Protein 3WYD (pdb70)

Sequence (384 aa):
PYRLYVPTTYDGTKAFPLVIALHGMGGDENSYFDSYQRGAFMIEAENRGYIVACPKGYVGPAERDVMDVIAEVRRDYKIDPDRIYMTGHSMGGYGTWSIAMNHPDVFAALAPVAGGGNPLGMANIAHIPQLVVHGDNDKTVPVERSRVMVEAAKKHGTEIKYIEIPGGDHVSVAARTFKDVFDWFDSHKRKRPPYRLYVPTTYDGTKAFPLVIALHGMGGDENSYFDSYQRGAFMIEAENRGYIVACPKGYVGPAERDVMDVIAEVRRDYKIDPDRIYMTGHSMGGYGTWSIAMNHPDVFAALAPVAGGGNPLGMANIAHIPQLVVHGDNDKTVPVERSRVMVEAAKKHGTEIKYIEIPGGDHVSVAARTFKDVFDWFDSHKRK

InterPro domains:
  IPR001375 Peptidase S9, prolyl oligopeptidase, catalytic domain [PF00326] (71-130)
  IPR001375 Peptidase S9, prolyl oligopeptidase, catalytic domain [PF00326] (135-195)
  IPR029058 Alpha/Beta hydrolase fold [G3DSA:3.40.50.1820] (2-208)
  IPR029058 Alpha/Beta hydrolase fold [SSF53474] (1-196)
  IPR050955 Plant Biomass Hydrolyzing Esterase [PTHR43037] (2-162)

Nearest PDB structures (foldseek):
  3wyd-assembly1_B  TM=1.001E+00  e=2.127E-39  uncultured organism
  3doh-assembly1_A  TM=9.027E-01  e=5.800E-18  Thermotoga maritima
  3doh-assembly1_B  TM=8.909E-01  e=6.287E-17  Thermotoga maritima
  2aj8-assembly1_A  TM=8.444E-01  e=3.981E-11  Sus scrofa
  4a5s-assembly1_B  TM=7.887E-01  e=1.459E-11  Homo sapiens

Structure (mmCIF, N/CA/C/O backbone):
data_3WYD
#
_entry.id   3WYD
#
_cell.length_a   45.861
_cell.length_b   55.446
_cell.length_c   156.275
_cell.angle_alpha   90.00
_cell.angle_beta   90.00
_cell.angle_gamma   90.00
#
_symmetry.space_group_name_H-M   'P 21 21 21'
#
loop_
_entity.id
_entity.type
_entity.pdbx_description
1 polymer LC-Est1C
2 water water
#
loop_
_atom_site.group_PDB
_atom_site.id
_atom_site.type_symbol
_atom_site.label_atom_id
_atom_site.label_alt_id
_atom_site.label_comp_id
_atom_site.label_asym_id
_atom_site.label_entity_id
_atom_site.label_seq_id
_atom_site.pdbx_PDB_ins_code
_atom_site.Cartn_x
_atom_site.Cartn_y
_atom_site.Cartn_z
_atom_site.occupancy
_atom_site.B_iso_or_equiv
_atom_site.auth_seq_id
_atom_site.auth_comp_id
_atom_site.auth_asym_id
_atom_site.auth_atom_id
_atom_site.pdbx_PDB_model_num
ATOM 1 N N . PRO A 1 22 ? -23.862 8.241 -33.577 1.00 31.32 304 PRO A N 1
ATOM 2 C CA . PRO A 1 22 ? -22.597 8.118 -34.310 1.00 28.33 304 PRO A CA 1
ATOM 3 C C . PRO A 1 22 ? -21.404 7.952 -33.377 1.00 28.02 304 PRO A C 1
ATOM 4 O O . PRO A 1 22 ? -21.471 8.273 -32.183 1.00 30.38 304 PRO A O 1
ATOM 8 N N . TYR A 1 23 ? -20.425 7.201 -33.835 1.00 22.27 305 TYR A N 1
ATOM 9 C CA . TYR A 1 23 ? -19.225 7.021 -33.054 1.00 18.46 305 TYR A CA 1
ATOM 10 C C . TYR A 1 23 ? -18.046 6.865 -33.978 1.00 15.67 305 TYR A C 1
ATOM 11 O O . TYR A 1 23 ? -18.233 6.672 -35.200 1.00 17.93 305 TYR A O 1
ATOM 20 N N . ARG A 1 24 ? -16.840 7.026 -33.452 1.00 15.87 306 ARG A N 1
ATOM 21 C CA . ARG A 1 24 ? -15.614 6.770 -34.190 1.00 16.87 306 ARG A CA 1
ATOM 22 C C . ARG A 1 24 ? -14.964 5.524 -33.646 1.00 18.62 306 ARG A C 1
ATOM 23 O O . ARG A 1 24 ? -15.082 5.212 -32.457 1.00 19.24 306 ARG A O 1
ATOM 31 N N . LEU A 1 25 ? -14.275 4.808 -34.506 1.00 16.04 307 LEU A N 1
ATOM 32 C CA . LEU A 1 25 ? -13.642 3.572 -34.147 1.00 17.05 307 LEU A CA 1
ATOM 33 C C . LEU A 1 25 ? -12.163 3.599 -34.538 1.00 18.10 307 LEU A C 1
ATOM 34 O O . LEU A 1 25 ? -11.806 4.073 -35.634 1.00 20.22 307 LEU A O 1
ATOM 39 N N . TYR A 1 26 ? -11.279 3.199 -33.628 1.00 15.96 308 TYR A N 1
ATOM 40 C CA . TYR A 1 26 ? -9.898 2.872 -33.991 1.00 15.72 308 TYR A CA 1
ATOM 41 C C . TYR A 1 26 ? -9.677 1.384 -33.926 1.00 16.13 308 TYR A C 1
ATOM 42 O O . TYR A 1 26 ? -9.957 0.753 -32.912 1.00 15.46 308 TYR A O 1
ATOM 51 N N . VAL A 1 27 ? -9.106 0.797 -34.999 1.00 18.97 309 VAL A N 1
ATOM 52 C CA . VAL A 1 27 ? -8.833 -0.655 -35.070 1.00 19.32 309 VAL A CA 1
ATOM 53 C C . VAL A 1 27 ? -7.328 -0.870 -35.337 1.00 20.17 309 VAL A C 1
ATOM 54 O O . VAL A 1 27 ? -6.794 -0.354 -36.342 1.00 21.31 309 VAL A O 1
ATOM 58 N N . PRO A 1 28 ? -6.606 -1.511 -34.402 1.00 19.99 310 PRO A N 1
ATOM 59 C CA . PRO A 1 28 ? -5.154 -1.662 -34.584 1.00 20.89 310 PRO A CA 1
ATOM 60 C C . PRO A 1 28 ? -4.793 -2.421 -35.841 1.00 22.65 310 PRO A C 1
ATOM 61 O O . PRO A 1 28 ? -5.579 -3.226 -36.334 1.00 23.19 310 PRO A O 1
ATOM 65 N N . THR A 1 29 ? -3.630 -2.093 -36.382 1.00 24.44 311 THR A N 1
ATOM 66 C CA . THR A 1 29 ? -3.164 -2.766 -37.586 1.00 26.79 311 THR A CA 1
ATOM 67 C C . THR A 1 29 ? -3.045 -4.271 -37.380 1.00 27.56 311 THR A C 1
ATOM 68 O O . THR A 1 29 ? -3.043 -5.019 -38.352 1.00 30.06 311 THR A O 1
ATOM 72 N N . THR A 1 30 ? -2.851 -4.693 -36.134 1.00 27.68 312 THR A N 1
ATOM 73 C CA . THR A 1 30 ? -2.631 -6.099 -35.765 1.00 28.63 312 THR A CA 1
ATOM 74 C C . THR A 1 30 ? -3.923 -6.944 -35.682 1.00 30.00 312 THR A C 1
ATOM 75 O O . THR A 1 30 ? -3.863 -8.184 -35.543 1.00 30.03 312 THR A O 1
ATOM 79 N N . TYR A 1 31 ? -5.081 -6.283 -35.680 1.00 27.56 313 TYR A N 1
ATOM 80 C CA . TYR A 1 31 ? -6.368 -6.981 -35.650 1.00 26.84 313 TYR A CA 1
ATOM 81 C C . TYR A 1 31 ? -6.681 -7.608 -37.010 1.00 28.54 313 TYR A C 1
ATOM 82 O O . TYR A 1 31 ? -6.660 -6.933 -38.037 1.00 27.84 313 TYR A O 1
ATOM 91 N N . ASP A 1 32 ? -6.942 -8.912 -37.030 1.00 28.16 314 ASP A N 1
ATOM 92 C CA . ASP A 1 32 ? -7.333 -9.548 -38.289 1.00 31.33 314 ASP A CA 1
ATOM 93 C C . ASP A 1 32 ? -8.617 -10.358 -38.218 1.00 31.36 314 ASP A C 1
ATOM 94 O O . ASP A 1 32 ? -8.919 -11.131 -39.126 1.00 33.33 314 ASP A O 1
ATOM 99 N N . GLY A 1 33 ? -9.366 -10.207 -37.136 1.00 30.69 315 GLY A N 1
ATOM 100 C CA . GLY A 1 33 ? -10.608 -10.950 -36.972 1.00 31.71 315 GLY A CA 1
ATOM 101 C C . GLY A 1 33 ? -10.447 -12.388 -36.515 1.00 31.02 315 GLY A C 1
ATOM 102 O O . GLY A 1 33 ? -11.452 -13.074 -36.318 1.00 32.97 315 GLY A O 1
ATOM 103 N N . THR A 1 34 ? -9.213 -12.822 -36.258 1.00 29.87 316 THR A N 1
ATOM 104 C CA . THR A 1 34 ? -8.933 -14.206 -35.827 1.00 31.03 316 THR A CA 1
ATOM 105 C C . THR A 1 34 ? -8.844 -14.372 -34.307 1.00 31.18 316 THR A C 1
ATOM 106 O O . THR A 1 34 ? -8.901 -15.500 -33.801 1.00 32.05 316 THR A O 1
ATOM 110 N N . LYS A 1 35 ? -8.628 -13.265 -33.585 1.00 28.30 317 LYS A N 1
ATOM 111 C CA . LYS A 1 35 ? -8.339 -13.308 -32.144 1.00 27.62 317 LYS A CA 1
ATOM 112 C C . LYS A 1 35 ? -9.140 -12.186 -31.482 1.00 24.92 317 LYS A C 1
ATOM 113 O O . LYS A 1 35 ? -9.323 -11.120 -32.071 1.00 25.20 317 LYS A O 1
ATOM 119 N N . ALA A 1 36 ? -9.750 -12.492 -30.341 1.00 20.85 318 ALA A N 1
ATOM 120 C CA . ALA A 1 36 ? -10.426 -11.481 -29.547 1.00 20.30 318 ALA A CA 1
ATOM 121 C C . ALA A 1 36 ? -9.448 -10.399 -29.089 1.00 16.95 318 ALA A C 1
ATOM 122 O O . ALA A 1 36 ? -8.336 -10.671 -28.623 1.00 19.58 318 ALA A O 1
ATOM 124 N N . PHE A 1 37 ? -9.918 -9.148 -29.187 1.00 17.75 319 PHE A N 1
ATOM 125 C CA . PHE A 1 37 ? -9.167 -7.969 -28.788 1.00 18.69 319 PHE A CA 1
ATOM 126 C C . PHE A 1 37 ? -9.862 -7.267 -27.608 1.00 14.59 319 PHE A C 1
ATOM 127 O O . PHE A 1 37 ? -11.111 -7.329 -27.479 1.00 15.95 319 PHE A O 1
ATOM 135 N N . PRO A 1 38 ? -9.066 -6.539 -26.808 1.00 14.64 320 PRO A N 1
ATOM 136 C CA . PRO A 1 38 ? -9.660 -5.647 -25.794 1.00 13.76 320 PRO A CA 1
ATOM 137 C C . PRO A 1 38 ? -10.246 -4.399 -26.436 1.00 15.16 320 PRO A C 1
ATOM 138 O O . PRO A 1 38 ? -9.883 -4.031 -27.551 1.00 14.30 320 PRO A O 1
ATOM 142 N N . LEU A 1 39 ? -11.230 -3.823 -25.759 1.00 13.11 321 LEU A N 1
ATOM 143 C CA . LEU A 1 39 ? -11.957 -2.706 -26.265 1.00 11.72 321 LEU A CA 1
ATOM 144 C C . LEU A 1 39 ? -11.879 -1.605 -25.220 1.00 13.11 321 LEU A C 1
ATOM 145 O O . LEU A 1 39 ? -12.181 -1.846 -24.041 1.00 14.28 321 LEU A O 1
ATOM 150 N N . VAL A 1 40 ? -11.580 -0.383 -25.644 1.00 11.43 322 VAL A N 1
ATOM 151 C CA . VAL A 1 40 ? -11.720 0.794 -24.751 1.00 11.32 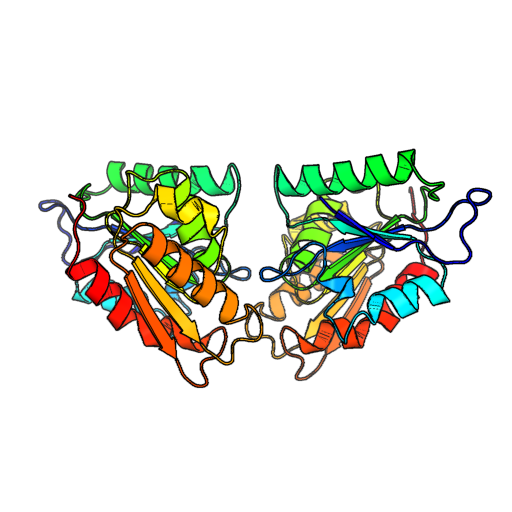322 VAL A CA 1
ATOM 152 C C . VAL A 1 40 ? -12.784 1.722 -25.264 1.00 11.48 322 VAL A C 1
ATOM 153 O O . VAL A 1 40 ? -12.799 2.099 -26.443 1.00 13.24 322 VAL A O 1
ATOM 157 N N . ILE A 1 41 ? -13.706 2.100 -24.395 1.00 10.85 323 ILE A N 1
ATOM 158 C CA . ILE A 1 41 ? -14.679 3.130 -24.703 1.00 10.93 323 ILE A CA 1
ATOM 159 C C . ILE A 1 41 ? -14.105 4.422 -24.102 1.00 11.23 323 ILE A C 1
ATOM 160 O O . ILE A 1 41 ? -13.791 4.441 -22.907 1.00 11.98 323 ILE A O 1
ATOM 165 N N . ALA A 1 42 ? -13.925 5.458 -24.932 1.00 10.92 324 ALA A N 1
ATOM 166 C CA . ALA A 1 42 ? -13.353 6.718 -24.493 1.00 10.27 324 ALA A CA 1
ATOM 167 C C . ALA A 1 42 ? -14.410 7.800 -24.669 1.00 12.08 324 ALA A C 1
ATOM 168 O O . ALA A 1 42 ? -14.934 7.983 -25.777 1.00 13.68 324 ALA A O 1
ATOM 170 N N . LEU A 1 43 ? -14.786 8.475 -23.578 1.00 11.44 325 LEU A N 1
ATOM 171 C CA . LEU A 1 43 ? -15.873 9.469 -23.546 1.00 11.86 325 LEU A CA 1
ATOM 172 C C . LEU A 1 43 ? -15.317 10.877 -23.488 1.00 12.73 325 LEU A C 1
ATOM 173 O O . LEU A 1 43 ? -14.545 11.213 -22.590 1.00 12.96 325 LEU A O 1
ATOM 178 N N . HIS A 1 44 ? -15.644 11.686 -24.505 1.00 13.19 326 HIS A N 1
ATOM 179 C CA . HIS A 1 44 ? -15.231 13.079 -24.600 1.00 14.68 326 HIS A CA 1
ATOM 180 C C . HIS A 1 44 ? -15.812 14.024 -23.566 1.00 14.41 326 HIS A C 1
ATOM 181 O O . HIS A 1 44 ? -16.788 13.716 -22.879 1.00 17.47 326 HIS A O 1
ATOM 188 N N . GLY A 1 45 ? -15.198 15.203 -23.505 1.00 17.41 327 GLY A N 1
ATOM 189 C CA . GLY A 1 45 ? -15.696 16.275 -22.638 1.00 18.81 327 GLY A CA 1
ATOM 190 C C . GLY A 1 45 ? -16.892 17.035 -23.181 1.00 21.83 327 GLY A C 1
ATOM 191 O O . GLY A 1 45 ? -17.492 16.674 -24.200 1.00 21.79 327 GLY A O 1
ATOM 192 N N . MET A 1 46 ? -17.279 18.079 -22.458 1.00 24.01 328 MET A N 1
ATOM 193 C CA . MET A 1 46 ? -18.500 18.793 -22.772 1.00 26.29 328 MET A CA 1
ATOM 194 C C . MET A 1 46 ? -18.390 19.521 -24.117 1.00 26.81 328 MET A C 1
ATOM 195 O O . MET A 1 46 ? -19.387 19.630 -24.857 1.00 28.66 328 MET A O 1
ATOM 200 N N . GLY A 1 47 ? -17.212 20.069 -24.423 1.00 22.88 329 GLY A N 1
ATOM 201 C CA . GLY A 1 47 ? -17.021 20.759 -25.728 1.00 26.78 329 GLY A CA 1
ATOM 202 C C . GLY A 1 47 ? -16.822 19.847 -26.946 1.00 29.30 329 GLY A C 1
ATOM 203 O O . GLY A 1 47 ? -16.793 20.296 -28.095 1.00 30.02 329 GLY A O 1
ATOM 204 N N . GLY A 1 48 ? -16.669 18.551 -26.700 1.00 26.52 330 GLY A N 1
ATOM 205 C CA . GLY A 1 48 ? -16.084 17.681 -27.711 1.00 21.46 330 GLY A CA 1
ATOM 206 C C . GLY A 1 48 ? -17.112 16.883 -28.478 1.00 23.19 330 GLY A C 1
ATOM 207 O O . GLY A 1 48 ? -18.312 17.149 -28.411 1.00 24.53 330 GLY A O 1
ATOM 208 N N . ASP A 1 49 ? -16.638 15.879 -29.211 1.00 20.00 331 ASP A N 1
ATOM 209 C CA . ASP A 1 49 ? -17.501 14.995 -29.973 1.00 22.31 331 ASP A CA 1
ATOM 210 C C . ASP A 1 49 ? -16.744 13.692 -30.227 1.00 20.70 331 ASP A C 1
ATOM 211 O O . ASP A 1 49 ? -15.710 13.436 -29.601 1.00 18.88 331 ASP A O 1
ATOM 216 N N . GLU A 1 50 ? -17.312 12.858 -31.094 1.00 19.78 332 GLU A N 1
ATOM 217 C CA . GLU A 1 50 ? -16.764 11.544 -31.390 1.00 18.89 332 GLU A CA 1
ATOM 218 C C . GLU A 1 50 ? -15.365 11.622 -32.024 1.00 19.03 332 GLU A C 1
ATOM 219 O O . GLU A 1 50 ? -14.637 10.643 -31.988 1.00 18.40 332 GLU A O 1
ATOM 225 N N . ASN A 1 51 ? -14.944 12.798 -32.518 1.00 17.48 333 ASN A N 1
ATOM 226 C CA . ASN A 1 51 ? -13.576 12.970 -33.008 1.00 14.31 333 ASN A CA 1
ATOM 227 C C . ASN A 1 51 ? -12.519 13.448 -32.013 1.00 14.57 333 ASN A C 1
ATOM 228 O O . ASN A 1 51 ? -11.344 13.451 -32.341 1.00 17.21 333 ASN A O 1
ATOM 233 N N . SER A 1 52 ? -12.958 13.830 -30.816 1.00 15.97 334 SER A N 1
ATOM 234 C CA . SER A 1 52 ? -12.071 14.492 -29.881 1.00 17.67 334 SER A CA 1
ATOM 235 C C . SER A 1 52 ? -10.812 13.694 -29.561 1.00 18.06 334 SER A C 1
ATOM 236 O O . SER A 1 52 ? -9.744 14.276 -29.470 1.00 19.63 334 SER A O 1
ATOM 239 N N . TYR A 1 53 ? -10.941 12.383 -29.296 1.00 16.38 335 TYR A N 1
ATOM 240 C CA . TYR A 1 53 ? -9.734 11.599 -28.948 1.00 16.33 335 TYR A CA 1
ATOM 241 C C . TYR A 1 53 ? -8.838 11.322 -30.163 1.00 18.03 335 TYR A C 1
ATOM 242 O O . TYR A 1 53 ? -7.669 11.003 -30.018 1.00 19.94 335 TYR A O 1
ATOM 251 N N . PHE A 1 54 ? -9.373 11.481 -31.376 1.00 20.26 336 PHE A N 1
ATOM 252 C CA . PHE A 1 54 ? -8.541 11.388 -32.571 1.00 22.41 336 PHE A CA 1
ATOM 253 C C . PHE A 1 54 ? -7.787 12.661 -32.887 1.00 24.62 336 PHE A C 1
ATOM 254 O O . PHE A 1 54 ? -6.664 12.601 -33.368 1.00 28.42 336 PHE A O 1
ATOM 262 N N . ASP A 1 55 ? -8.454 13.796 -32.717 1.00 26.20 337 ASP A N 1
ATOM 263 C CA . ASP A 1 55 ? -8.039 15.061 -33.355 1.00 28.90 337 ASP A CA 1
ATOM 264 C C . ASP A 1 55 ? -7.411 15.973 -32.309 1.00 28.71 337 ASP A C 1
ATOM 265 O O . ASP A 1 55 ? -6.490 16.740 -32.601 1.00 33.25 337 ASP A O 1
ATOM 270 N N . SER A 1 56 ? -7.884 15.852 -31.076 1.00 27.72 338 SER A N 1
ATOM 271 C CA . SER A 1 56 ? -7.316 16.595 -29.961 1.00 27.09 338 SER A CA 1
ATOM 272 C C . SER A 1 56 ? -6.628 15.665 -28.956 1.00 25.31 338 SER A C 1
ATOM 273 O O . SER A 1 56 ? -6.215 14.551 -29.281 1.00 24.88 338 SER A O 1
ATOM 276 N N . TYR A 1 57 ? -6.488 16.143 -27.732 1.00 26.05 339 TYR A N 1
ATOM 277 C CA . TYR A 1 57 ? -5.706 15.463 -26.718 1.00 26.59 339 TYR A CA 1
ATOM 278 C C . TYR A 1 57 ? -4.301 15.112 -27.205 1.00 27.63 339 TYR A C 1
ATOM 279 O O . TYR A 1 57 ? -3.944 13.942 -27.394 1.00 27.52 339 TYR A O 1
ATOM 288 N N . GLN A 1 58 ? -3.467 16.140 -27.352 1.00 28.43 340 GLN A N 1
ATOM 289 C CA . GLN A 1 58 ? -2.166 15.972 -27.983 1.00 27.08 340 GLN A CA 1
ATOM 290 C C . GLN A 1 58 ? -2.244 15.254 -29.327 1.00 26.77 340 GLN A C 1
ATOM 291 O O . GLN A 1 58 ? -1.567 14.249 -29.544 1.00 26.83 340 GLN A O 1
ATOM 297 N N . ARG A 1 59 ? -3.136 15.748 -30.189 1.00 26.55 341 ARG A N 1
ATOM 298 C CA . ARG A 1 59 ? -3.213 15.358 -31.599 1.00 29.50 341 ARG A CA 1
ATOM 299 C C . ARG A 1 59 ? -3.301 13.853 -31.764 1.00 29.24 341 ARG A C 1
ATOM 300 O O . ARG A 1 59 ? -2.585 13.256 -32.565 1.00 28.87 341 ARG A O 1
ATOM 308 N N . GLY A 1 60 ? -4.228 13.242 -31.040 1.00 25.67 342 GLY A N 1
ATOM 309 C CA . GLY A 1 60 ? -4.492 11.820 -31.257 1.00 24.45 342 GLY A CA 1
ATOM 310 C C . GLY A 1 60 ? -3.541 10.865 -30.548 1.00 20.90 342 GLY A C 1
ATOM 311 O O . GLY A 1 60 ? -3.477 9.692 -30.902 1.00 21.55 342 GLY A O 1
ATOM 312 N N . ALA A 1 61 ? -2.844 11.339 -29.513 1.00 20.82 343 ALA A N 1
ATOM 313 C CA . ALA A 1 61 ? -1.945 10.519 -28.708 1.00 18.84 343 ALA A CA 1
ATOM 314 C C . ALA A 1 61 ? -2.625 9.234 -28.211 1.00 16.19 343 ALA A C 1
ATOM 315 O O . ALA A 1 61 ? -1.972 8.229 -27.953 1.00 18.64 343 ALA A O 1
ATOM 317 N N . PHE A 1 62 ? -3.896 9.351 -27.902 1.00 17.14 344 PHE A N 1
ATOM 318 C CA . PHE A 1 62 ? -4.606 8.184 -27.381 1.00 15.80 344 PHE A CA 1
ATOM 319 C C . PHE A 1 62 ? -4.508 6.982 -28.323 1.00 17.32 344 PHE A C 1
ATOM 320 O O . PHE A 1 62 ? -4.373 5.836 -27.879 1.00 16.65 344 PHE 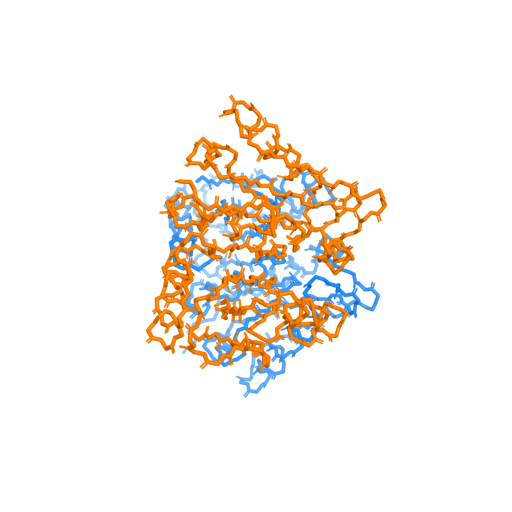A O 1
ATOM 328 N N . MET A 1 63 ? -4.570 7.242 -29.618 1.00 17.19 345 MET A N 1
ATOM 329 C CA . MET A 1 63 ? -4.607 6.156 -30.583 1.00 17.21 345 MET A CA 1
ATOM 330 C C . MET A 1 63 ? -3.244 5.547 -30.863 1.00 19.92 345 MET A C 1
ATOM 331 O O . MET A 1 63 ? -3.180 4.407 -31.261 1.00 19.59 345 MET A O 1
ATOM 336 N N . ILE A 1 64 ? -2.166 6.296 -30.608 1.00 19.63 346 ILE A N 1
ATOM 337 C CA . ILE A 1 64 ? -0.807 5.730 -30.551 1.00 20.89 346 ILE A CA 1
ATOM 338 C C . ILE A 1 64 ? -0.718 4.638 -29.489 1.00 20.45 346 ILE A C 1
ATOM 339 O O . ILE A 1 64 ? -0.231 3.535 -29.768 1.00 20.74 346 ILE A O 1
ATOM 344 N N . GLU A 1 65 ? -1.251 4.900 -28.290 1.00 17.74 347 GLU A N 1
ATOM 345 C CA . GLU A 1 65 ? -1.239 3.854 -27.280 1.00 19.12 347 GLU A CA 1
ATOM 346 C C . GLU A 1 65 ? -2.070 2.642 -27.777 1.00 18.24 347 GLU A C 1
ATOM 347 O O . GLU A 1 65 ? -1.670 1.499 -27.568 1.00 17.00 347 GLU A O 1
ATOM 353 N N . ALA A 1 66 ? -3.281 2.879 -28.284 1.00 16.23 348 ALA A N 1
ATOM 354 C CA . ALA A 1 66 ? -4.157 1.773 -28.734 1.00 16.48 348 ALA A CA 1
ATOM 355 C C . ALA A 1 66 ? -3.473 0.909 -29.794 1.00 15.68 348 ALA A C 1
ATOM 356 O O . ALA A 1 66 ? -3.599 -0.294 -29.774 1.00 17.89 348 ALA A O 1
ATOM 358 N N . GLU A 1 67 ? -2.796 1.547 -30.746 1.00 17.09 349 GLU A N 1
ATOM 359 C CA . GLU A 1 67 ? -2.078 0.828 -31.787 1.00 19.01 349 GLU A CA 1
ATOM 360 C C . GLU A 1 67 ? -0.910 0.064 -31.190 1.00 18.78 349 GLU A C 1
ATOM 361 O O . GLU A 1 67 ? -0.739 -1.139 -31.480 1.00 21.06 349 GLU A O 1
ATOM 367 N N . ASN A 1 68 ? -0.149 0.715 -30.316 1.00 20.92 350 ASN A N 1
ATOM 368 C CA . ASN A 1 68 ? 1.035 0.065 -29.733 1.00 21.30 350 ASN A CA 1
ATOM 369 C C . ASN A 1 68 ? 0.648 -1.161 -28.909 1.00 20.66 350 ASN A C 1
ATOM 370 O O . ASN A 1 68 ? 1.335 -2.186 -28.934 1.00 23.93 350 ASN A O 1
ATOM 375 N N . ARG A 1 69 ? -0.482 -1.084 -28.209 1.00 19.57 351 ARG A N 1
ATOM 376 C CA . ARG A 1 69 ? -0.804 -2.098 -27.216 1.00 18.60 351 ARG A CA 1
ATOM 377 C C . ARG A 1 69 ? -1.942 -3.026 -27.699 1.00 17.89 351 ARG A C 1
ATOM 378 O O . ARG A 1 69 ? -2.212 -4.066 -27.070 1.00 20.37 351 ARG A O 1
ATOM 386 N N . GLY A 1 70 ? -2.555 -2.693 -28.828 1.00 18.31 352 GLY A N 1
ATOM 387 C CA . GLY A 1 70 ? -3.540 -3.565 -29.471 1.00 15.98 352 GLY A CA 1
ATOM 388 C C . GLY A 1 70 ? -4.954 -3.490 -28.920 1.00 16.66 352 GLY A C 1
ATOM 389 O O . GLY A 1 70 ? -5.600 -4.499 -28.742 1.00 18.15 352 GLY A O 1
ATOM 390 N N . TYR A 1 71 ? -5.445 -2.275 -28.737 1.00 16.38 353 TYR A N 1
ATOM 391 C CA . TYR A 1 71 ? -6.835 -2.071 -28.333 1.00 13.97 353 TYR A CA 1
ATOM 392 C C . TYR A 1 71 ? -7.660 -1.547 -29.476 1.00 14.76 353 TYR A C 1
ATOM 393 O O . TYR A 1 71 ? -7.211 -0.604 -30.150 1.00 16.63 353 TYR A O 1
ATOM 402 N N . ILE A 1 72 ? -8.877 -2.059 -29.651 1.00 14.45 354 ILE A N 1
ATOM 403 C CA . ILE A 1 72 ? -9.898 -1.383 -30.437 1.00 13.24 354 ILE A CA 1
ATOM 404 C C . ILE A 1 72 ? -10.457 -0.269 -29.546 1.00 13.38 354 ILE A C 1
ATOM 405 O O . ILE A 1 72 ? -10.555 -0.482 -28.330 1.00 13.19 354 ILE A O 1
ATOM 410 N N . VAL A 1 73 ? -10.611 0.950 -30.083 1.00 15.16 355 VAL A N 1
ATOM 411 C CA . VAL A 1 73 ? -11.173 2.083 -29.300 1.00 13.78 355 VAL A CA 1
ATOM 412 C C . VAL A 1 73 ? -12.469 2.524 -29.958 1.00 15.60 355 VAL A C 1
ATOM 413 O O . VAL A 1 73 ? -12.517 2.718 -31.180 1.00 15.41 355 VAL A O 1
ATOM 417 N N . ALA A 1 74 ? -13.530 2.697 -29.179 1.00 11.89 356 ALA A N 1
ATOM 418 C CA . ALA A 1 74 ? -14.738 3.348 -29.666 1.00 11.71 356 ALA A CA 1
ATOM 419 C C . ALA A 1 74 ? -14.994 4.633 -28.926 1.00 12.62 356 ALA A C 1
ATOM 420 O O . ALA A 1 74 ? -14.948 4.672 -27.681 1.00 11.82 356 ALA A O 1
ATOM 422 N N . CYS A 1 75 ? -15.309 5.673 -29.673 1.00 13.85 357 CYS A N 1
ATOM 423 C CA . CYS A 1 75 ? -15.554 7.012 -29.097 1.00 14.07 357 CYS A CA 1
ATOM 424 C C . CYS A 1 75 ? -16.958 7.450 -29.435 1.00 14.39 357 CYS A C 1
ATOM 425 O O . CYS A 1 75 ? -17.213 7.916 -30.574 1.00 15.09 357 CYS A O 1
ATOM 428 N N . PRO A 1 76 ? -17.932 7.185 -28.549 1.00 14.92 358 PRO A N 1
ATOM 429 C CA . PRO A 1 76 ? -19.312 7.624 -28.801 1.00 15.37 358 PRO A CA 1
ATOM 430 C C . PRO A 1 76 ? -19.469 9.161 -28.839 1.00 18.47 358 PRO A C 1
ATOM 431 O O . PRO A 1 76 ? -18.696 9.920 -28.233 1.00 19.50 358 PRO A O 1
ATOM 435 N N . LYS A 1 77 ? -20.494 9.616 -29.543 1.00 20.95 359 LYS A N 1
ATOM 436 C CA . LYS A 1 77 ? -20.869 11.013 -29.465 1.00 23.17 359 LYS A CA 1
ATOM 437 C C . LYS A 1 77 ? -21.661 11.288 -28.199 1.00 26.86 359 LYS A C 1
ATOM 438 O O . LYS A 1 77 ? -22.588 10.558 -27.874 1.00 30.25 359 LYS A O 1
ATOM 444 N N . GLY A 1 78 ? -21.291 12.349 -27.499 1.00 28.46 360 GLY A N 1
ATOM 445 C CA . GLY A 1 78 ? -21.705 12.541 -26.121 1.00 33.73 360 GLY A CA 1
ATOM 446 C C . GLY A 1 78 ? -22.851 13.520 -25.995 1.00 35.14 360 GLY A C 1
ATOM 447 O O . GLY A 1 78 ? -23.213 13.894 -24.873 1.00 38.55 360 GLY A O 1
ATOM 448 N N . TYR A 1 85 ? -23.975 12.012 -19.815 1.00 30.01 367 TYR A N 1
ATOM 449 C CA . TYR A 1 85 ? -24.064 10.620 -20.280 1.00 29.35 367 TYR A CA 1
ATOM 450 C C . TYR A 1 85 ? -25.095 9.832 -19.495 1.00 30.34 367 TYR A C 1
ATOM 451 O O . TYR A 1 85 ? -24.902 8.645 -19.222 1.00 28.49 367 TYR A O 1
ATOM 460 N N . VAL A 1 86 ? -26.184 10.501 -19.148 1.00 32.20 368 VAL A N 1
ATOM 461 C CA . VAL A 1 86 ? -27.291 9.884 -18.407 1.00 35.37 368 VAL A CA 1
ATOM 462 C C . VAL A 1 86 ? -28.502 9.637 -19.328 1.00 35.39 368 VAL A C 1
ATOM 463 O O . VAL A 1 86 ? -28.670 10.322 -20.345 1.00 35.46 368 VAL A O 1
ATOM 467 N N . GLY A 1 87 ? -29.350 8.678 -18.956 1.00 35.00 369 GLY A N 1
ATOM 468 C CA . GLY A 1 87 ? -30.569 8.384 -19.714 1.00 34.86 369 GLY A CA 1
ATOM 469 C C . GLY A 1 87 ? -30.262 7.965 -21.148 1.00 35.20 369 GLY A C 1
ATOM 470 O O . GLY A 1 87 ? -29.460 7.059 -21.373 1.00 35.33 369 GLY A O 1
ATOM 471 N N . PRO A 1 88 ? -30.899 8.621 -22.135 1.00 35.25 370 PRO A N 1
ATOM 472 C CA . PRO A 1 88 ? -30.686 8.196 -23.522 1.00 33.45 370 PRO A CA 1
ATOM 473 C C . PRO A 1 88 ? -29.209 8.210 -23.965 1.00 32.60 370 PRO A C 1
ATOM 474 O O . PRO A 1 88 ? -28.798 7.337 -24.721 1.00 32.75 370 PRO A O 1
ATOM 478 N N . ALA A 1 89 ? -28.444 9.217 -23.545 1.00 30.51 371 ALA A N 1
ATOM 479 C CA . ALA A 1 89 ? -26.991 9.240 -23.751 1.00 29.41 371 ALA A CA 1
ATOM 480 C C . ALA A 1 89 ? -26.255 7.997 -23.252 1.00 27.67 371 ALA A C 1
ATOM 481 O O . ALA A 1 89 ? -25.286 7.554 -23.892 1.00 25.98 371 ALA A O 1
ATOM 483 N N . GLU A 1 90 ? -26.614 7.524 -22.056 1.00 25.46 372 GLU A N 1
ATOM 484 C CA . GLU A 1 90 ? -26.065 6.263 -21.528 1.00 24.33 372 GLU A CA 1
ATOM 485 C C . GLU A 1 90 ? -26.436 5.092 -22.426 1.00 25.79 372 GLU A C 1
ATOM 486 O O . GLU A 1 90 ? -25.587 4.273 -22.767 1.00 24.12 372 GLU A O 1
ATOM 492 N N . ARG A 1 91 ? -27.713 5.011 -22.807 1.00 26.87 373 ARG A N 1
ATOM 493 C CA . ARG A 1 91 ? -28.150 3.918 -23.656 1.00 27.77 373 ARG A CA 1
ATOM 494 C C . ARG A 1 91 ? -27.435 3.960 -24.994 1.00 27.08 373 ARG A C 1
ATOM 495 O O . ARG A 1 91 ? -27.027 2.907 -25.522 1.00 26.36 373 ARG A O 1
ATOM 503 N N . ASP A 1 92 ? -27.179 5.170 -25.494 1.00 28.30 374 ASP A N 1
ATOM 504 C CA . ASP A 1 92 ? -26.326 5.337 -26.678 1.00 29.64 374 ASP A CA 1
ATOM 505 C C . ASP A 1 92 ? -24.978 4.660 -26.501 1.00 27.60 374 ASP A C 1
ATOM 506 O O . ASP A 1 92 ? -24.555 3.860 -27.340 1.00 26.49 374 ASP A O 1
ATOM 511 N N . VAL A 1 93 ? -24.326 4.912 -25.366 1.00 22.82 375 VAL A N 1
ATOM 512 C CA . VAL A 1 93 ? -23.053 4.275 -25.141 1.00 20.19 375 VAL A CA 1
ATOM 513 C C . VAL A 1 93 ? -23.151 2.772 -25.118 1.00 19.85 375 VAL A C 1
ATOM 514 O O . VAL A 1 93 ? -22.304 2.059 -25.693 1.00 18.36 375 VAL A O 1
ATOM 518 N N . MET A 1 94 ? -24.164 2.239 -24.442 1.00 18.97 376 MET A N 1
ATOM 519 C CA . MET A 1 94 ? -24.247 0.794 -24.367 1.00 18.74 376 MET A CA 1
ATOM 520 C C . MET A 1 94 ? -24.552 0.181 -25.713 1.00 18.04 376 MET A C 1
ATOM 521 O O . MET A 1 94 ? -24.077 -0.900 -26.031 1.00 19.06 376 MET A O 1
ATOM 526 N N . ASP A 1 95 ? -25.295 0.913 -26.520 1.00 19.43 377 ASP A N 1
ATOM 527 C CA . ASP A 1 95 ? -25.621 0.454 -27.863 1.00 20.36 377 ASP A CA 1
ATOM 528 C C . ASP A 1 95 ? -24.393 0.444 -28.771 1.00 19.08 377 ASP A C 1
ATOM 529 O O . ASP A 1 95 ? -24.223 -0.464 -29.596 1.00 20.12 377 ASP A O 1
ATOM 534 N N . VAL A 1 96 ? -23.514 1.440 -28.619 1.00 20.25 378 VAL A N 1
ATOM 535 C CA . VAL A 1 96 ? -22.230 1.423 -29.307 1.00 19.60 378 VAL A CA 1
ATOM 536 C C . VAL A 1 96 ? -21.400 0.211 -28.923 1.00 17.75 378 VAL A C 1
ATOM 537 O O . VAL A 1 96 ? -20.895 -0.516 -29.789 1.00 17.92 378 VAL A O 1
ATOM 541 N N . ILE A 1 97 ? -21.357 -0.111 -27.621 1.00 18.01 379 ILE A N 1
ATOM 542 C CA . ILE A 1 97 ? -20.626 -1.282 -27.180 1.00 17.01 379 ILE A CA 1
ATOM 543 C C . ILE A 1 97 ? -21.191 -2.543 -27.848 1.00 16.01 379 ILE A C 1
ATOM 544 O O . ILE A 1 97 ? -20.424 -3.400 -28.285 1.00 16.84 379 ILE A O 1
ATOM 549 N N . ALA A 1 98 ? -22.524 -2.669 -27.870 1.00 20.34 380 ALA A N 1
ATOM 550 C CA . ALA A 1 98 ? -23.142 -3.891 -28.365 1.00 20.61 380 ALA A CA 1
ATOM 551 C C . ALA A 1 98 ? -22.885 -4.014 -29.859 1.00 20.75 380 ALA A C 1
ATOM 552 O O . ALA A 1 98 ? -22.529 -5.100 -30.326 1.00 23.65 380 ALA A O 1
ATOM 554 N N . GLU A 1 99 ? -22.938 -2.904 -30.577 1.00 20.02 381 GLU A N 1
ATOM 555 C CA . GLU A 1 99 ? -22.649 -2.973 -32.016 1.00 19.43 381 GLU A CA 1
ATOM 556 C C . GLU A 1 99 ? -21.190 -3.376 -32.277 1.00 20.35 381 GLU A C 1
ATOM 557 O O . GLU A 1 99 ? -20.887 -4.195 -33.134 1.00 19.92 381 GLU A O 1
ATOM 563 N N . VAL A 1 100 ? -20.254 -2.786 -31.537 1.00 17.09 382 VAL A N 1
ATOM 564 C CA . VAL A 1 100 ? -18.873 -3.144 -31.729 1.00 17.43 382 VAL A CA 1
ATOM 565 C C . VAL A 1 100 ? -18.653 -4.629 -31.421 1.00 19.70 382 VAL A C 1
ATOM 566 O O . VAL A 1 100 ? -17.881 -5.295 -32.098 1.00 19.58 382 VAL A O 1
ATOM 570 N N . ARG A 1 101 ? -19.312 -5.140 -30.373 1.00 16.44 383 ARG A N 1
ATOM 571 C CA . ARG A 1 101 ? -19.136 -6.539 -29.998 1.00 19.36 383 ARG A CA 1
ATOM 572 C C . ARG A 1 101 ? -19.748 -7.512 -31.017 1.00 19.35 383 ARG A C 1
ATOM 573 O O . ARG A 1 101 ? -19.195 -8.591 -31.211 1.00 20.96 383 ARG A O 1
ATOM 581 N N . ARG A 1 102 ? -20.747 -7.031 -31.758 1.00 21.59 384 ARG A N 1
ATOM 582 C CA . ARG A 1 102 ? -21.295 -7.756 -32.929 1.00 23.08 384 ARG A CA 1
ATOM 583 C C . ARG A 1 102 ? -20.295 -7.791 -34.085 1.00 24.06 384 ARG A C 1
ATOM 584 O O . ARG A 1 102 ? -20.056 -8.847 -34.696 1.00 25.40 384 ARG A O 1
ATOM 592 N N . ASP A 1 103 ? -19.702 -6.636 -34.366 1.00 21.54 385 ASP A N 1
ATOM 593 C CA . ASP A 1 103 ? -18.900 -6.434 -35.576 1.00 20.21 385 ASP A CA 1
ATOM 594 C C . ASP A 1 103 ? -17.470 -6.921 -35.485 1.00 20.25 385 ASP A C 1
ATOM 595 O O . ASP A 1 103 ? -16.852 -7.251 -36.501 1.00 21.88 385 ASP A O 1
ATOM 600 N N . TYR A 1 104 ? -16.916 -6.932 -34.268 1.00 18.63 386 TYR A N 1
ATOM 601 C CA . TYR A 1 104 ? -15.525 -7.267 -34.029 1.00 19.50 386 TYR A CA 1
ATOM 602 C C . TYR A 1 104 ? -15.466 -8.376 -32.995 1.00 19.01 386 TYR A C 1
ATOM 603 O O . TYR A 1 104 ? -16.392 -8.467 -32.175 1.00 19.44 386 TYR A O 1
ATOM 612 N N . LYS A 1 105 ? -14.349 -9.107 -32.960 1.00 17.83 387 LYS A N 1
ATOM 613 C CA . LYS A 1 105 ? -14.115 -10.101 -31.914 1.00 17.88 387 LYS A CA 1
ATOM 614 C C . LYS A 1 105 ? -13.588 -9.418 -30.679 1.00 17.44 387 LYS A C 1
ATOM 615 O O . LYS A 1 105 ? -12.421 -9.062 -30.618 1.00 18.62 387 LYS A O 1
ATOM 621 N N . ILE A 1 106 ? -14.472 -9.220 -29.711 1.00 15.47 388 ILE A N 1
ATOM 622 C CA . ILE A 1 106 ? -14.078 -8.503 -28.498 1.00 15.27 388 ILE A CA 1
ATOM 623 C C . ILE A 1 106 ? -14.023 -9.465 -27.314 1.00 15.26 388 ILE A C 1
ATOM 624 O O . ILE A 1 106 ? -14.953 -10.254 -27.093 1.00 15.73 388 ILE A O 1
ATOM 629 N N . ASP A 1 107 ? -12.937 -9.402 -26.564 1.00 14.44 389 ASP A N 1
ATOM 630 C CA . ASP A 1 107 ? -12.772 -10.212 -25.335 1.00 14.09 389 ASP A CA 1
ATOM 631 C C . ASP A 1 107 ? -13.714 -9.676 -24.248 1.00 16.30 389 ASP A C 1
ATOM 632 O O . ASP A 1 107 ? -13.581 -8.554 -23.811 1.00 13.43 389 ASP A O 1
ATOM 637 N N . PRO A 1 108 ? -14.694 -10.475 -23.822 1.00 14.21 390 PRO A N 1
ATOM 638 C CA . PRO A 1 108 ? -15.711 -9.998 -22.880 1.00 13.05 390 PRO A CA 1
ATOM 639 C C . PRO A 1 108 ? -15.117 -9.616 -21.513 1.00 12.84 390 PRO A C 1
ATOM 640 O O . PRO A 1 108 ? -15.733 -8.844 -20.767 1.00 14.01 390 PRO A O 1
ATOM 644 N N . ASP A 1 109 ? -13.926 -10.124 -21.219 1.00 13.52 391 ASP A N 1
ATOM 645 C CA . ASP A 1 109 ? -13.266 -9.820 -19.962 1.00 14.06 391 ASP A CA 1
ATOM 646 C C . ASP A 1 109 ? -12.324 -8.631 -20.079 1.00 13.14 391 ASP A C 1
ATOM 647 O O . ASP A 1 109 ? -11.614 -8.302 -19.120 1.00 13.86 391 ASP A O 1
ATOM 652 N N . ARG A 1 110 ? -12.308 -8.008 -21.257 1.00 14.04 392 ARG A N 1
ATOM 653 C CA . ARG A 1 110 ? -11.381 -6.871 -21.485 1.00 14.07 392 ARG A CA 1
ATOM 654 C C . ARG A 1 110 ? -12.075 -5.710 -22.174 1.00 13.31 392 ARG A C 1
ATOM 655 O O . ARG A 1 110 ? -11.640 -5.224 -23.232 1.00 14.41 392 ARG A O 1
ATOM 663 N N . ILE A 1 111 ? -13.155 -5.255 -21.578 1.00 12.06 393 ILE A N 1
ATOM 664 C CA . ILE A 1 111 ? -13.858 -4.058 -21.988 1.00 11.42 393 ILE A CA 1
ATOM 665 C C . ILE A 1 111 ? -13.688 -2.990 -20.925 1.00 12.51 393 ILE A C 1
ATOM 666 O O . ILE A 1 111 ? -14.149 -3.124 -19.788 1.00 13.97 393 ILE A O 1
ATOM 671 N N . TYR A 1 112 ? -13.098 -1.875 -21.350 1.00 12.25 394 TYR A N 1
ATOM 672 C CA . TYR A 1 112 ? -12.650 -0.799 -20.447 1.00 9.70 394 TYR A CA 1
ATOM 673 C C . TYR A 1 112 ? -13.358 0.501 -20.785 1.00 10.12 394 TYR A C 1
ATOM 674 O O . TYR A 1 112 ? -13.789 0.712 -21.942 1.00 11.13 394 TYR A O 1
ATOM 683 N N . MET A 1 113 ? -13.360 1.456 -19.848 1.00 9.45 395 MET A N 1
ATOM 684 C CA . MET A 1 113 ? -13.920 2.755 -20.142 1.00 10.73 395 MET A CA 1
ATOM 685 C C . MET A 1 113 ? -13.121 3.838 -19.449 1.00 11.28 395 MET A C 1
ATOM 686 O O . MET A 1 113 ? -12.742 3.673 -18.286 1.00 10.70 395 MET A O 1
ATOM 691 N N . THR A 1 114 ? -12.828 4.909 -20.178 1.00 10.51 396 THR A N 1
ATOM 692 C CA . THR A 1 114 ? -12.172 6.077 -19.655 1.00 10.68 396 THR A CA 1
ATOM 693 C C . THR A 1 114 ? -12.861 7.299 -20.240 1.00 10.52 396 THR A C 1
ATOM 694 O O . THR A 1 114 ? -13.565 7.186 -21.250 1.00 10.42 396 THR A O 1
ATOM 698 N N . GLY A 1 115 ? -12.664 8.454 -19.642 1.00 9.90 397 GLY A N 1
ATOM 699 C CA . GLY A 1 115 ? -13.230 9.673 -20.210 1.00 9.63 397 GLY A CA 1
ATOM 700 C C . GLY A 1 115 ? -12.797 10.860 -19.397 1.00 10.22 397 GLY A C 1
ATOM 701 O O . GLY A 1 115 ? -12.280 10.715 -18.295 1.00 12.11 397 GLY A O 1
ATOM 702 N N . HIS A 1 116 ? -12.875 12.018 -20.012 1.00 11.67 398 HIS A N 1
ATOM 703 C CA . HIS A 1 116 ? -12.364 13.242 -19.428 1.00 12.22 398 HIS A CA 1
ATOM 704 C C . HIS A 1 116 ? -13.507 14.176 -19.195 1.00 12.31 398 HIS A C 1
ATOM 705 O O . HIS A 1 116 ? -14.363 14.348 -20.068 1.00 11.57 398 HIS A O 1
ATOM 712 N N . SER A 1 117 ? -13.532 14.782 -18.008 1.00 11.16 399 SER A N 1
ATOM 713 C CA . SER A 1 117 ? -14.446 15.886 -17.712 1.00 12.71 399 SER A CA 1
ATOM 714 C C . SER A 1 117 ? -15.894 15.336 -17.683 1.00 12.47 399 SER A C 1
ATOM 715 O O . SER A 1 117 ? -16.198 14.427 -16.913 1.00 12.04 399 SER A O 1
ATOM 718 N N . MET A 1 118 ? -16.763 15.812 -18.565 1.00 11.51 400 MET A N 1
ATOM 719 C CA . MET A 1 118 ? -18.072 15.184 -18.683 1.00 13.65 400 MET A CA 1
ATOM 720 C C . MET A 1 118 ? -17.958 13.675 -18.871 1.00 12.87 400 MET A C 1
ATOM 721 O O . MET A 1 118 ? -18.768 12.879 -18.339 1.00 11.50 400 MET A O 1
ATOM 726 N N . GLY A 1 119 ? -16.923 13.284 -19.606 1.00 10.20 401 GLY A N 1
ATOM 727 C CA . GLY A 1 119 ? -16.654 11.839 -19.851 1.00 10.59 401 GLY A CA 1
ATOM 728 C C . GLY A 1 119 ? -16.171 11.110 -18.612 1.00 10.49 401 GLY A C 1
ATOM 729 O O . GLY A 1 119 ? -16.223 9.875 -18.572 1.00 11.86 401 GLY A O 1
ATOM 730 N N . GLY A 1 120 ? -15.591 11.841 -17.651 1.00 10.04 402 GLY A N 1
ATOM 731 C CA . GLY A 1 120 ? -15.172 11.218 -16.395 1.00 11.35 402 GLY A CA 1
ATOM 732 C C . GLY A 1 120 ? -16.407 10.930 -15.555 1.00 10.31 402 GLY A C 1
ATOM 733 O O . GLY A 1 120 ? -16.565 9.841 -15.000 1.00 11.04 402 GLY A O 1
ATOM 734 N N . TYR A 1 121 ? -17.331 11.902 -15.542 1.00 10.76 403 TYR A N 1
ATOM 735 C CA . TYR A 1 121 ? -18.643 11.649 -14.929 1.00 10.50 403 TYR A CA 1
ATOM 736 C C . TYR A 1 121 ? -19.349 10.485 -15.596 1.00 12.21 403 TYR A C 1
ATOM 737 O O . TYR A 1 121 ? -19.853 9.592 -14.909 1.00 12.55 403 TYR A O 1
ATOM 746 N N . GLY A 1 122 ? -19.292 10.442 -16.920 1.00 11.82 404 GLY A N 1
ATOM 747 C CA . GLY A 1 122 ? -19.928 9.359 -17.643 1.00 11.03 404 GLY A CA 1
ATOM 748 C C . GLY A 1 122 ? -19.325 8.008 -17.366 1.00 11.90 404 GLY A C 1
ATOM 749 O O . GLY A 1 122 ? -20.025 7.003 -17.296 1.00 11.56 404 GLY A O 1
ATOM 750 N N . THR A 1 123 ? -17.998 7.962 -17.261 1.00 10.95 405 THR A N 1
ATOM 751 C CA . THR A 1 123 ? -17.337 6.686 -16.944 1.00 10.37 405 THR A CA 1
ATOM 752 C C . THR A 1 123 ? -17.903 6.085 -15.658 1.00 12.02 405 THR A C 1
ATOM 753 O O . THR A 1 123 ? -18.217 4.892 -15.604 1.00 13.98 405 THR A O 1
ATOM 757 N N . TRP A 1 124 ? -17.974 6.892 -14.614 1.00 12.36 406 TRP A N 1
ATOM 758 C CA . TRP A 1 124 ? -18.536 6.366 -13.369 1.00 13.02 406 TRP A CA 1
ATOM 759 C C . TRP A 1 124 ? -20.025 6.073 -13.459 1.00 11.56 406 TRP A C 1
ATOM 760 O O . TRP A 1 124 ? -20.463 5.029 -12.953 1.00 12.24 406 TRP A O 1
ATOM 771 N N . SER A 1 125 ? -20.799 6.998 -14.009 1.00 12.71 407 SER A N 1
ATOM 772 C CA . SER A 1 125 ? -22.263 6.781 -13.959 1.00 12.49 407 SER A CA 1
ATOM 773 C C . SER A 1 125 ? -22.701 5.608 -14.816 1.00 13.29 407 SER A C 1
ATOM 774 O O . SER A 1 125 ? -23.590 4.816 -14.410 1.00 14.09 407 SER A O 1
ATOM 777 N N . ILE A 1 126 ? -22.101 5.448 -15.991 1.00 12.46 408 ILE A N 1
ATOM 778 C CA . ILE A 1 126 ? -22.453 4.310 -16.838 1.00 10.86 408 ILE A CA 1
ATOM 779 C C . ILE A 1 126 ? -22.072 2.993 -16.197 1.00 11.80 408 ILE A C 1
ATOM 780 O O . ILE A 1 126 ? -22.815 2.032 -16.230 1.00 12.15 408 ILE A O 1
ATOM 785 N N . ALA A 1 127 ? -20.870 2.919 -15.631 1.00 11.90 409 ALA A N 1
ATOM 786 C CA . ALA A 1 127 ? -20.438 1.707 -14.979 1.00 11.12 409 ALA A CA 1
ATOM 787 C C . ALA A 1 127 ? -21.352 1.372 -13.787 1.00 12.15 409 ALA A C 1
ATOM 788 O O . ALA A 1 127 ? -21.651 0.212 -13.537 1.00 13.53 409 ALA A O 1
ATOM 790 N N . MET A 1 128 ? -21.774 2.382 -13.032 1.00 13.81 410 MET A N 1
ATOM 791 C CA . MET A 1 128 ? -22.671 2.067 -11.889 1.00 12.37 410 MET A CA 1
ATOM 792 C C . MET A 1 128 ? -23.986 1.467 -12.339 1.00 16.16 410 MET A C 1
ATOM 793 O O . MET A 1 128 ? -24.569 0.631 -11.648 1.00 16.98 410 MET A O 1
ATOM 798 N N . ASN A 1 129 ? -24.452 1.905 -13.489 1.00 14.09 411 ASN A N 1
ATOM 799 C CA . ASN A 1 129 ? -25.681 1.322 -14.051 1.00 15.96 411 ASN A CA 1
ATOM 800 C C . ASN A 1 129 ? -25.544 -0.027 -14.755 1.00 15.34 411 ASN A C 1
ATOM 801 O O . ASN A 1 129 ? -26.528 -0.760 -14.991 1.00 16.93 411 ASN A O 1
ATOM 806 N N . HIS A 1 130 ? -24.305 -0.337 -15.096 1.00 13.75 412 HIS A N 1
ATOM 807 C CA . HIS A 1 130 ? -23.971 -1.555 -15.817 1.00 14.33 412 HIS A CA 1
ATOM 808 C C . HIS A 1 130 ? -22.727 -2.110 -15.203 1.00 12.39 412 HIS A C 1
ATOM 809 O O . HIS A 1 130 ? -21.689 -2.242 -15.864 1.00 12.36 412 HIS A O 1
ATOM 816 N N . PRO A 1 131 ? -22.843 -2.587 -13.961 1.00 13.04 413 PRO A N 1
ATOM 817 C CA . PRO A 1 131 ? -21.691 -2.938 -13.156 1.00 14.31 413 PRO A CA 1
ATOM 818 C C . PRO A 1 131 ? -20.975 -4.204 -13.609 1.00 13.90 413 PRO A C 1
ATOM 819 O O . PRO A 1 131 ? -19.874 -4.507 -13.135 1.00 14.29 413 PRO A O 1
ATOM 823 N N . ASP A 1 132 ? -21.632 -5.006 -14.448 1.00 14.04 414 ASP A N 1
ATOM 824 C CA . ASP A 1 132 ? -21.104 -6.314 -14.794 1.00 15.14 414 ASP A CA 1
ATOM 825 C C . ASP A 1 132 ? -20.353 -6.346 -16.123 1.00 15.70 414 ASP A C 1
ATOM 826 O O . ASP A 1 132 ? -19.852 -7.379 -16.541 1.00 16.21 414 ASP A O 1
ATOM 831 N N . VAL A 1 133 ? -20.236 -5.190 -16.778 1.00 13.23 415 VAL A N 1
ATOM 832 C CA . VAL A 1 133 ? -19.683 -5.145 -18.138 1.00 14.27 415 VAL A CA 1
ATOM 833 C C . VAL A 1 133 ? -18.189 -4.842 -18.170 1.00 14.47 415 VAL A C 1
ATOM 834 O O . VAL A 1 133 ? -17.429 -5.491 -18.897 1.00 14.21 415 VAL A O 1
ATOM 838 N N . PHE A 1 134 ? -17.757 -3.882 -17.355 1.00 13.29 416 PHE A N 1
ATOM 839 C CA . PHE A 1 134 ? -16.439 -3.286 -17.542 1.00 12.63 416 PHE A CA 1
ATOM 840 C C . PHE A 1 134 ? -15.375 -3.919 -16.691 1.00 11.83 416 PHE A C 1
ATOM 841 O O . PHE A 1 134 ? -15.602 -4.258 -15.517 1.00 14.02 416 PHE A O 1
ATOM 849 N N . ALA A 1 135 ? -14.219 -4.134 -17.288 1.00 12.15 417 ALA A N 1
ATOM 850 C CA . ALA A 1 135 ? -13.111 -4.784 -16.580 1.00 11.70 417 ALA A CA 1
ATOM 851 C C . ALA A 1 135 ? -12.395 -3.818 -15.645 1.00 11.79 417 ALA A C 1
ATOM 852 O O . ALA A 1 135 ? -11.957 -4.194 -14.542 1.00 14.98 417 ALA A O 1
ATOM 854 N N . ALA A 1 136 ? -12.256 -2.574 -16.076 1.00 10.98 418 ALA A N 1
ATOM 855 C CA . ALA A 1 136 ? -11.602 -1.546 -15.273 1.00 10.04 418 ALA A CA 1
ATOM 856 C C . ALA A 1 136 ? -12.000 -0.187 -15.843 1.00 9.98 418 ALA A C 1
ATOM 857 O O . ALA A 1 136 ? -12.497 -0.084 -16.994 1.00 11.88 418 ALA A O 1
ATOM 859 N N . LEU A 1 137 ? -11.849 0.848 -15.016 1.00 9.51 419 LEU A N 1
ATOM 860 C CA . LEU A 1 137 ? -12.312 2.192 -15.377 1.00 9.54 419 LEU A CA 1
ATOM 861 C C . LEU A 1 137 ? -11.223 3.214 -15.136 1.00 9.91 419 LEU A C 1
ATOM 862 O O . LEU A 1 137 ? -10.408 3.048 -14.222 1.00 9.62 419 LEU A O 1
ATOM 867 N N . ALA A 1 138 ? -11.231 4.330 -15.876 1.00 10.28 420 ALA A N 1
ATOM 868 C CA . ALA A 1 138 ? -10.289 5.430 -15.609 1.00 9.95 420 ALA A CA 1
ATOM 869 C C . ALA A 1 138 ? -10.979 6.784 -15.842 1.00 10.51 420 ALA A C 1
ATOM 870 O O . ALA A 1 138 ? -10.809 7.424 -16.900 1.00 11.04 420 ALA A O 1
ATOM 872 N N . PRO A 1 139 ? -11.737 7.257 -14.847 1.00 9.17 421 PRO A N 1
ATOM 873 C CA . PRO A 1 139 ? -12.286 8.624 -14.962 1.00 8.36 421 PRO A CA 1
ATOM 874 C C . PRO A 1 139 ? -11.258 9.719 -14.702 1.00 11.05 421 PRO A C 1
ATOM 875 O O . PRO A 1 139 ? -10.503 9.679 -13.685 1.00 11.58 421 PRO A O 1
ATOM 879 N N . VAL A 1 140 ? -11.253 10.713 -15.589 1.00 9.32 422 VAL A N 1
ATOM 880 C CA . VAL A 1 140 ? -10.280 11.812 -15.522 1.00 10.05 422 VAL A CA 1
ATOM 881 C C . VAL A 1 140 ? -11.017 13.152 -15.356 1.00 10.10 422 VAL A C 1
ATOM 882 O O . VAL A 1 140 ? -11.851 13.502 -16.197 1.00 11.06 422 VAL A O 1
ATOM 886 N N . ALA A 1 141 ? -10.720 13.866 -14.267 1.00 10.01 423 ALA A N 1
ATOM 887 C CA . ALA A 1 141 ? -11.306 15.184 -13.977 1.00 11.06 423 ALA A CA 1
ATOM 888 C C . ALA A 1 141 ? -12.828 15.120 -13.979 1.00 10.97 423 ALA A C 1
ATOM 889 O O . ALA A 1 141 ? -13.526 16.020 -14.451 1.00 12.79 423 ALA A O 1
ATOM 891 N N . GLY A 1 142 ? -13.330 14.049 -13.359 1.00 10.15 424 GLY A N 1
ATOM 892 C CA . GLY A 1 142 ? -14.776 13.861 -13.209 1.00 10.25 424 GLY A CA 1
ATOM 893 C C . GLY A 1 142 ? -15.254 13.869 -11.778 1.00 11.03 424 GLY A C 1
ATOM 894 O O . GLY A 1 142 ? -14.691 14.518 -10.898 1.00 12.27 424 GLY A O 1
ATOM 895 N N . GLY A 1 143 ? -16.317 13.132 -11.565 1.00 10.85 425 GLY A N 1
ATOM 896 C CA . GLY A 1 143 ? -16.991 13.121 -10.283 1.00 11.06 425 GLY A CA 1
ATOM 897 C C . GLY A 1 143 ? -18.205 12.235 -10.385 1.00 11.46 425 GLY A C 1
ATOM 898 O O . GLY A 1 143 ? -18.423 11.555 -11.410 1.00 12.28 425 GLY A O 1
ATOM 899 N N . GLY A 1 144 ? -18.987 12.197 -9.306 1.00 12.92 426 GLY A N 1
ATOM 900 C CA . GLY A 1 144 ? -20.217 11.417 -9.367 1.00 13.64 426 GLY A CA 1
ATOM 901 C C . GLY A 1 144 ? -20.872 11.289 -8.009 1.00 12.51 426 GLY A C 1
ATOM 902 O O . GLY A 1 144 ? -20.737 12.194 -7.172 1.00 14.03 426 GLY A O 1
ATOM 903 N N . ASN A 1 145 ? -21.603 10.185 -7.834 1.00 14.16 427 ASN A N 1
ATOM 904 C CA . ASN A 1 145 ? -22.365 9.948 -6.605 1.00 15.30 427 ASN A CA 1
ATOM 905 C C . ASN A 1 145 ? -21.549 8.993 -5.772 1.00 13.88 427 ASN A C 1
ATOM 906 O O . ASN A 1 145 ? -21.437 7.791 -6.099 1.00 15.60 427 ASN A O 1
ATOM 911 N N . PRO A 1 146 ? -20.946 9.505 -4.713 1.00 13.66 428 PRO A N 1
ATOM 912 C CA . PRO A 1 146 ? -20.084 8.585 -3.940 1.00 15.26 428 PRO A CA 1
ATOM 913 C C . PRO A 1 146 ? -20.832 7.371 -3.365 1.00 16.98 428 PRO A C 1
ATOM 914 O O . PRO A 1 146 ? -20.232 6.305 -3.134 1.00 18.58 428 PRO A O 1
ATOM 918 N N . LEU A 1 147 ? -22.130 7.521 -3.125 1.00 18.44 429 LEU A N 1
ATOM 919 C CA . LEU A 1 147 ? -22.931 6.386 -2.639 1.00 20.41 429 LEU A CA 1
ATOM 920 C C . LEU A 1 147 ? -23.089 5.216 -3.602 1.00 22.62 429 LEU A C 1
ATOM 921 O O . LEU A 1 147 ? -23.497 4.126 -3.192 1.00 26.37 429 LEU A O 1
ATOM 926 N N . GLY A 1 148 ? -22.710 5.395 -4.865 1.00 18.48 430 GLY A N 1
ATOM 927 C CA . GLY A 1 148 ? -22.746 4.315 -5.841 1.00 19.38 430 GLY A CA 1
ATOM 928 C C . GLY A 1 148 ? -21.449 3.528 -5.967 1.00 17.23 430 GLY A C 1
ATOM 929 O O . GLY A 1 148 ? -21.346 2.610 -6.770 1.00 16.76 430 GLY A O 1
ATOM 930 N N . MET A 1 149 ? -20.427 3.923 -5.226 1.00 17.35 431 MET A N 1
ATOM 931 C CA . MET A 1 149 ? -19.136 3.257 -5.362 1.00 15.79 431 MET A CA 1
ATOM 932 C C . MET A 1 149 ? -19.191 1.793 -4.876 1.00 15.31 431 MET A C 1
ATOM 933 O O . MET A 1 149 ? -18.449 0.923 -5.383 1.00 13.88 431 MET A O 1
ATOM 938 N N . ALA A 1 150 ? -20.088 1.454 -3.935 1.00 15.62 432 ALA A N 1
ATOM 939 C CA . ALA A 1 150 ? -20.164 0.069 -3.512 1.00 15.16 432 ALA A CA 1
ATOM 940 C C . ALA A 1 150 ? -20.555 -0.914 -4.655 1.00 14.25 432 ALA A C 1
ATOM 941 O O . ALA A 1 150 ? -20.045 -2.044 -4.738 1.00 17.50 432 ALA A O 1
ATOM 943 N N . ASN A 1 151 ? -21.360 -0.371 -5.583 1.00 16.43 433 ASN A N 1
ATOM 944 C CA . ASN A 1 151 ? -21.886 -1.071 -6.768 1.00 17.48 433 ASN A CA 1
ATOM 945 C C . ASN A 1 151 ? -20.770 -1.555 -7.686 1.00 16.92 433 ASN A C 1
ATOM 946 O O . ASN A 1 151 ? -20.944 -2.549 -8.399 1.00 17.15 433 ASN A O 1
ATOM 951 N N . ILE A 1 152 ? -19.652 -0.832 -7.664 1.00 13.03 434 ILE A N 1
ATOM 952 C CA . ILE A 1 152 ? -18.545 -1.054 -8.614 1.00 11.89 434 ILE A CA 1
ATOM 953 C C . ILE A 1 152 ? -17.236 -1.339 -7.869 1.00 11.31 434 ILE A C 1
ATOM 954 O O . ILE A 1 152 ? -16.146 -1.205 -8.427 1.00 13.09 434 ILE A O 1
ATOM 959 N N . ALA A 1 153 ? -17.339 -1.768 -6.610 1.00 11.26 435 ALA A N 1
ATOM 960 C CA . ALA A 1 153 ? -16.135 -2.054 -5.824 1.00 11.70 435 ALA A CA 1
ATOM 961 C C . ALA A 1 153 ? -15.297 -3.201 -6.365 1.00 11.61 435 ALA A C 1
ATOM 962 O O . ALA A 1 153 ? -14.121 -3.299 -6.047 1.00 13.30 435 ALA A O 1
ATOM 964 N N . HIS A 1 154 ? -15.913 -4.084 -7.165 1.00 12.24 436 HIS A N 1
ATOM 965 C CA . HIS A 1 154 ? -15.166 -5.135 -7.816 1.00 13.47 436 HIS A CA 1
ATOM 966 C C . HIS A 1 154 ? -14.450 -4.708 -9.091 1.00 12.97 436 HIS A C 1
ATOM 967 O O . HIS A 1 154 ? -13.768 -5.519 -9.706 1.00 15.83 436 HIS A O 1
ATOM 974 N N . ILE A 1 155 ? -14.626 -3.448 -9.500 1.00 12.00 437 ILE A N 1
ATOM 975 C CA . ILE A 1 155 ? -13.993 -2.948 -10.733 1.00 11.14 437 ILE A CA 1
ATOM 976 C C . ILE A 1 155 ? -12.788 -2.075 -10.380 1.00 12.81 437 ILE A C 1
ATOM 977 O O . ILE A 1 155 ? -12.958 -1.029 -9.751 1.00 15.09 437 ILE A O 1
ATOM 982 N N . PRO A 1 156 ? -11.581 -2.499 -10.770 1.00 12.06 438 PRO A N 1
ATOM 983 C CA . PRO A 1 156 ? -10.392 -1.675 -10.433 1.00 11.08 438 PRO A CA 1
ATOM 984 C C . PRO A 1 156 ? -10.437 -0.337 -11.186 1.00 12.01 438 PRO A C 1
ATOM 985 O O . PRO A 1 156 ? -10.736 -0.300 -12.398 1.00 11.94 438 PRO A O 1
ATOM 989 N N . GLN A 1 157 ? -10.113 0.735 -10.472 1.00 10.71 439 GLN A N 1
ATOM 990 C CA . GLN A 1 157 ? -10.301 2.063 -10.999 1.00 10.28 439 GLN A CA 1
ATOM 991 C C . GLN A 1 157 ? -9.002 2.845 -10.879 1.00 10.53 439 GLN A C 1
ATOM 992 O O . GLN A 1 157 ? -8.357 2.844 -9.818 1.00 12.19 439 GLN A O 1
ATOM 998 N N . LEU A 1 158 ? -8.624 3.540 -11.947 1.00 9.90 440 LEU A N 1
ATOM 999 C CA . LEU A 1 158 ? -7.606 4.567 -11.933 1.00 10.75 440 LEU A CA 1
ATOM 1000 C C . LEU A 1 158 ? -8.265 5.925 -12.052 1.00 10.35 440 LEU A C 1
ATOM 1001 O O . LEU A 1 158 ? -9.008 6.158 -13.014 1.00 12.83 440 LEU A O 1
ATOM 1006 N N . VAL A 1 159 ? -8.076 6.769 -11.051 1.00 10.75 441 VAL A N 1
ATOM 1007 C CA . VAL A 1 159 ? -8.732 8.060 -10.998 1.00 9.75 441 VAL A CA 1
ATOM 1008 C C . VAL A 1 159 ? -7.664 9.135 -11.156 1.00 10.92 441 VAL A C 1
ATOM 1009 O O . VAL A 1 159 ? -6.658 9.070 -10.499 1.00 11.15 441 VAL A O 1
ATOM 1013 N N . VAL A 1 160 ? -7.900 10.106 -12.047 1.00 10.92 442 VAL A N 1
ATOM 1014 C CA . VAL A 1 160 ? -6.928 11.206 -12.282 1.00 10.38 442 VAL A CA 1
ATOM 1015 C C . VAL A 1 160 ? -7.614 12.532 -12.081 1.00 9.58 442 VAL A C 1
ATOM 1016 O O . VAL A 1 160 ? -8.755 12.720 -12.542 1.00 10.65 442 VAL A O 1
ATOM 1020 N N . HIS A 1 161 ? -7.010 13.437 -11.297 1.00 9.17 443 HIS A N 1
ATOM 1021 C CA . HIS A 1 161 ? -7.600 14.773 -11.175 1.00 10.02 443 HIS A CA 1
ATOM 1022 C C . HIS A 1 161 ? -6.505 15.745 -10.852 1.00 13.12 443 HIS A C 1
ATOM 1023 O O . HIS A 1 161 ? -5.595 15.415 -10.090 1.00 11.72 443 HIS A O 1
ATOM 1030 N N . GLY A 1 162 ? -6.645 16.964 -11.354 1.00 12.09 444 GLY A N 1
ATOM 1031 C CA . GLY A 1 162 ? -5.658 18.005 -11.008 1.00 13.04 444 GLY A CA 1
ATOM 1032 C C . GLY A 1 162 ? -6.099 18.792 -9.790 1.00 12.02 444 GLY A C 1
ATOM 1033 O O . GLY A 1 162 ? -7.277 19.104 -9.639 1.00 12.73 444 GLY A O 1
ATOM 1034 N N . ASP A 1 163 ? -5.181 19.137 -8.879 1.00 14.14 445 ASP A N 1
ATOM 1035 C CA . ASP A 1 163 ? -5.600 19.862 -7.662 1.00 12.93 445 ASP A CA 1
ATOM 1036 C C . ASP A 1 163 ? -5.819 21.351 -7.787 1.00 13.98 445 ASP A C 1
ATOM 1037 O O . ASP A 1 163 ? -6.204 22.006 -6.817 1.00 15.33 445 ASP A O 1
ATOM 1042 N N . ASN A 1 164 ? -5.734 21.829 -9.022 1.00 12.13 446 ASN A N 1
ATOM 1043 C CA . ASN A 1 164 ? -6.054 23.227 -9.305 1.00 14.72 446 ASN A CA 1
ATOM 1044 C C . ASN A 1 164 ? -7.045 23.335 -10.450 1.00 15.18 446 ASN A C 1
ATOM 1045 O O . ASN A 1 164 ? -7.029 24.292 -11.217 1.00 15.35 446 ASN A O 1
ATOM 1050 N N . ASP A 1 165 ? -7.953 22.367 -10.504 1.00 12.52 447 ASP A N 1
ATOM 1051 C CA . ASP A 1 165 ? -8.967 22.329 -11.553 1.00 13.18 447 ASP A CA 1
ATOM 1052 C C . ASP A 1 165 ? -10.085 23.293 -11.155 1.00 13.70 447 ASP A C 1
ATOM 1053 O O . ASP A 1 165 ? -10.694 23.145 -10.094 1.00 13.83 447 ASP A O 1
ATOM 1058 N N . LYS A 1 166 ? -10.334 24.296 -12.021 1.00 14.34 448 LYS A N 1
ATOM 1059 C CA . LYS A 1 166 ? -11.332 25.305 -11.727 1.00 15.46 448 LYS A CA 1
ATOM 1060 C C . LYS A 1 166 ? -12.694 24.972 -12.305 1.00 14.65 448 LYS A C 1
ATOM 1061 O O . LYS A 1 166 ? -13.681 25.680 -12.038 1.00 16.22 448 LYS A O 1
ATOM 1067 N N . THR A 1 167 ? -12.740 23.939 -13.143 1.00 14.07 449 THR A N 1
ATOM 1068 C CA . THR A 1 167 ? -14.019 23.561 -13.773 1.00 14.35 449 THR A CA 1
ATOM 1069 C C . THR A 1 167 ? -14.738 22.500 -12.933 1.00 13.81 449 THR A C 1
ATOM 1070 O O . THR A 1 167 ? -15.922 22.660 -12.534 1.00 14.23 449 THR A O 1
ATOM 1074 N N . VAL A 1 168 ? -13.996 21.445 -12.575 1.00 12.57 450 VAL A N 1
ATOM 1075 C CA . VAL A 1 168 ? -14.516 20.403 -11.671 1.00 12.53 450 VAL A CA 1
ATOM 1076 C C . VAL A 1 168 ? -13.574 20.371 -10.445 1.00 11.73 450 VAL A C 1
ATOM 1077 O O . VAL A 1 168 ? -12.419 19.993 -10.581 1.00 12.57 450 VAL A O 1
ATOM 1081 N N . PRO A 1 169 ? -14.046 20.793 -9.272 1.00 13.08 451 PRO A N 1
ATOM 1082 C CA . PRO A 1 169 ? -13.156 20.784 -8.093 1.00 12.98 451 PRO A CA 1
ATOM 1083 C C . PRO A 1 169 ? -12.580 19.404 -7.833 1.00 10.90 451 PRO A C 1
ATOM 1084 O O . PRO A 1 169 ? -13.253 18.376 -8.028 1.00 12.25 451 PRO A O 1
ATOM 1088 N N . VAL A 1 170 ? -11.299 19.405 -7.476 1.00 12.49 452 VAL A N 1
ATOM 1089 C CA . VAL A 1 170 ? -10.599 18.175 -7.152 1.00 11.36 452 VAL A CA 1
ATOM 1090 C C . VAL A 1 170 ? -11.340 17.367 -6.073 1.00 11.71 452 VAL A C 1
ATOM 1091 O O . VAL A 1 170 ? -11.268 16.107 -6.079 1.00 11.34 452 VAL A O 1
ATOM 1095 N N . GLU A 1 171 ? -12.088 18.046 -5.203 1.00 13.10 453 GLU A N 1
ATOM 1096 C CA . GLU A 1 171 ? -12.896 17.355 -4.202 1.00 13.52 453 GLU A CA 1
ATOM 1097 C C . GLU A 1 171 ? -13.920 16.400 -4.814 1.00 14.35 453 GLU A C 1
ATOM 1098 O O . GLU A 1 171 ? -14.265 15.366 -4.193 1.00 12.75 453 GLU A O 1
ATOM 1104 N N . ARG A 1 172 ? -14.274 16.601 -6.086 1.00 12.36 454 ARG A N 1
ATOM 1105 C CA . ARG A 1 172 ? -15.235 15.684 -6.741 1.00 13.98 454 ARG A CA 1
ATOM 1106 C C . ARG A 1 172 ? -14.599 14.317 -6.990 1.00 12.68 454 ARG A C 1
ATOM 1107 O O . ARG A 1 172 ? -15.298 13.297 -6.841 1.00 14.41 454 ARG A O 1
ATOM 1115 N N . SER A 1 173 ? -13.282 14.247 -7.243 1.00 10.58 455 SER A N 1
ATOM 1116 C CA . SER A 1 173 ? -12.648 12.935 -7.335 1.00 11.14 455 SER A CA 1
ATOM 1117 C C . SER A 1 173 ? -12.312 12.442 -5.929 1.00 10.74 455 SER A C 1
ATOM 1118 O O . SER A 1 173 ? -12.374 11.233 -5.657 1.00 11.15 455 SER A O 1
ATOM 1121 N N . ARG A 1 174 ? -11.864 13.340 -5.048 1.00 11.91 456 ARG A N 1
ATOM 1122 C CA . ARG A 1 174 ? -11.419 12.878 -3.725 1.00 10.72 456 ARG A CA 1
ATOM 1123 C C . ARG A 1 174 ? -12.544 12.140 -3.021 1.00 13.09 456 ARG A C 1
ATOM 1124 O O . ARG A 1 174 ? -12.294 11.122 -2.379 1.00 12.60 456 ARG A O 1
ATOM 1132 N N . VAL A 1 175 ? -13.770 12.638 -3.099 1.00 12.48 457 VAL A N 1
ATOM 1133 C CA . VAL A 1 175 ? -14.860 11.994 -2.364 1.00 11.64 457 VAL A CA 1
ATOM 1134 C C . VAL A 1 175 ? -15.183 10.610 -2.930 1.00 12.69 457 VAL A C 1
ATOM 1135 O O . VAL A 1 175 ? -15.605 9.713 -2.196 1.00 14.79 457 VAL A O 1
ATOM 1139 N N . MET A 1 176 ? -14.966 10.423 -4.236 1.00 10.68 458 MET A N 1
ATOM 1140 C CA . MET A 1 176 ? -15.236 9.136 -4.854 1.00 11.59 458 MET A CA 1
ATOM 1141 C C . MET A 1 176 ? -14.176 8.105 -4.475 1.00 11.56 458 MET A C 1
ATOM 1142 O O . MET A 1 176 ? -14.490 6.997 -4.135 1.00 11.53 458 MET A O 1
ATOM 1147 N N . VAL A 1 177 ? -12.919 8.532 -4.464 1.00 10.52 459 VAL A N 1
ATOM 1148 C CA . VAL A 1 177 ? -11.807 7.680 -4.029 1.00 10.70 459 VAL A CA 1
ATOM 1149 C C . VAL A 1 177 ? -12.012 7.290 -2.556 1.00 10.91 459 VAL A C 1
ATOM 1150 O O . VAL A 1 177 ? -11.817 6.122 -2.209 1.00 10.91 459 VAL A O 1
ATOM 1154 N N . GLU A 1 178 ? -12.378 8.250 -1.705 1.00 11.33 460 GLU A N 1
ATOM 1155 C CA . GLU A 1 178 ? -12.621 7.965 -0.271 1.00 11.22 460 GLU A CA 1
ATOM 1156 C C . GLU A 1 178 ? -13.709 6.912 -0.121 1.00 12.69 460 GLU A C 1
ATOM 1157 O O . GLU A 1 178 ? -13.540 5.914 0.630 1.00 12.26 460 GLU A O 1
ATOM 1163 N N . ALA A 1 179 ? -14.816 7.069 -0.868 1.00 11.18 461 ALA A N 1
ATOM 1164 C CA . ALA A 1 179 ? -15.895 6.106 -0.777 1.00 12.32 461 ALA A CA 1
ATOM 1165 C C . ALA A 1 179 ? -15.449 4.740 -1.315 1.00 10.32 461 ALA A C 1
ATOM 1166 O O . ALA A 1 179 ? -15.791 3.683 -0.771 1.00 12.36 461 ALA A O 1
ATOM 1168 N N . ALA A 1 180 ? -14.699 4.729 -2.399 1.00 10.63 462 ALA A N 1
ATOM 1169 C CA . ALA A 1 180 ? -14.235 3.463 -2.971 1.00 10.93 462 ALA A CA 1
ATOM 1170 C C . ALA A 1 180 ? -13.513 2.627 -1.914 1.00 11.54 462 ALA A C 1
ATOM 1171 O O . ALA A 1 180 ? -13.636 1.386 -1.876 1.00 10.56 462 ALA A O 1
ATOM 1173 N N . LYS A 1 181 ? -12.623 3.296 -1.199 1.00 10.40 463 LYS A N 1
ATOM 1174 C CA . LYS A 1 181 ? -11.801 2.612 -0.199 1.00 10.43 463 LYS A CA 1
ATOM 1175 C C . LYS A 1 181 ? -12.623 2.010 0.944 1.00 9.85 463 LYS A C 1
ATOM 1176 O O . LYS A 1 181 ? -12.231 0.975 1.530 1.00 10.44 463 LYS A O 1
ATOM 1182 N N . LYS A 1 182 ? -13.785 2.617 1.226 1.00 10.46 464 LYS A N 1
ATOM 1183 C CA . LYS A 1 182 ? -14.688 2.092 2.250 1.00 9.98 464 LYS A CA 1
ATOM 1184 C C . LYS A 1 182 ? -15.402 0.806 1.835 1.00 9.34 464 LYS A C 1
ATOM 1185 O O . LYS A 1 182 ? -16.061 0.165 2.666 1.00 12.00 464 LYS A O 1
ATOM 1191 N N . HIS A 1 183 ? -15.183 0.364 0.598 1.00 10.30 465 HIS A N 1
ATOM 1192 C CA . HIS A 1 183 ? -15.765 -0.882 0.138 1.00 11.09 465 HIS A CA 1
ATOM 1193 C C . HIS A 1 183 ? -14.717 -1.830 -0.433 1.00 13.12 465 HIS A C 1
ATOM 1194 O O . HIS A 1 183 ? -15.069 -2.817 -1.058 1.00 12.92 465 HIS A O 1
ATOM 1201 N N . GLY A 1 184 ? -13.430 -1.560 -0.181 1.00 12.56 466 GLY A N 1
ATOM 1202 C CA . GLY A 1 184 ? -12.361 -2.484 -0.558 1.00 11.18 466 GLY A CA 1
ATOM 1203 C C . GLY A 1 184 ? -12.066 -2.494 -2.040 1.00 12.28 466 GLY A C 1
ATOM 1204 O O . GLY A 1 184 ? -11.428 -3.433 -2.538 1.00 14.04 466 GLY A O 1
ATOM 1205 N N . THR A 1 185 ? -12.308 -1.355 -2.697 1.00 10.79 467 THR A N 1
ATOM 1206 C CA . THR A 1 185 ? -12.042 -1.279 -4.148 1.00 10.97 467 THR A CA 1
ATOM 1207 C C . THR A 1 185 ? -10.534 -1.300 -4.381 1.00 9.53 467 THR A C 1
ATOM 1208 O O . THR A 1 185 ? -9.785 -0.619 -3.677 1.00 13.49 467 THR A O 1
ATOM 1212 N N . GLU A 1 186 ? -10.113 -1.924 -5.484 1.00 11.96 468 GLU A N 1
ATOM 1213 C CA . GLU A 1 186 ? -8.744 -1.735 -5.945 1.00 11.84 468 GLU A CA 1
ATOM 1214 C C . GLU A 1 186 ? -8.679 -0.424 -6.715 1.00 10.57 468 GLU A C 1
ATOM 1215 O O . GLU A 1 186 ? -9.270 -0.297 -7.782 1.00 11.29 468 GLU A O 1
ATOM 1221 N N . ILE A 1 187 ? -7.993 0.560 -6.168 1.00 11.16 469 ILE A N 1
ATOM 1222 C CA . ILE A 1 187 ? -8.086 1.916 -6.712 1.00 12.01 469 ILE A CA 1
ATOM 1223 C C . ILE A 1 187 ? -6.720 2.565 -6.617 1.00 13.57 469 ILE A C 1
ATOM 1224 O O . ILE A 1 187 ? -5.976 2.396 -5.621 1.00 16.85 469 ILE A O 1
ATOM 1229 N N . LYS A 1 188 ? -6.366 3.273 -7.675 1.00 11.36 470 LYS A N 1
ATOM 1230 C CA . LYS A 1 188 ? -5.175 4.088 -7.695 1.00 12.17 470 LYS A CA 1
ATOM 1231 C C . LYS A 1 188 ? -5.583 5.495 -8.063 1.00 12.56 470 LYS A C 1
ATOM 1232 O O . LYS A 1 188 ? -6.280 5.698 -9.063 1.00 13.07 470 LYS A O 1
ATOM 1238 N N . TYR A 1 189 ? -5.173 6.466 -7.275 1.00 11.73 471 TYR A N 1
ATOM 1239 C CA . TYR A 1 189 ? -5.608 7.829 -7.529 1.00 11.92 471 TYR A CA 1
ATOM 1240 C C . TYR A 1 189 ? -4.358 8.648 -7.794 1.00 13.58 471 TYR A C 1
ATOM 1241 O O . TYR A 1 189 ? -3.464 8.756 -6.929 1.00 14.95 471 TYR A O 1
ATOM 1250 N N . ILE A 1 190 ? -4.339 9.245 -8.981 1.00 11.94 472 ILE A N 1
ATOM 1251 C CA . ILE A 1 190 ? -3.273 10.186 -9.398 1.00 11.52 472 ILE A CA 1
ATOM 1252 C C . ILE A 1 190 ? -3.835 11.574 -9.271 1.00 12.23 472 ILE A C 1
ATOM 1253 O O . ILE A 1 190 ? -4.554 12.071 -10.149 1.00 12.80 472 ILE A O 1
ATOM 1258 N N . GLU A 1 191 ? -3.467 12.253 -8.186 1.00 12.97 473 GLU A N 1
ATOM 1259 C CA . GLU A 1 191 ? -3.832 13.653 -8.029 1.00 12.17 473 GLU A CA 1
ATOM 1260 C C . GLU A 1 191 ? -2.620 14.500 -8.416 1.00 14.56 473 GLU A C 1
ATOM 1261 O O . GLU A 1 191 ? -1.528 14.314 -7.848 1.00 16.61 473 GLU A O 1
ATOM 1267 N N . ILE A 1 192 ? -2.782 15.354 -9.438 1.00 13.22 474 ILE A N 1
ATOM 1268 C CA . ILE A 1 192 ? -1.623 16.051 -10.014 1.00 15.62 474 ILE A CA 1
ATOM 1269 C C . ILE A 1 192 ? -1.477 17.440 -9.435 1.00 14.47 474 ILE A C 1
ATOM 1270 O O . ILE A 1 192 ? -2.379 18.281 -9.563 1.00 13.76 474 ILE A O 1
ATOM 1275 N N . PRO A 1 193 ? -0.427 17.659 -8.641 1.00 14.96 475 PRO A N 1
ATOM 1276 C CA . PRO A 1 193 ? -0.266 18.988 -8.039 1.00 14.17 475 PRO A CA 1
ATOM 1277 C C . PRO A 1 193 ? -0.111 20.088 -9.072 1.00 13.49 475 PRO A C 1
ATOM 1278 O O . PRO A 1 193 ? 0.670 19.935 -10.011 1.00 15.79 475 PRO A O 1
ATOM 1282 N N . GLY A 1 194 ? -0.979 21.094 -8.962 1.00 13.64 476 GLY A N 1
ATOM 1283 C CA . GLY A 1 194 ? -1.071 22.192 -9.939 1.00 15.70 476 GLY A CA 1
ATOM 1284 C C . GLY A 1 194 ? -1.880 21.844 -11.188 1.00 15.16 476 GLY A C 1
ATOM 1285 O O . GLY A 1 194 ? -2.058 22.701 -12.074 1.00 15.04 476 GLY A O 1
ATOM 1286 N N . GLY A 1 195 ? -2.295 20.575 -11.319 1.00 13.40 477 GLY A N 1
ATOM 1287 C CA . GLY A 1 195 ? -3.083 20.168 -12.506 1.00 13.72 477 GLY A CA 1
ATOM 1288 C C . GLY A 1 195 ? -4.382 20.939 -12.689 1.00 12.60 477 GLY A C 1
ATOM 1289 O O . GLY A 1 195 ? -5.069 21.288 -11.736 1.00 14.04 477 GLY A O 1
ATOM 1290 N N . ASP A 1 196 ? -4.644 21.311 -13.944 1.00 14.87 478 ASP A N 1
ATOM 1291 C CA . ASP A 1 196 ? -5.881 21.993 -14.237 1.00 15.48 478 ASP A CA 1
ATOM 1292 C C . ASP A 1 196 ? -6.793 21.054 -14.967 1.00 15.20 478 ASP A C 1
ATOM 1293 O O . ASP A 1 196 ? -6.581 19.825 -14.932 1.00 14.87 478 ASP A O 1
ATOM 1298 N N . HIS A 1 197 ? -7.921 21.576 -15.422 1.00 12.02 479 HIS A N 1
ATOM 1299 C CA . HIS A 1 197 ? -8.982 20.708 -15.934 1.00 14.76 479 HIS A CA 1
ATOM 1300 C C . HIS A 1 197 ? -8.540 19.896 -17.133 1.00 15.43 479 HIS A C 1
ATOM 1301 O O . HIS A 1 197 ? -8.938 18.734 -17.287 1.00 15.82 479 HIS A O 1
ATOM 1308 N N . VAL A 1 198 ? -7.790 20.517 -18.039 1.00 15.30 480 VAL A N 1
ATOM 1309 C CA . VAL A 1 198 ? -7.491 19.879 -19.308 1.00 18.88 480 VAL A CA 1
ATOM 1310 C C . VAL A 1 198 ? -6.113 19.205 -19.355 1.00 19.92 480 VAL A C 1
ATOM 1311 O O . VAL A 1 198 ? -6.030 18.098 -19.880 1.00 25.02 480 VAL A O 1
ATOM 1315 N N . SER A 1 199 ? -5.120 19.772 -18.657 1.00 20.21 481 SER A N 1
ATOM 1316 C CA . SER A 1 199 ? -3.715 19.293 -18.723 1.00 21.53 481 SER A CA 1
ATOM 1317 C C . SER A 1 199 ? -3.564 17.825 -18.328 1.00 22.20 481 SER A C 1
ATOM 1318 O O . SER A 1 199 ? -2.871 17.063 -19.001 1.00 24.32 481 SER A O 1
ATOM 1321 N N . VAL A 1 200 ? -4.436 17.381 -17.432 1.00 16.56 482 VAL A N 1
ATOM 1322 C CA . VAL A 1 200 ? -4.243 16.083 -16.817 1.00 13.84 482 VAL A CA 1
ATOM 1323 C C . VAL A 1 200 ? -4.595 14.926 -17.724 1.00 15.26 482 VAL A C 1
ATOM 1324 O O . VAL A 1 200 ? -4.232 13.793 -17.392 1.00 13.64 482 VAL A O 1
ATOM 1328 N N . ALA A 1 201 ? -5.350 15.174 -18.802 1.00 15.27 483 ALA A N 1
ATOM 1329 C CA . ALA A 1 201 ? -5.891 14.079 -19.614 1.00 15.37 483 ALA A CA 1
ATOM 1330 C C . ALA A 1 201 ? -4.841 13.394 -20.494 1.00 15.59 483 ALA A C 1
ATOM 1331 O O . ALA A 1 201 ? -4.449 12.251 -20.250 1.00 14.39 483 ALA A O 1
ATOM 1333 N N . ALA A 1 202 ? -4.302 14.107 -21.470 1.00 15.87 484 ALA A N 1
ATOM 1334 C CA . ALA A 1 202 ? -3.291 13.459 -22.315 1.00 14.47 484 ALA A CA 1
ATOM 1335 C C . ALA A 1 202 ? -2.039 13.054 -21.520 1.00 14.92 484 ALA A C 1
ATOM 1336 O O . ALA A 1 202 ? -1.468 11.999 -21.804 1.00 17.24 484 ALA A O 1
ATOM 1338 N N . ARG A 1 203 ? -1.700 13.810 -20.466 1.00 16.07 485 ARG A N 1
ATOM 1339 C CA . ARG A 1 203 ? -0.578 13.513 -19.553 1.00 18.35 485 ARG A CA 1
ATOM 1340 C C . ARG A 1 203 ? -0.644 12.068 -19.008 1.00 16.84 485 ARG A C 1
ATOM 1341 O O . ARG A 1 203 ? 0.370 11.407 -18.770 1.00 18.45 485 ARG A O 1
ATOM 1349 N N . THR A 1 204 ? -1.867 11.581 -18.800 1.00 12.79 486 THR A N 1
ATOM 1350 C CA . THR A 1 204 ? -2.038 10.296 -18.116 1.00 13.08 486 THR A CA 1
ATOM 1351 C C . THR A 1 204 ? -2.546 9.171 -19.039 1.00 13.77 486 THR A C 1
ATOM 1352 O O . THR A 1 204 ? -2.935 8.108 -18.539 1.00 12.41 486 THR A O 1
ATOM 1356 N N . PHE A 1 205 ? -2.582 9.390 -20.353 1.00 13.47 487 PHE A N 1
ATOM 1357 C CA . PHE A 1 205 ? -2.950 8.296 -21.246 1.00 13.47 487 PHE A CA 1
ATOM 1358 C C . PHE A 1 205 ? -2.100 7.058 -21.011 1.00 13.60 487 PHE A C 1
ATOM 1359 O O . PHE A 1 205 ? -2.627 5.940 -21.015 1.00 13.96 487 PHE A O 1
ATOM 1367 N N . LYS A 1 206 ? -0.811 7.245 -20.743 1.00 15.42 488 LYS A N 1
ATOM 1368 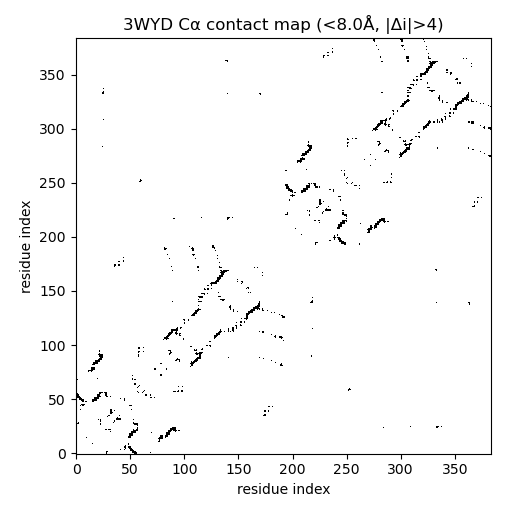C CA . LYS A 1 206 ? 0.043 6.076 -20.481 1.00 15.04 488 LYS A CA 1
ATOM 1369 C C . LYS A 1 206 ? -0.393 5.328 -19.242 1.00 14.27 488 LYS A C 1
ATOM 1370 O O . LYS A 1 206 ? -0.408 4.102 -19.232 1.00 15.48 488 LYS A O 1
ATOM 1376 N N . ASP A 1 207 ? -0.745 6.075 -18.194 1.00 15.00 489 ASP A N 1
ATOM 1377 C CA . ASP A 1 207 ? -1.155 5.462 -16.947 1.00 13.42 489 ASP A CA 1
ATOM 1378 C C . ASP A 1 207 ? -2.488 4.719 -17.153 1.00 13.97 489 ASP A C 1
ATOM 1379 O O . ASP A 1 207 ? -2.713 3.669 -16.567 1.00 13.92 489 ASP A O 1
ATOM 1384 N N . VAL A 1 208 ? -3.384 5.310 -17.922 1.00 12.98 490 VAL A N 1
ATOM 1385 C CA . VAL A 1 208 ? -4.676 4.645 -18.206 1.00 12.53 490 VAL A CA 1
ATOM 1386 C C . VAL A 1 208 ? -4.478 3.304 -18.934 1.00 13.00 490 VAL A C 1
ATOM 1387 O O . VAL A 1 208 ? -5.046 2.278 -18.515 1.00 11.71 490 VAL A O 1
ATOM 1391 N N . PHE A 1 209 ? -3.667 3.294 -19.996 1.00 13.20 491 PHE A N 1
ATOM 1392 C CA . PHE A 1 209 ? -3.432 2.048 -20.720 1.00 12.57 491 PHE A CA 1
ATOM 1393 C C . PHE A 1 209 ? -2.638 1.065 -19.871 1.00 14.07 491 PHE A C 1
ATOM 1394 O O . PHE A 1 209 ? -2.892 -0.143 -19.939 1.00 14.67 491 PHE A O 1
ATOM 1402 N N . ASP A 1 210 ? -1.720 1.551 -19.037 1.00 14.21 492 ASP A N 1
ATOM 1403 C CA . ASP A 1 210 ? -1.014 0.647 -18.115 1.00 16.45 492 ASP A CA 1
ATOM 1404 C C . ASP A 1 210 ? -2.020 -0.048 -17.206 1.00 15.38 492 ASP A C 1
ATOM 1405 O O . ASP A 1 210 ? -1.894 -1.233 -16.930 1.00 16.01 492 ASP A O 1
ATOM 1410 N N . TRP A 1 211 ? -2.997 0.697 -16.711 1.00 13.65 493 TRP A N 1
ATOM 1411 C CA . TRP A 1 211 ? -4.035 0.146 -15.831 1.00 12.30 493 TRP A CA 1
ATOM 1412 C C . TRP A 1 211 ? -4.888 -0.882 -16.555 1.00 13.38 493 TRP A C 1
ATOM 1413 O O . TRP A 1 211 ? -5.180 -1.957 -16.016 1.00 13.40 493 TRP A O 1
ATOM 1424 N N . PHE A 1 212 ? -5.225 -0.629 -17.804 1.00 11.84 494 PHE A N 1
ATOM 1425 C CA . PHE A 1 212 ? -6.068 -1.570 -18.535 1.00 12.25 494 PHE A CA 1
ATOM 1426 C C . PHE A 1 212 ? -5.266 -2.816 -18.944 1.00 13.90 494 PHE A C 1
ATOM 1427 O O . PHE A 1 212 ? -5.791 -3.932 -18.898 1.00 15.87 494 PHE A O 1
ATOM 1435 N N . ASP A 1 213 ? -3.982 -2.624 -19.214 1.00 15.27 495 ASP A N 1
ATOM 1436 C CA . ASP A 1 213 ? -3.095 -3.760 -19.552 1.00 14.42 495 ASP A CA 1
ATOM 1437 C C . ASP A 1 213 ? -2.982 -4.755 -18.393 1.00 15.89 495 ASP A C 1
ATOM 1438 O O . ASP A 1 213 ? -2.748 -5.940 -18.615 1.00 19.58 495 ASP A O 1
ATOM 1443 N N . SER A 1 214 ? -3.120 -4.275 -17.167 1.00 12.79 496 SER A N 1
ATOM 1444 C CA . SER A 1 214 ? -2.853 -5.079 -15.972 1.00 15.42 496 SER A CA 1
ATOM 1445 C C . SER A 1 214 ? -4.090 -5.555 -15.222 1.00 15.19 496 SER A C 1
ATOM 1446 O O . SER A 1 214 ? -3.984 -6.111 -14.127 1.00 17.50 496 SER A O 1
ATOM 1449 N N . HIS A 1 215 ? -5.269 -5.290 -15.789 1.00 15.00 497 HIS A N 1
ATOM 1450 C CA . HIS A 1 215 ? -6.514 -5.709 -15.135 1.00 13.60 497 HIS A CA 1
ATOM 1451 C C . HIS A 1 215 ? -7.459 -6.317 -16.129 1.00 15.00 497 HIS A C 1
ATOM 1452 O O . HIS A 1 215 ? -7.755 -5.741 -17.150 1.00 18.26 497 HIS A O 1
ATOM 1459 N N . LYS A 1 216 ? -8.014 -7.459 -15.782 1.00 17.37 498 LYS A N 1
ATOM 1460 C CA . LYS A 1 216 ? -9.092 -8.065 -16.551 1.00 17.94 498 LYS A CA 1
ATOM 1461 C C . LYS A 1 216 ? -10.304 -8.180 -15.648 1.00 16.13 498 LYS A C 1
ATOM 1462 O O . LYS A 1 216 ? -10.198 -8.052 -14.411 1.00 18.17 498 LYS A O 1
ATOM 1468 N N . ARG A 1 217 ? -11.471 -8.353 -16.258 1.00 14.38 499 ARG A N 1
ATOM 1469 C CA . ARG A 1 217 ? -12.754 -8.329 -15.521 1.00 14.64 499 ARG A CA 1
ATOM 1470 C C . ARG A 1 217 ? -12.830 -9.435 -14.458 1.00 17.54 499 ARG A C 1
ATOM 1471 O O . ARG A 1 217 ? -12.439 -10.558 -14.709 1.00 18.99 499 ARG A O 1
ATOM 1479 N N . LYS A 1 218 ? -13.221 -9.037 -13.252 1.00 20.52 500 LYS A N 1
ATOM 1480 C CA . LYS A 1 218 ? -13.546 -9.938 -12.169 1.00 24.66 500 LYS A CA 1
ATOM 1481 C C . LYS A 1 218 ? -15.037 -10.109 -12.125 1.00 22.53 500 LYS A C 1
ATOM 1482 O O . LYS A 1 218 ? -15.794 -9.129 -12.141 1.00 22.66 500 LYS A O 1
ATOM 1488 N N . ARG A 1 219 ? -15.453 -11.365 -12.031 1.00 24.66 501 ARG A N 1
ATOM 1489 C CA . ARG A 1 219 ? -16.869 -11.691 -11.869 1.00 26.86 501 ARG A CA 1
ATOM 1490 C C . ARG A 1 219 ? -17.052 -12.480 -10.577 1.00 29.66 501 ARG A C 1
ATOM 1491 O O . ARG A 1 219 ? -17.337 -13.690 -10.620 1.00 28.69 501 ARG A O 1
ATOM 1499 N N . PRO A 1 220 ? -16.734 -11.838 -9.422 1.00 31.00 502 PRO A N 1
ATOM 1500 C CA . PRO A 1 220 ? -16.910 -12.545 -8.143 1.00 32.68 502 PRO A CA 1
ATOM 1501 C C . PRO A 1 220 ? -18.385 -12.824 -7.842 1.00 33.70 502 PRO A C 1
ATOM 1502 O O . PRO A 1 220 ? -18.687 -13.738 -7.051 1.00 33.91 502 PRO A O 1
ATOM 1506 N N . PRO B 1 22 ? -35.392 18.624 -7.088 1.00 23.34 304 PRO B N 1
ATOM 1507 C CA . PRO B 1 22 ? -34.942 19.576 -6.071 1.00 20.25 304 PRO B CA 1
ATOM 1508 C C . PRO B 1 22 ? -34.383 20.837 -6.704 1.00 17.10 304 PRO B C 1
ATOM 1509 O O . PRO B 1 22 ? -33.821 20.813 -7.813 1.00 16.55 304 PRO B O 1
ATOM 1513 N N . TYR B 1 23 ? -34.576 21.942 -5.992 1.00 11.94 305 TYR B N 1
ATOM 1514 C CA . TYR B 1 23 ? -34.019 23.234 -6.395 1.00 10.99 305 TYR B CA 1
ATOM 1515 C C . TYR B 1 23 ? -33.941 24.085 -5.163 1.00 11.59 305 TYR B C 1
ATOM 1516 O O . TYR B 1 23 ? -34.563 23.794 -4.140 1.00 12.51 305 TYR B O 1
ATOM 1525 N N . ARG B 1 24 ? -33.241 25.205 -5.282 1.00 10.42 306 ARG B N 1
ATOM 1526 C CA . ARG B 1 24 ? -33.157 26.150 -4.199 1.00 10.81 306 ARG B CA 1
ATOM 1527 C C . ARG B 1 24 ? -33.588 27.519 -4.690 1.00 11.09 306 ARG B C 1
ATOM 1528 O O . ARG B 1 24 ? -33.220 27.939 -5.807 1.00 11.28 306 ARG B O 1
ATOM 1536 N N . LEU B 1 25 ? -34.410 28.202 -3.902 1.00 8.37 307 LEU B N 1
ATOM 1537 C CA . LEU B 1 25 ? -35.070 29.436 -4.334 1.00 10.61 307 LEU B CA 1
ATOM 1538 C C . LEU B 1 25 ? -34.532 30.645 -3.578 1.00 11.93 307 LEU B C 1
ATOM 1539 O O . LEU B 1 25 ? -34.184 30.548 -2.404 1.00 10.85 307 LEU B O 1
ATOM 1544 N N . TYR B 1 26 ? -34.351 31.753 -4.296 1.00 9.71 308 TYR B N 1
ATOM 1545 C CA . TYR B 1 26 ? -34.149 33.049 -3.649 1.00 9.76 308 TYR B CA 1
ATOM 1546 C C . TYR B 1 26 ? -35.372 33.897 -3.876 1.00 10.12 308 TYR B C 1
ATOM 1547 O O . TYR B 1 26 ? -35.820 34.085 -5.021 1.00 10.19 308 TYR B O 1
ATOM 1556 N N . VAL B 1 27 ? -35.894 34.479 -2.805 1.00 11.58 309 VAL B N 1
ATOM 1557 C CA . VAL B 1 27 ? -37.062 35.341 -2.904 1.00 12.33 309 VAL B CA 1
ATOM 1558 C C . VAL B 1 27 ? -36.684 36.716 -2.360 1.00 11.60 309 VAL B C 1
ATOM 1559 O O . VAL B 1 27 ? -36.274 36.832 -1.209 1.00 13.49 309 VAL B O 1
ATOM 1563 N N . PRO B 1 28 ? -36.714 37.768 -3.210 1.00 13.29 310 PRO B N 1
ATOM 1564 C CA . PRO B 1 28 ? -36.367 39.099 -2.710 1.00 12.71 310 PRO B CA 1
ATOM 1565 C C . PRO B 1 28 ? -37.177 39.540 -1.504 1.00 15.72 310 PRO B C 1
ATOM 1566 O O . PRO B 1 28 ? -38.361 39.178 -1.367 1.00 15.26 310 PRO B O 1
ATOM 1570 N N . THR B 1 29 ? -36.559 40.362 -0.650 1.00 15.38 311 THR B N 1
ATOM 1571 C CA . THR B 1 29 ? -37.275 40.834 0.545 1.00 16.56 311 THR B CA 1
ATOM 1572 C C . THR B 1 29 ? -38.405 41.811 0.218 1.00 22.45 311 THR B C 1
ATOM 1573 O O . THR B 1 29 ? -39.316 41.950 1.033 1.00 20.11 311 THR B O 1
ATOM 1577 N N . THR B 1 30 ? -38.475 42.265 -1.032 1.00 16.28 312 THR B N 1
ATOM 1578 C CA . THR B 1 30 ? -39.542 43.146 -1.541 1.00 18.48 312 THR B CA 1
ATOM 1579 C C . THR B 1 30 ? -40.772 42.394 -2.061 1.00 19.06 312 THR B C 1
ATOM 1580 O O . THR B 1 30 ? -41.769 43.014 -2.474 1.00 21.30 312 THR B O 1
ATOM 1584 N N . TYR B 1 31 ? -40.678 41.060 -2.109 1.00 18.30 313 TYR B N 1
ATOM 1585 C CA . TYR B 1 31 ? -41.801 40.263 -2.571 1.00 17.49 313 TYR B CA 1
ATOM 1586 C C . TYR B 1 31 ? -42.787 40.112 -1.411 1.00 16.72 313 TYR B C 1
ATOM 1587 O O . TYR B 1 31 ? -42.400 39.632 -0.329 1.00 18.83 313 TYR B O 1
ATOM 1596 N N . ASP B 1 32 ? -44.027 40.580 -1.629 1.00 18.86 314 ASP B N 1
ATOM 1597 C CA . ASP B 1 32 ? -45.047 40.491 -0.580 1.00 19.53 314 ASP B CA 1
ATOM 1598 C C . ASP B 1 32 ? -46.273 39.748 -1.073 1.00 19.89 314 ASP B C 1
ATOM 1599 O O . ASP B 1 32 ? -47.309 39.720 -0.402 1.00 19.85 314 ASP B O 1
ATOM 1604 N N . GLY B 1 33 ? -46.154 39.106 -2.224 1.00 16.44 315 GLY B N 1
ATOM 1605 C CA . GLY B 1 33 ? -47.246 38.313 -2.754 1.00 20.03 315 GLY B CA 1
ATOM 1606 C C . GLY B 1 33 ? -48.432 39.056 -3.307 1.00 20.17 315 GLY B C 1
ATOM 1607 O O . GLY B 1 33 ? -49.409 38.429 -3.711 1.00 23.23 315 GLY B O 1
ATOM 1608 N N . THR B 1 34 ? -48.334 40.379 -3.392 1.00 20.68 316 THR B N 1
ATOM 1609 C CA . THR B 1 34 ? -49.371 41.185 -4.025 1.0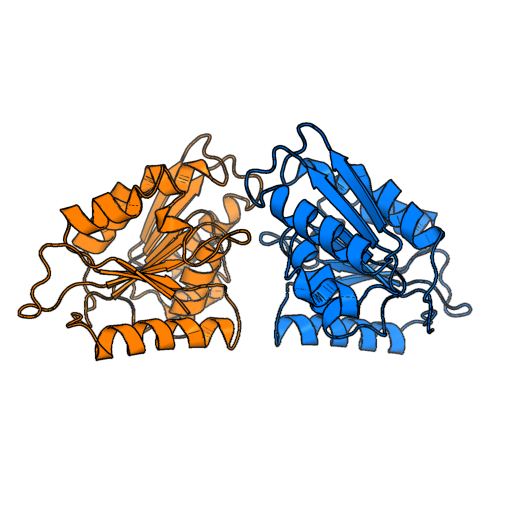0 23.72 316 THR B CA 1
ATOM 1610 C C . THR B 1 34 ? -49.114 41.478 -5.507 1.00 23.36 316 THR B C 1
ATOM 1611 O O . THR B 1 34 ? -50.001 41.948 -6.220 1.00 25.29 316 THR B O 1
ATOM 1615 N N . LYS B 1 35 ? -47.904 41.175 -5.979 1.00 22.54 317 LYS B N 1
ATOM 1616 C CA . LYS B 1 35 ? -47.451 41.693 -7.260 1.00 21.55 317 LYS B CA 1
ATOM 1617 C C . LYS B 1 35 ? -46.669 40.538 -7.879 1.00 20.59 317 LYS B C 1
ATOM 1618 O O . LYS B 1 35 ? -45.851 39.942 -7.190 1.00 19.33 317 LYS B O 1
ATOM 1624 N N . ALA B 1 36 ? -46.946 40.224 -9.150 1.00 18.20 318 ALA B N 1
ATOM 1625 C CA . ALA B 1 36 ? -46.230 39.166 -9.865 1.00 16.42 318 ALA B CA 1
ATOM 1626 C C . ALA B 1 36 ? -44.761 39.604 -10.027 1.00 17.04 318 ALA B C 1
ATOM 1627 O O . ALA B 1 36 ? -44.474 40.756 -10.383 1.00 18.36 318 ALA B O 1
ATOM 1629 N N . PHE B 1 37 ? -43.843 38.653 -9.816 1.00 14.48 319 PHE B N 1
ATOM 1630 C CA . PHE B 1 37 ? -42.418 38.905 -9.974 1.00 13.68 319 PHE B CA 1
ATOM 1631 C C . PHE B 1 37 ? -41.876 38.154 -11.172 1.00 10.74 319 PHE B C 1
ATOM 1632 O O . PHE B 1 37 ? -42.400 37.125 -11.570 1.00 12.42 319 PHE B O 1
ATOM 1640 N N . PRO B 1 38 ? -40.781 38.645 -11.738 1.00 10.93 320 PRO B N 1
ATOM 1641 C CA . PRO B 1 38 ? -40.073 37.874 -12.733 1.00 10.35 320 PRO B CA 1
ATOM 1642 C C . PRO B 1 38 ? -39.296 36.734 -12.060 1.00 1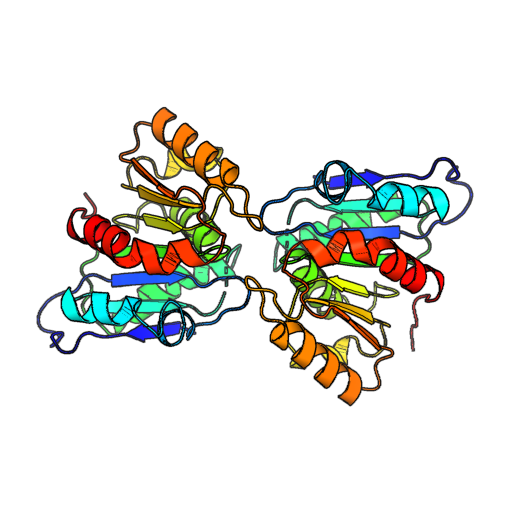1.08 320 PRO B C 1
ATOM 1643 O O . PRO B 1 38 ? -38.979 36.793 -10.848 1.00 12.09 320 PRO B O 1
ATOM 1647 N N . LEU B 1 39 ? -38.994 35.700 -12.842 1.00 10.18 321 LEU B N 1
ATOM 1648 C CA . LEU B 1 39 ? -38.350 34.491 -12.345 1.00 9.97 321 LEU B CA 1
ATOM 1649 C C . LEU B 1 39 ? -37.150 34.215 -13.229 1.00 10.41 321 LEU B C 1
ATOM 1650 O O . LEU B 1 39 ? -37.267 34.214 -14.467 1.00 11.53 321 LEU B O 1
ATOM 1655 N N . VAL B 1 40 ? -36.000 33.966 -12.606 1.00 8.97 322 VAL B N 1
ATOM 1656 C CA . VAL B 1 40 ? -34.834 33.482 -13.346 1.00 10.74 322 VAL B CA 1
ATOM 1657 C C . VAL B 1 40 ? -34.513 32.055 -12.931 1.00 10.88 322 VAL B C 1
ATOM 1658 O O . VAL B 1 40 ? -34.350 31.780 -11.738 1.00 11.56 322 VAL B O 1
ATOM 1662 N N . ILE B 1 41 ? -34.368 31.177 -13.921 1.00 8.85 323 ILE B N 1
ATOM 1663 C CA . ILE B 1 41 ? -33.812 29.864 -13.740 1.00 8.66 323 ILE B CA 1
ATOM 1664 C C . ILE B 1 41 ? -32.321 29.964 -14.005 1.00 8.58 323 ILE B C 1
ATOM 1665 O O . ILE B 1 41 ? -31.915 30.385 -15.088 1.00 8.76 323 ILE B O 1
ATOM 1670 N N . ALA B 1 42 ? -31.487 29.612 -13.014 1.00 10.31 324 ALA B N 1
ATOM 1671 C CA . ALA B 1 42 ? -30.017 29.664 -13.134 1.00 9.20 324 ALA B CA 1
ATOM 1672 C C . ALA B 1 42 ? -29.429 28.280 -12.992 1.00 10.01 324 ALA B C 1
ATOM 1673 O O . ALA B 1 42 ? -29.630 27.599 -11.965 1.00 10.54 324 ALA B O 1
ATOM 1675 N N . LEU B 1 43 ? -28.771 27.818 -14.038 1.00 9.33 325 LEU B N 1
ATOM 1676 C CA . LEU B 1 43 ? -28.294 26.440 -14.143 1.00 10.53 325 LEU B CA 1
ATOM 1677 C C . LEU B 1 43 ? -26.781 26.364 -13.894 1.00 10.23 325 LEU B C 1
ATOM 1678 O O . LEU B 1 43 ? -25.966 26.985 -14.600 1.00 12.89 325 LEU B O 1
ATOM 1683 N N . HIS B 1 44 ? -26.402 25.574 -12.893 1.00 10.18 326 HIS B N 1
ATOM 1684 C CA . HIS B 1 44 ? -24.992 25.354 -12.531 1.00 11.38 326 HIS B CA 1
ATOM 1685 C C . HIS B 1 44 ? -24.167 24.594 -13.541 1.00 15.18 326 HIS B C 1
ATOM 1686 O O . HIS B 1 44 ? -24.687 23.922 -14.408 1.00 14.61 326 HIS B O 1
ATOM 1693 N N . GLY B 1 45 ? -22.880 24.556 -13.263 1.00 16.40 327 GLY B N 1
ATOM 1694 C CA . GLY B 1 45 ? -21.960 23.696 -14.054 1.00 16.49 327 GLY B CA 1
ATOM 1695 C C . GLY B 1 45 ? -21.817 22.255 -13.583 1.00 18.16 327 GLY B C 1
ATOM 1696 O O . GLY B 1 45 ? -22.509 21.799 -12.694 1.00 16.16 327 GLY B O 1
ATOM 1697 N N . MET B 1 46 ? -20.961 21.488 -14.271 1.00 22.30 328 MET B N 1
ATOM 1698 C CA . MET B 1 46 ? -20.849 20.053 -14.026 1.00 24.22 328 MET B CA 1
ATOM 1699 C C . MET B 1 46 ? -20.598 19.701 -12.581 1.00 23.46 328 MET B C 1
ATOM 1700 O O . MET B 1 46 ? -21.139 18.706 -12.072 1.00 25.47 328 MET B O 1
ATOM 1705 N N . GLY B 1 47 ? -19.742 20.471 -11.922 1.00 20.12 329 GLY B N 1
ATOM 1706 C CA . GLY B 1 47 ? -19.404 20.144 -10.527 1.00 22.01 329 GLY B CA 1
ATOM 1707 C C . GLY B 1 47 ? -20.427 20.617 -9.504 1.00 22.95 329 GLY B C 1
ATOM 1708 O O . GLY B 1 47 ? -20.314 20.332 -8.335 1.00 22.39 329 GLY B O 1
ATOM 1709 N N . GLY B 1 48 ? -21.431 21.368 -9.941 1.00 21.69 330 GLY B N 1
ATOM 1710 C CA . GLY B 1 48 ? -22.192 22.143 -8.981 1.00 19.57 330 GLY B CA 1
ATOM 1711 C C . GLY B 1 48 ? -23.486 21.493 -8.556 1.00 20.10 330 GLY B C 1
ATOM 1712 O O . GLY B 1 48 ? -23.816 20.333 -8.919 1.00 21.54 330 GLY B O 1
ATOM 1713 N N . ASP B 1 49 ? -24.277 22.274 -7.821 1.00 18.20 331 ASP B N 1
ATOM 1714 C CA . ASP B 1 49 ? -25.573 21.821 -7.363 1.00 18.39 331 ASP B CA 1
ATOM 1715 C C . ASP B 1 49 ? -26.438 23.034 -7.140 1.00 16.26 331 ASP B C 1
ATOM 1716 O O . ASP B 1 49 ? -26.091 24.134 -7.610 1.00 15.56 331 ASP B O 1
ATOM 1721 N N . GLU B 1 50 ? -27.581 22.816 -6.493 1.00 15.01 332 GLU B N 1
ATOM 1722 C CA . GLU B 1 50 ? -28.578 23.903 -6.307 1.00 14.61 332 GLU B CA 1
ATOM 1723 C C . GLU B 1 50 ? -28.042 25.020 -5.424 1.00 14.09 332 GLU B C 1
ATOM 1724 O O . GLU B 1 50 ? -28.679 26.097 -5.346 1.00 13.88 332 GLU B O 1
ATOM 1730 N N . ASN B 1 51 ? -26.893 24.801 -4.780 1.00 12.92 333 ASN B N 1
ATOM 1731 C CA . ASN B 1 51 ? -26.275 25.846 -3.958 1.00 12.96 333 ASN B CA 1
ATOM 1732 C C . ASN B 1 51 ? -25.256 26.706 -4.692 1.00 10.86 333 ASN B C 1
ATOM 1733 O O . ASN B 1 51 ? -24.818 27.737 -4.164 1.00 14.54 333 ASN B O 1
ATOM 1738 N N . SER B 1 52 ? -24.851 26.283 -5.890 1.00 14.03 334 SER B N 1
ATOM 1739 C CA . SER B 1 52 ? -23.715 26.950 -6.529 1.00 13.36 334 SER B CA 1
ATOM 1740 C C . SER B 1 52 ? -23.861 28.457 -6.720 1.00 14.48 334 SER B C 1
ATOM 1741 O O . SER B 1 52 ? -22.933 29.192 -6.468 1.00 15.76 334 SER B O 1
ATOM 1744 N N . TYR B 1 53 ? -24.983 28.914 -7.272 1.00 12.51 335 TYR B N 1
ATOM 1745 C CA . TYR B 1 53 ? -25.171 30.353 -7.504 1.00 12.54 335 TYR B CA 1
ATOM 1746 C C . TYR B 1 53 ? -25.340 31.130 -6.204 1.00 12.14 335 TYR B C 1
ATOM 1747 O O . TYR B 1 53 ? -25.252 32.349 -6.184 1.00 13.84 335 TYR B O 1
ATOM 1756 N N . PHE B 1 54 ? -25.522 30.417 -5.104 1.00 12.97 336 PHE B N 1
ATOM 1757 C CA . PHE B 1 54 ? -25.722 31.071 -3.825 1.00 13.35 336 PHE B CA 1
ATOM 1758 C C . PHE B 1 54 ? -24.398 31.256 -3.069 1.00 13.96 336 PHE B C 1
ATOM 1759 O O . PHE B 1 54 ? -24.224 32.210 -2.332 1.00 16.58 336 PHE B O 1
ATOM 1767 N N . ASP B 1 55 ? -23.475 30.319 -3.252 1.00 17.36 337 ASP B N 1
ATOM 1768 C CA . ASP B 1 55 ? -22.285 30.235 -2.408 1.00 19.15 337 ASP B CA 1
ATOM 1769 C C . ASP B 1 55 ? -21.048 30.506 -3.217 1.00 20.92 337 ASP B C 1
ATOM 1770 O O . ASP B 1 55 ? -19.991 30.759 -2.645 1.00 24.59 337 ASP B O 1
ATOM 1775 N N . SER B 1 56 ? -21.139 30.292 -4.518 1.00 18.75 338 SER B N 1
ATOM 1776 C CA . SER B 1 56 ? -20.019 30.477 -5.405 1.00 21.08 338 SER B CA 1
ATOM 1777 C C . SER B 1 56 ? -20.364 31.583 -6.378 1.00 19.19 338 SER B C 1
ATOM 1778 O O . SER B 1 56 ? -21.261 32.384 -6.117 1.00 16.00 338 SER B O 1
ATOM 1781 N N . TYR B 1 57 ? -19.578 31.723 -7.428 1.00 18.69 339 TYR B N 1
ATOM 1782 C CA . TYR B 1 57 ? -19.697 32.868 -8.350 1.00 18.33 339 TYR B CA 1
ATOM 1783 C C . TYR B 1 57 ? -19.640 34.214 -7.629 1.00 18.13 339 TYR B C 1
ATOM 1784 O O . TYR B 1 57 ? -20.636 34.955 -7.542 1.00 17.12 339 TYR B O 1
ATOM 1793 N N . GLN B 1 58 ? -18.475 34.507 -7.055 1.00 17.47 340 GLN B N 1
ATOM 1794 C CA . GLN B 1 58 ? -18.277 35.693 -6.223 1.00 18.69 340 GLN B CA 1
ATOM 1795 C C . GLN B 1 58 ? -19.268 35.700 -5.060 1.00 14.88 340 GLN B C 1
ATOM 1796 O O . GLN B 1 58 ? -19.934 36.683 -4.778 1.00 16.80 340 GLN B O 1
ATOM 1802 N N . ARG B 1 59 ? -19.268 34.592 -4.341 1.00 15.05 341 ARG B N 1
ATOM 1803 C CA . ARG B 1 59 ? -19.950 34.447 -3.059 1.00 15.08 341 ARG B CA 1
ATOM 1804 C C . ARG B 1 59 ? -21.408 34.859 -3.154 1.00 12.97 341 ARG B C 1
ATOM 1805 O O . ARG B 1 59 ? -21.932 35.604 -2.332 1.00 16.04 341 ARG B O 1
ATOM 1813 N N . GLY B 1 60 ? -22.091 34.349 -4.160 1.00 14.04 342 GLY B N 1
ATOM 1814 C CA . GLY B 1 60 ? -23.515 34.649 -4.249 1.00 14.53 342 GLY B CA 1
ATOM 1815 C C . GLY B 1 60 ? -23.864 36.007 -4.832 1.00 13.42 342 GLY B C 1
ATOM 1816 O O . GLY B 1 60 ? -24.992 36.504 -4.618 1.00 13.71 342 GLY B O 1
ATOM 1817 N N . ALA B 1 61 ? -22.923 36.606 -5.580 1.00 12.63 343 ALA B N 1
ATOM 1818 C CA . ALA B 1 61 ? -23.201 37.866 -6.265 1.00 13.26 343 ALA B CA 1
ATOM 1819 C C . ALA B 1 61 ? -24.471 37.865 -7.121 1.00 12.54 343 ALA B C 1
ATOM 1820 O O . ALA B 1 61 ? -25.155 38.890 -7.249 1.00 12.91 343 ALA B O 1
ATOM 1822 N N . PHE B 1 62 ? -24.853 36.700 -7.632 1.00 11.35 344 PHE B N 1
ATOM 1823 C CA . PHE B 1 62 ? -26.069 36.637 -8.441 1.00 10.16 344 PHE B CA 1
ATOM 1824 C C . PHE B 1 62 ? -27.256 37.047 -7.603 1.00 9.64 344 PHE B C 1
ATOM 1825 O O . PHE B 1 62 ? -28.210 37.620 -8.131 1.00 11.70 344 PHE B O 1
ATOM 1833 N N . MET B 1 63 ? -27.301 36.604 -6.355 1.00 10.58 345 MET B N 1
ATOM 1834 C CA . MET B 1 63 ? -28.482 36.853 -5.528 1.00 11.70 345 MET B CA 1
ATOM 1835 C C . MET B 1 63 ? -28.569 38.271 -5.009 1.00 11.00 345 MET B C 1
ATOM 1836 O O . MET B 1 63 ? -29.649 38.759 -4.723 1.00 12.17 345 MET B O 1
ATOM 1841 N N . ILE B 1 64 ? -27.423 38.928 -4.890 1.00 13.75 346 ILE B N 1
ATOM 1842 C CA . ILE B 1 64 ? -27.436 40.375 -4.600 1.00 12.36 346 ILE B CA 1
ATOM 1843 C C . ILE B 1 64 ? -28.105 41.122 -5.767 1.00 13.01 346 ILE B C 1
ATOM 1844 O O . ILE B 1 64 ? -28.933 41.997 -5.546 1.00 12.99 346 ILE B O 1
ATOM 1849 N N . GLU B 1 65 ? -27.791 40.741 -7.023 1.00 12.48 347 GLU B N 1
ATOM 1850 C CA . GLU B 1 65 ? -28.461 41.345 -8.176 1.00 12.39 347 GLU B CA 1
ATOM 1851 C C . GLU B 1 65 ? -29.932 41.072 -8.113 1.00 13.10 347 GLU B C 1
ATOM 1852 O O . GLU B 1 65 ? -30.744 41.946 -8.315 1.00 12.74 347 GLU B O 1
ATOM 1858 N N . ALA B 1 66 ? -30.293 39.829 -7.820 1.00 11.54 348 ALA B N 1
ATOM 1859 C CA . ALA B 1 66 ? -31.694 39.482 -7.779 1.00 11.66 348 ALA B CA 1
ATOM 1860 C C . ALA B 1 66 ? -32.442 40.257 -6.701 1.00 12.56 348 ALA B C 1
ATOM 1861 O O . ALA B 1 66 ? -33.564 40.680 -6.935 1.00 11.65 348 ALA B O 1
ATOM 1863 N N . GLU B 1 67 ? -31.826 40.437 -5.535 1.00 11.28 349 GLU B N 1
ATOM 1864 C CA . GLU B 1 67 ? -32.430 41.258 -4.479 1.00 12.32 349 GLU B CA 1
ATOM 1865 C C . GLU B 1 67 ? -32.599 42.717 -4.900 1.00 13.51 349 GLU B C 1
ATOM 1866 O O . GLU B 1 67 ? -33.674 43.305 -4.725 1.00 15.07 349 GLU B O 1
ATOM 1872 N N . ASN B 1 68 ? -31.563 43.270 -5.511 1.00 11.62 350 ASN B N 1
ATOM 1873 C CA . ASN B 1 68 ? -31.621 44.674 -5.894 1.00 13.22 350 ASN B CA 1
ATOM 1874 C C . ASN B 1 68 ? -32.613 44.965 -7.014 1.00 12.97 350 ASN B C 1
ATOM 1875 O O . ASN B 1 68 ? -33.262 46.033 -7.009 1.00 15.68 350 ASN B O 1
ATOM 1880 N N . ARG B 1 69 ? -32.777 44.007 -7.926 1.00 12.74 351 ARG B N 1
ATOM 1881 C CA . ARG B 1 69 ? -33.611 44.211 -9.090 1.00 11.92 351 ARG B CA 1
ATOM 1882 C C . ARG B 1 69 ? -34.987 43.567 -8.994 1.00 13.42 351 ARG B C 1
ATOM 1883 O O . ARG B 1 69 ? -35.814 43.800 -9.864 1.00 15.12 351 ARG B O 1
ATOM 1891 N N . GLY B 1 70 ? -35.226 42.764 -7.953 1.00 11.80 352 GLY B N 1
ATOM 1892 C CA . GLY B 1 70 ? -36.554 42.186 -7.762 1.00 11.88 352 GLY B CA 1
ATOM 1893 C C . GLY B 1 70 ? -36.860 40.908 -8.535 1.00 11.16 352 GLY B C 1
ATOM 1894 O O . GLY B 1 70 ? -37.949 40.747 -9.063 1.00 13.83 352 GLY B O 1
ATOM 1895 N N . TYR B 1 71 ? -35.903 39.989 -8.581 1.00 10.35 353 TYR B N 1
ATOM 1896 C CA . TYR B 1 71 ? -36.140 38.711 -9.265 1.00 12.31 353 TYR B CA 1
ATOM 1897 C C . TYR B 1 71 ? -36.177 37.552 -8.271 1.00 10.61 353 TYR B C 1
ATOM 1898 O O . TYR B 1 71 ? -35.305 37.463 -7.386 1.00 11.98 353 TYR B O 1
ATOM 1907 N N . ILE B 1 72 ? -37.207 36.695 -8.371 1.00 9.70 354 ILE B N 1
ATOM 1908 C CA . ILE B 1 72 ? -37.109 35.366 -7.789 1.00 10.34 354 ILE B CA 1
ATOM 1909 C C . ILE B 1 72 ? -36.166 34.546 -8.623 1.00 10.38 354 ILE B C 1
ATOM 1910 O O . ILE B 1 72 ? -36.183 34.637 -9.860 1.00 10.21 354 ILE B O 1
ATOM 1915 N N . VAL B 1 73 ? -35.310 33.774 -7.963 1.00 9.25 355 VAL B N 1
ATOM 1916 C CA . VAL B 1 73 ? -34.323 32.935 -8.659 1.00 9.08 355 VAL B CA 1
ATOM 1917 C C . VAL B 1 73 ? -34.472 31.500 -8.211 1.00 10.56 355 VAL B C 1
ATOM 1918 O O . VAL B 1 73 ? -34.492 31.208 -7.009 1.00 11.00 355 VAL B O 1
ATOM 1922 N N . ALA B 1 74 ? -34.608 30.590 -9.167 1.00 10.10 356 ALA B N 1
ATOM 1923 C CA . ALA B 1 74 ? -34.576 29.166 -8.815 1.00 9.14 356 ALA B CA 1
ATOM 1924 C C . ALA B 1 74 ? -33.404 28.478 -9.434 1.00 8.79 356 ALA B C 1
ATOM 1925 O O . ALA B 1 74 ? -33.147 28.649 -10.650 1.00 10.82 356 ALA B O 1
ATOM 1927 N N . CYS B 1 75 ? -32.697 27.728 -8.605 1.00 9.21 357 CYS B N 1
ATOM 1928 C CA . CYS B 1 75 ? -31.487 26.998 -9.023 1.00 10.44 357 CYS B CA 1
ATOM 1929 C C . CYS B 1 75 ? -31.739 25.488 -8.940 1.00 11.20 357 CYS B C 1
ATOM 1930 O O . CYS B 1 75 ? -31.737 24.935 -7.843 1.00 11.72 357 CYS B O 1
ATOM 1933 N N . PRO B 1 76 ? -31.985 24.818 -10.088 1.00 12.26 358 PRO B N 1
ATOM 1934 C CA . PRO B 1 76 ? -32.284 23.392 -10.022 1.00 13.21 358 PRO B CA 1
ATOM 1935 C C . PRO B 1 76 ? -31.034 22.643 -9.641 1.00 14.88 358 PRO B C 1
ATOM 1936 O O . PRO B 1 76 ? -29.928 23.052 -10.009 1.00 15.68 358 PRO B O 1
ATOM 1940 N N . LYS B 1 77 ? -31.210 21.490 -9.016 1.00 13.55 359 LYS B N 1
ATOM 1941 C CA . LYS B 1 77 ? -30.121 20.573 -8.900 1.00 17.23 359 LYS B CA 1
ATOM 1942 C C . LYS B 1 77 ? -29.981 19.786 -10.192 1.00 24.45 359 LYS B C 1
ATOM 1943 O O . LYS B 1 77 ? -30.964 19.230 -10.687 1.00 25.48 359 LYS B O 1
ATOM 1949 N N . GLY B 1 78 ? -28.796 19.835 -10.800 1.00 27.68 360 GLY B N 1
ATOM 1950 C CA . GLY B 1 78 ? -28.497 19.025 -11.980 1.00 33.42 360 GLY B CA 1
ATOM 1951 C C . GLY B 1 78 ? -28.577 17.551 -11.651 1.00 37.38 360 GLY B C 1
ATOM 1952 O O . GLY B 1 78 ? -29.673 17.019 -11.409 1.00 40.63 360 GLY B O 1
ATOM 1953 N N . TYR B 1 85 ? -28.018 18.130 -18.991 1.00 53.95 367 TYR B N 1
ATOM 1954 C CA . TYR B 1 85 ? -29.428 18.519 -18.842 1.00 53.99 367 TYR B CA 1
ATOM 1955 C C . TYR B 1 85 ? -30.329 17.897 -19.905 1.00 55.14 367 TYR B C 1
ATOM 1956 O O . TYR B 1 85 ? -31.308 18.520 -20.332 1.00 55.46 367 TYR B O 1
ATOM 1965 N N . VAL B 1 86 ? -29.995 16.684 -20.338 1.00 55.72 368 VAL B N 1
ATOM 1966 C CA . VAL B 1 86 ? -30.772 16.005 -21.379 1.00 56.36 368 VAL B CA 1
ATOM 1967 C C . VAL B 1 86 ? -31.802 15.041 -20.793 1.00 56.96 368 VAL B C 1
ATOM 1968 O O . VAL B 1 86 ? -31.587 14.460 -19.721 1.00 56.50 368 VAL B O 1
ATOM 1972 N N . GLY B 1 87 ? -32.910 14.870 -21.513 1.00 57.83 3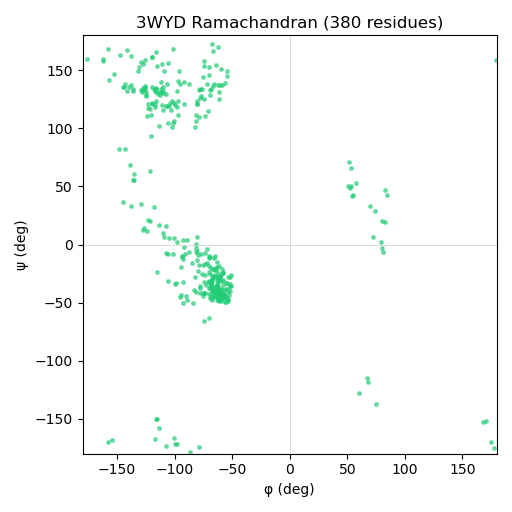69 GLY B N 1
ATOM 1973 C CA . GLY B 1 87 ? -33.933 13.887 -21.151 1.00 58.29 369 GLY B CA 1
ATOM 1974 C C . GLY B 1 87 ? -34.778 14.332 -19.968 1.00 58.18 369 GLY B C 1
ATOM 1975 O O . GLY B 1 87 ? -35.185 15.492 -19.891 1.00 57.83 369 GLY B O 1
ATOM 1976 N N . PRO B 1 88 ? -35.054 13.404 -19.032 1.00 58.76 370 PRO B N 1
ATOM 1977 C CA . PRO B 1 88 ? -35.875 13.770 -17.876 1.00 57.47 370 PRO B CA 1
ATOM 1978 C C . PRO B 1 88 ? -35.110 14.651 -16.881 1.00 56.13 370 PRO B C 1
ATOM 1979 O O . PRO B 1 88 ? -35.718 15.209 -15.973 1.00 55.82 370 PRO B O 1
ATOM 1983 N N . ALA B 1 89 ? -33.807 14.832 -17.098 1.00 53.34 371 ALA B N 1
ATOM 1984 C CA . ALA B 1 89 ? -33.082 15.958 -16.502 1.00 51.24 371 ALA B CA 1
ATOM 1985 C C . ALA B 1 89 ? -33.550 17.300 -17.073 1.00 49.66 371 ALA B C 1
ATOM 1986 O O . ALA B 1 89 ? -33.374 18.348 -16.444 1.00 49.49 371 ALA B O 1
ATOM 1988 N N . GLU B 1 90 ? -34.167 17.265 -18.252 1.00 46.06 372 GLU B N 1
ATOM 1989 C CA . GLU B 1 90 ? -34.742 18.476 -18.828 1.00 44.58 372 GLU B CA 1
ATOM 1990 C C . GLU B 1 90 ? -36.145 18.799 -18.319 1.00 43.15 372 GLU B C 1
ATOM 1991 O O . GLU B 1 90 ? -36.442 19.954 -18.018 1.00 40.89 372 GLU B O 1
ATOM 1997 N N . ARG B 1 91 ? -37.037 17.806 -18.359 1.00 41.37 373 ARG B N 1
ATOM 1998 C CA . ARG B 1 91 ? -38.417 17.982 -17.881 1.00 40.22 373 ARG B CA 1
ATOM 1999 C C . ARG B 1 91 ? -38.404 18.572 -16.470 1.00 35.96 373 ARG B C 1
ATOM 2000 O O . ARG B 1 91 ? -39.344 19.262 -16.038 1.00 33.50 373 ARG B O 1
ATOM 2008 N N . ASP B 1 92 ? -37.307 18.300 -15.778 1.00 35.27 374 ASP B N 1
ATOM 2009 C CA . ASP B 1 92 ? -37.047 18.839 -14.464 1.00 34.41 374 ASP B CA 1
ATOM 2010 C C . ASP B 1 92 ? -37.190 20.355 -14.420 1.00 32.28 374 ASP B C 1
ATOM 2011 O O . ASP B 1 92 ? -37.736 20.873 -13.464 1.00 29.18 374 ASP B O 1
ATOM 2016 N N . VAL B 1 93 ? -36.731 21.085 -15.442 1.00 30.61 375 VAL B N 1
ATOM 2017 C CA . VAL B 1 93 ? -36.863 22.556 -15.387 1.00 25.05 375 VAL B CA 1
ATOM 2018 C C . VAL B 1 93 ? -38.279 23.116 -15.519 1.00 26.43 375 VAL B C 1
ATOM 2019 O O . VAL B 1 93 ? -38.672 24.074 -14.805 1.00 22.12 375 VAL B O 1
ATOM 2023 N N . MET B 1 94 ? -39.073 22.567 -16.430 1.00 18.19 376 MET B N 1
ATOM 2024 C CA . MET B 1 94 ? -40.447 23.003 -16.497 1.00 20.84 376 MET B CA 1
ATOM 2025 C C . MET B 1 94 ? -40.987 22.699 -15.114 1.00 14.75 376 MET B C 1
ATOM 2026 O O . MET B 1 94 ? -41.833 23.421 -14.675 1.00 17.98 376 MET B O 1
ATOM 2031 N N . ASP B 1 95 ? -40.590 21.563 -14.510 1.00 17.83 377 ASP B N 1
ATOM 2032 C CA . ASP B 1 95 ? -41.196 21.172 -13.203 1.00 15.52 377 ASP B CA 1
ATOM 2033 C C . ASP B 1 95 ? -40.776 22.161 -12.115 1.00 14.26 377 ASP B C 1
ATOM 2034 O O . ASP B 1 95 ? -41.589 22.490 -11.245 1.00 15.55 377 ASP B O 1
ATOM 2039 N N . VAL B 1 96 ? -39.527 22.607 -12.133 1.00 14.67 378 VAL B N 1
ATOM 2040 C CA . VAL B 1 96 ? -39.124 23.662 -11.197 1.00 12.64 378 VAL B CA 1
ATOM 2041 C C . VAL B 1 96 ? -39.962 24.913 -11.414 1.00 12.82 378 VAL B C 1
ATOM 2042 O O . VAL B 1 96 ? -40.484 25.492 -10.471 1.00 13.21 378 VAL B O 1
ATOM 2046 N N . ILE B 1 97 ? -40.107 25.370 -12.658 1.00 13.34 379 ILE B N 1
ATOM 2047 C CA . ILE B 1 97 ? -40.925 26.533 -12.939 1.00 13.67 379 ILE B CA 1
ATOM 2048 C C . ILE B 1 97 ? -42.361 26.319 -12.446 1.00 12.77 379 ILE B C 1
ATOM 2049 O O . ILE B 1 97 ? -42.941 27.169 -11.792 1.00 14.16 379 ILE B O 1
ATOM 2054 N N . ALA B 1 98 ? -42.902 25.132 -12.718 1.00 12.33 380 ALA B N 1
ATOM 2055 C CA . ALA B 1 98 ? -44.276 24.868 -12.287 1.00 13.40 380 ALA B CA 1
ATOM 2056 C C . ALA B 1 98 ? -44.472 24.888 -10.780 1.00 10.27 380 ALA B C 1
ATOM 2057 O O . ALA B 1 98 ? -45.472 25.398 -10.283 1.00 12.72 380 ALA B O 1
ATOM 2059 N N . GLU B 1 99 ? -43.520 24.289 -10.057 1.00 11.59 381 GLU B N 1
ATOM 2060 C CA . GLU B 1 99 ? -43.630 24.256 -8.593 1.00 11.29 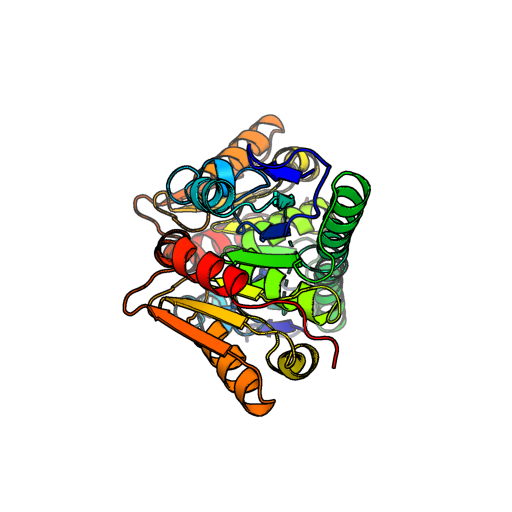381 GLU B CA 1
ATOM 2061 C C . GLU B 1 99 ? -43.516 25.676 -8.028 1.00 11.79 381 GLU B C 1
ATOM 2062 O O . GLU B 1 99 ? -44.182 26.029 -7.078 1.00 12.14 381 GLU B O 1
ATOM 2068 N N . VAL B 1 100 ? -42.583 26.463 -8.561 1.00 11.26 382 VAL B N 1
ATOM 2069 C CA . VAL B 1 100 ? -42.434 27.843 -8.094 1.00 11.90 382 VAL B CA 1
ATOM 2070 C C . VAL B 1 100 ? -43.720 28.648 -8.371 1.00 13.39 382 VAL B C 1
ATOM 2071 O O . VAL B 1 100 ? -44.228 29.301 -7.487 1.00 15.67 382 VAL B O 1
ATOM 2075 N N . ARG B 1 101 ? -44.300 28.477 -9.558 1.00 13.60 383 ARG B N 1
ATOM 2076 C CA . ARG B 1 101 ? -45.556 29.183 -9.893 1.00 13.82 383 ARG B CA 1
ATOM 2077 C C . ARG B 1 101 ? -46.758 28.788 -9.043 1.00 15.65 383 ARG B C 1
ATOM 2078 O O . ARG B 1 101 ? -47.664 29.591 -8.822 1.00 17.49 383 ARG B O 1
ATOM 2086 N N . ARG B 1 102 ? -46.749 27.581 -8.507 1.00 13.99 384 ARG B N 1
ATOM 2087 C CA . ARG B 1 102 ? -47.758 27.167 -7.548 1.00 14.26 384 ARG B CA 1
ATOM 2088 C C . ARG B 1 102 ? -47.756 28.028 -6.288 1.00 14.34 384 ARG B C 1
ATOM 2089 O O . ARG B 1 102 ? -48.819 28.344 -5.770 1.00 18.51 384 ARG B O 1
ATOM 2097 N N . ASP B 1 103 ? -46.541 28.374 -5.852 1.00 19.25 385 ASP B N 1
ATOM 2098 C CA . ASP B 1 103 ? -46.152 28.792 -4.480 1.00 21.98 385 ASP B CA 1
ATOM 2099 C C . ASP B 1 103 ? -46.076 30.384 -4.550 1.00 18.11 385 ASP B C 1
ATOM 2100 O O . ASP B 1 103 ? -46.355 31.116 -3.580 1.00 19.51 385 ASP B O 1
ATOM 2105 N N . TYR B 1 104 ? -45.661 30.915 -5.704 1.00 12.86 386 TYR B N 1
ATOM 2106 C CA . TYR B 1 104 ? -45.274 32.340 -5.834 1.00 11.50 386 TYR B CA 1
ATOM 2107 C C . TYR B 1 104 ? -45.950 32.942 -7.045 1.00 12.99 386 TYR B C 1
ATOM 2108 O O . TYR B 1 104 ? -46.216 32.235 -8.039 1.00 15.18 386 TYR B O 1
ATOM 2117 N N . LYS B 1 105 ? -46.239 34.241 -6.963 1.00 12.76 387 LYS B N 1
ATOM 2118 C CA . LYS B 1 105 ? -46.869 34.952 -8.081 1.00 12.59 387 LYS B CA 1
ATOM 2119 C C . LYS B 1 105 ? -45.782 35.335 -9.089 1.00 13.01 387 LYS B C 1
ATOM 2120 O O . LYS B 1 105 ? -44.952 36.204 -8.805 1.00 15.12 387 LYS B O 1
ATOM 2126 N N . ILE B 1 106 ? -45.761 34.621 -10.213 1.00 12.14 388 ILE B N 1
ATOM 2127 C CA . ILE B 1 106 ? -44.734 34.837 -11.254 1.00 11.97 388 ILE B CA 1
ATOM 2128 C C . ILE B 1 106 ? -45.413 35.427 -12.502 1.00 13.95 388 ILE B C 1
ATOM 2129 O O . ILE B 1 106 ? -46.445 34.923 -12.933 1.00 15.77 388 ILE B O 1
ATOM 2134 N N . ASP B 1 107 ? -44.819 36.475 -13.074 1.00 14.54 389 ASP B N 1
ATOM 2135 C CA . ASP B 1 107 ? -45.273 37.030 -14.353 1.00 15.08 389 ASP B CA 1
ATOM 2136 C C . ASP B 1 107 ? -44.870 36.092 -15.503 1.00 15.04 389 ASP B C 1
ATOM 2137 O O . ASP B 1 107 ? -43.663 35.892 -15.742 1.00 13.95 389 ASP B O 1
ATOM 2142 N N . PRO B 1 108 ? -45.848 35.416 -16.161 1.00 16.39 390 PRO B N 1
ATOM 2143 C CA . PRO B 1 108 ? -45.514 34.398 -17.160 1.00 15.63 390 PRO B CA 1
ATOM 2144 C C . PRO B 1 108 ? -44.729 34.955 -18.349 1.00 16.24 390 PRO B C 1
ATOM 2145 O O . PRO B 1 108 ? -44.131 34.155 -19.103 1.00 16.17 390 PRO B O 1
ATOM 2149 N N . ASP B 1 109 ? -44.783 36.283 -18.530 1.00 15.88 391 ASP B N 1
ATOM 2150 C CA . ASP B 1 109 ? -44.046 36.927 -19.627 1.00 16.46 391 ASP B CA 1
ATOM 2151 C C . ASP B 1 109 ? -42.634 37.325 -19.229 1.00 15.53 391 ASP B C 1
ATOM 2152 O O . ASP B 1 109 ? -41.912 37.942 -20.007 1.00 15.17 391 ASP B O 1
ATOM 2157 N N . ARG B 1 110 ? -42.238 36.976 -18.006 1.00 13.83 392 ARG B N 1
ATOM 2158 C CA . ARG B 1 110 ? -40.903 37.382 -17.506 1.00 12.31 392 ARG B CA 1
ATOM 2159 C C . ARG B 1 110 ? -40.273 36.174 -16.808 1.00 12.50 392 ARG B C 1
ATOM 2160 O O . ARG B 1 110 ? -39.897 36.249 -15.611 1.00 12.80 392 ARG B O 1
ATOM 2168 N N . ILE B 1 111 ? -40.185 35.057 -17.543 1.00 12.22 393 ILE B N 1
ATOM 2169 C CA . ILE B 1 111 ? -39.471 33.873 -17.059 1.00 12.17 393 ILE B CA 1
ATOM 2170 C C . ILE B 1 111 ? -38.200 33.703 -17.882 1.00 11.48 393 ILE B C 1
ATOM 2171 O O . ILE B 1 111 ? -38.264 33.626 -19.113 1.00 12.99 393 ILE B O 1
ATOM 2176 N N . TYR B 1 112 ? -37.038 33.814 -17.235 1.00 11.04 394 TYR B N 1
ATOM 2177 C CA . TYR B 1 112 ? -35.745 33.878 -17.924 1.00 10.99 394 TYR B CA 1
ATOM 2178 C C . TYR B 1 112 ? -34.912 32.676 -17.557 1.00 10.77 394 TYR B C 1
ATOM 2179 O O . TYR B 1 112 ? -35.170 32.018 -16.550 1.00 11.57 394 TYR B O 1
ATOM 2188 N N . MET B 1 113 ? -33.843 32.442 -18.327 1.00 10.83 395 MET B N 1
ATOM 2189 C CA . MET B 1 113 ? -32.913 31.384 -18.011 1.00 10.82 395 MET B CA 1
ATOM 2190 C C . MET B 1 113 ? -31.513 31.745 -18.359 1.00 11.58 395 MET B C 1
ATOM 2191 O O . MET B 1 113 ? -31.247 32.287 -19.456 1.00 11.02 395 MET B O 1
ATOM 2196 N N . THR B 1 114 ? -30.598 31.434 -17.432 1.00 9.33 396 THR B N 1
ATOM 2197 C CA . THR B 1 114 ? -29.169 31.580 -17.654 1.00 9.76 396 THR B CA 1
ATOM 2198 C C . THR B 1 114 ? -28.447 30.418 -17.006 1.00 10.31 396 THR B C 1
ATOM 2199 O O . THR B 1 114 ? -29.024 29.647 -16.237 1.00 10.94 396 THR B O 1
ATOM 2203 N N . GLY B 1 115 ? -27.178 30.275 -17.337 1.00 10.25 397 GLY B N 1
ATOM 2204 C CA . GLY B 1 115 ? -26.420 29.173 -16.807 1.00 11.13 397 GLY B CA 1
ATOM 2205 C C . GLY B 1 115 ? -25.023 29.186 -17.325 1.00 10.01 397 GLY B C 1
ATOM 2206 O O . GLY B 1 115 ? -24.754 29.867 -18.329 1.00 12.51 397 GLY B O 1
ATOM 2207 N N . HIS B 1 116 ? -24.148 28.526 -16.604 1.00 11.61 398 HIS B N 1
ATOM 2208 C CA . HIS B 1 116 ? -22.709 28.548 -16.879 1.00 11.09 398 HIS B CA 1
ATOM 2209 C C . HIS B 1 116 ? -22.247 27.180 -17.212 1.00 12.17 398 HIS B C 1
ATOM 2210 O O . HIS B 1 116 ? -22.588 26.204 -16.533 1.00 13.05 398 HIS B O 1
ATOM 2217 N N . SER B 1 117 ? -21.452 27.096 -18.273 1.00 9.99 399 SER B N 1
ATOM 2218 C CA . SER B 1 117 ? -20.686 25.880 -18.630 1.00 11.32 399 SER B CA 1
ATOM 2219 C C . SER B 1 117 ? -21.704 24.788 -19.040 1.00 10.46 399 SER B C 1
ATOM 2220 O O . SER B 1 117 ? -22.484 24.976 -19.986 1.00 12.03 399 SER B O 1
ATOM 2223 N N . MET B 1 118 ? -21.803 23.690 -18.274 1.00 12.80 400 MET B N 1
ATOM 2224 C CA . MET B 1 118 ? -22.881 22.714 -18.512 1.00 12.94 400 MET B CA 1
ATOM 2225 C C . MET B 1 118 ? -24.274 23.377 -18.485 1.00 11.88 400 MET B C 1
ATOM 2226 O O . MET B 1 118 ? -25.158 23.084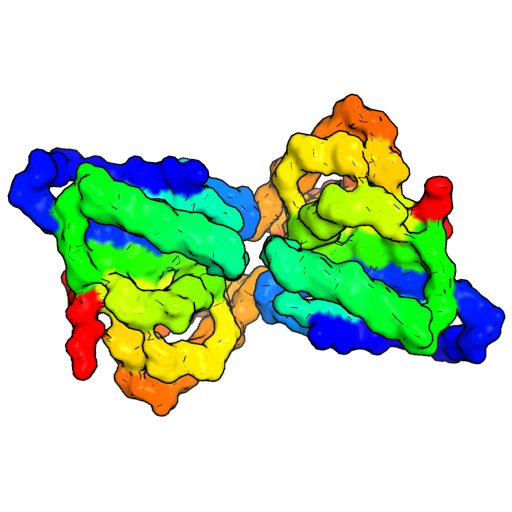 -19.296 1.00 11.72 400 MET B O 1
ATOM 2231 N N . GLY B 1 119 ? -24.396 24.404 -17.641 1.00 10.82 401 GLY B N 1
ATOM 2232 C CA . GLY B 1 119 ? -25.640 25.165 -17.542 1.00 11.27 401 GLY B CA 1
ATOM 2233 C C . GLY B 1 119 ? -25.879 26.075 -18.734 1.00 11.34 401 GLY B C 1
ATOM 2234 O O . GLY B 1 119 ? -27.006 26.534 -18.970 1.00 11.67 401 GLY B O 1
ATOM 2235 N N . GLY B 1 120 ? -24.782 26.479 -19.390 1.00 11.78 402 GLY B N 1
ATOM 2236 C CA . GLY B 1 120 ? -24.887 27.225 -20.657 1.00 12.97 402 GLY B CA 1
ATOM 2237 C C . GLY B 1 120 ? -25.452 26.329 -21.749 1.00 12.44 402 GLY B C 1
ATOM 2238 O O . GLY B 1 120 ? -26.395 26.710 -22.453 1.00 11.89 402 GLY B O 1
ATOM 2239 N N . TYR B 1 121 ? -24.906 25.117 -21.864 1.00 12.95 403 TYR B N 1
ATOM 2240 C CA . TYR B 1 121 ? -25.495 24.110 -22.724 1.00 12.86 403 TYR B CA 1
ATOM 2241 C C . TYR B 1 121 ? -26.956 23.882 -22.392 1.00 13.44 403 TYR B C 1
ATOM 2242 O O . TYR B 1 121 ? -27.793 23.849 -23.295 1.00 15.17 403 TYR B O 1
ATOM 2251 N N . GLY B 1 122 ? -27.270 23.741 -21.096 1.00 13.14 404 GLY B N 1
ATOM 2252 C CA . GLY B 1 122 ? -28.654 23.494 -20.684 1.00 15.10 404 GLY B CA 1
ATOM 2253 C C . GLY B 1 122 ? -29.590 24.644 -21.028 1.00 13.68 404 GLY B C 1
ATOM 2254 O O . GLY B 1 122 ? -30.729 24.431 -21.410 1.00 13.97 404 GLY B O 1
ATOM 2255 N N . THR B 1 123 ? -29.110 25.890 -20.956 1.00 11.49 405 THR B N 1
ATOM 2256 C CA . THR B 1 123 ? -29.957 27.034 -21.240 1.00 10.62 405 THR B CA 1
ATOM 2257 C C . THR B 1 123 ? -30.479 26.958 -22.647 1.00 12.59 405 THR B C 1
ATOM 2258 O O . THR B 1 123 ? -31.662 27.146 -22.886 1.00 15.03 405 THR B O 1
ATOM 2262 N N . TRP B 1 124 ? -29.587 26.581 -23.546 1.00 13.48 406 TRP B N 1
ATOM 2263 C CA . TRP B 1 124 ? -29.978 26.475 -24.948 1.00 14.76 406 TRP B CA 1
ATOM 2264 C C . TRP B 1 124 ? -30.804 25.229 -25.216 1.00 14.06 406 TRP B C 1
ATOM 2265 O O . TRP B 1 124 ? -31.846 25.330 -25.843 1.00 14.03 406 TRP B O 1
ATOM 2276 N N . SER B 1 125 ? -30.404 24.077 -24.670 1.00 14.17 407 SER B N 1
ATOM 2277 C CA . SER B 1 125 ? -31.129 22.831 -25.027 1.00 16.03 407 SER B CA 1
ATOM 2278 C C . SER B 1 125 ? -32.537 22.789 -24.432 1.00 16.98 407 SER B C 1
ATOM 2279 O O . SER B 1 125 ? -33.517 22.384 -25.097 1.00 17.54 407 SER B O 1
ATOM 2282 N N . ILE B 1 126 ? -32.681 23.294 -23.215 1.00 15.94 408 ILE B N 1
ATOM 2283 C CA . ILE B 1 126 ? -33.994 23.362 -22.599 1.00 16.06 408 ILE B CA 1
ATOM 2284 C C . ILE B 1 126 ? -34.930 24.361 -23.277 1.00 16.04 408 ILE B C 1
ATOM 2285 O O . ILE B 1 126 ? -36.085 24.042 -23.557 1.00 17.22 408 ILE B O 1
ATOM 2290 N N . ALA B 1 127 ? -34.442 25.544 -23.641 1.00 13.06 409 ALA B N 1
ATOM 2291 C CA . ALA B 1 127 ? -35.270 26.488 -24.379 1.00 13.03 409 ALA B CA 1
ATOM 2292 C C . ALA B 1 127 ? -35.658 25.920 -25.748 1.00 13.30 409 ALA B C 1
ATOM 2293 O O . ALA B 1 127 ? -36.777 26.132 -26.175 1.00 15.77 409 ALA B O 1
ATOM 2295 N N . MET B 1 128 ? -34.751 25.214 -26.412 1.00 14.00 410 MET B N 1
ATOM 2296 C CA . MET B 1 128 ? -35.109 24.609 -27.716 1.00 16.14 410 MET B CA 1
ATOM 2297 C C . MET B 1 128 ? -36.227 23.601 -27.593 1.00 17.76 410 MET B C 1
ATOM 2298 O O . MET B 1 128 ? -37.095 23.500 -28.475 1.00 19.38 410 MET B O 1
ATOM 2303 N N . ASN B 1 129 ? -36.288 22.938 -26.458 1.00 16.77 411 ASN B N 1
ATOM 2304 C CA . ASN B 1 129 ? -37.368 21.974 -26.259 1.00 19.09 411 ASN B CA 1
ATOM 2305 C C . ASN B 1 129 ? -38.693 22.578 -25.739 1.00 20.24 411 ASN B C 1
ATOM 2306 O O . ASN B 1 129 ? -39.778 21.959 -25.854 1.00 21.49 411 ASN B O 1
ATOM 2311 N N . HIS B 1 130 ? -38.620 23.804 -25.229 1.00 17.08 412 HIS B N 1
ATOM 2312 C CA . HIS B 1 130 ? -39.762 24.524 -24.678 1.00 17.18 412 HIS B CA 1
ATOM 2313 C C . HIS B 1 130 ? -39.795 25.967 -25.166 1.00 17.39 412 HIS B C 1
ATOM 2314 O O . HIS B 1 130 ? -39.595 26.903 -24.384 1.00 16.55 412 HIS B O 1
ATOM 2321 N N . PRO B 1 131 ? -39.898 26.166 -26.484 1.00 15.39 413 PRO B N 1
ATOM 2322 C CA . PRO B 1 131 ? -39.543 27.444 -27.090 1.00 17.84 413 PRO B CA 1
ATOM 2323 C C . PRO B 1 131 ? -40.492 28.570 -26.776 1.00 17.33 413 PRO B C 1
ATOM 2324 O O . PRO B 1 131 ? -40.183 29.726 -27.012 1.00 19.17 413 PRO B O 1
ATOM 2328 N N . ASP B 1 132 ? -41.648 28.249 -26.210 1.00 18.98 414 ASP B N 1
ATOM 2329 C CA . ASP B 1 132 ? -42.601 29.288 -25.936 1.00 21.81 414 ASP B CA 1
ATOM 2330 C C . ASP B 1 132 ? -42.650 29.777 -24.487 1.00 20.12 414 ASP B C 1
ATOM 2331 O O . ASP B 1 132 ? -43.497 30.596 -24.154 1.00 22.19 414 ASP B O 1
ATOM 2336 N N . VAL B 1 133 ? -41.742 29.279 -23.644 1.00 17.59 415 VAL B N 1
ATOM 2337 C CA . VAL B 1 133 ? -41.781 29.554 -22.212 1.00 15.74 415 VAL B CA 1
ATOM 2338 C C . VAL B 1 133 ? -40.980 30.815 -21.842 1.00 15.05 415 VAL B C 1
ATOM 2339 O O . VAL B 1 133 ? -41.440 31.629 -21.042 1.00 15.87 415 VAL B O 1
ATOM 2343 N N . PHE B 1 134 ? -39.785 30.963 -22.410 1.00 13.83 416 PHE B N 1
ATOM 2344 C CA . PHE B 1 134 ? -38.835 31.923 -21.853 1.00 14.52 416 PHE B CA 1
ATOM 2345 C C . PHE B 1 134 ? -38.850 33.270 -22.578 1.00 14.42 416 PHE B C 1
ATOM 2346 O O . PHE B 1 134 ? -38.999 33.360 -23.812 1.00 16.29 416 PHE B O 1
ATOM 2354 N N . ALA B 1 135 ? -38.725 34.322 -21.788 1.00 13.17 417 ALA B N 1
ATOM 2355 C CA . ALA B 1 135 ? -38.713 35.686 -22.287 1.00 13.53 417 ALA B CA 1
ATOM 2356 C C . ALA B 1 135 ? -37.359 36.056 -22.883 1.00 14.10 417 ALA B C 1
ATOM 2357 O O . ALA B 1 135 ? -37.292 36.882 -23.799 1.00 14.85 417 ALA B O 1
ATOM 2359 N N . ALA B 1 136 ? -36.283 35.551 -22.287 1.00 12.66 418 ALA B N 1
ATOM 2360 C CA . ALA B 1 136 ? -34.914 35.798 -22.783 1.00 13.17 418 ALA B CA 1
ATOM 2361 C C . ALA B 1 136 ? -34.000 34.770 -22.184 1.00 12.75 418 ALA B C 1
ATOM 2362 O O . ALA B 1 136 ? -34.356 34.138 -21.152 1.00 13.16 418 ALA B O 1
ATOM 2364 N N . LEU B 1 137 ? -32.856 34.548 -22.836 1.00 11.76 419 LEU B N 1
ATOM 2365 C CA . LEU B 1 137 ? -31.884 33.532 -22.371 1.00 10.99 419 LEU B CA 1
ATOM 2366 C C . LEU B 1 137 ? -30.512 34.173 -22.281 1.00 12.92 419 LEU B C 1
ATOM 2367 O O . LEU B 1 137 ? -30.186 35.067 -23.080 1.00 12.81 419 LEU B O 1
ATOM 2372 N N . ALA B 1 138 ? -29.638 33.590 -21.467 1.00 11.11 420 ALA B N 1
ATOM 2373 C CA . ALA B 1 138 ? -28.254 34.075 -21.352 1.00 10.81 420 ALA B CA 1
ATOM 2374 C C . ALA B 1 138 ? -27.330 32.881 -21.037 1.00 10.21 420 ALA B C 1
ATOM 2375 O O . ALA B 1 138 ? -26.846 32.701 -19.919 1.00 11.44 420 ALA B O 1
ATOM 2377 N N . PRO B 1 139 ? -26.940 32.136 -22.053 1.00 9.54 421 PRO B N 1
ATOM 2378 C CA . PRO B 1 139 ? -25.941 31.096 -21.879 1.00 9.42 421 PRO B CA 1
ATOM 2379 C C . PRO B 1 139 ? -24.495 31.574 -21.784 1.00 12.05 421 PRO B C 1
ATOM 2380 O O . PRO B 1 139 ? -24.073 32.392 -22.622 1.00 11.32 421 PRO B O 1
ATOM 2384 N N . VAL B 1 140 ? -23.786 31.139 -20.742 1.00 12.12 422 VAL B N 1
ATOM 2385 C CA . VAL B 1 140 ? -22.430 31.599 -20.454 1.00 9.94 422 VAL B CA 1
ATOM 2386 C C . VAL B 1 140 ? -21.447 30.437 -20.557 1.00 11.60 422 VAL B C 1
ATOM 2387 O O . VAL B 1 140 ? -21.653 29.402 -19.904 1.00 13.29 422 VAL B O 1
ATOM 2391 N N . ALA B 1 141 ? -20.430 30.595 -21.419 1.00 12.30 423 ALA B N 1
ATOM 2392 C CA . ALA B 1 141 ? -19.401 29.578 -21.629 1.00 11.39 423 ALA B CA 1
ATOM 2393 C C . ALA B 1 141 ? -20.012 28.224 -21.993 1.00 12.28 423 ALA B C 1
ATOM 2394 O O . ALA B 1 141 ? -19.555 27.161 -21.520 1.00 15.47 423 ALA B O 1
ATOM 2396 N N . GLY B 1 142 ? -21.035 28.268 -22.849 1.00 13.18 424 GLY B N 1
ATOM 2397 C CA . GLY B 1 142 ? -21.765 27.087 -23.274 1.00 12.68 424 GLY B CA 1
ATOM 2398 C C . GLY B 1 142 ? -21.615 26.785 -24.743 1.00 14.31 424 GLY B C 1
ATOM 2399 O O . GLY B 1 142 ? -20.605 27.172 -25.360 1.00 17.61 424 GLY B O 1
ATOM 2400 N N . GLY B 1 143 ? -22.666 26.179 -25.284 1.00 15.45 425 GLY B N 1
ATOM 2401 C CA . GLY B 1 143 ? -22.660 25.748 -26.687 1.00 15.37 425 GLY B CA 1
ATOM 2402 C C . GLY B 1 143 ? -23.929 24.992 -26.954 1.00 17.33 425 GLY B C 1
ATOM 2403 O O . GLY B 1 143 ? -24.835 24.957 -26.115 1.00 16.73 425 GLY B O 1
ATOM 2404 N N . GLY B 1 144 ? -24.013 24.349 -28.112 1.00 16.79 426 GLY B N 1
ATOM 2405 C CA . GLY B 1 144 ? -25.146 23.527 -28.379 1.00 19.04 426 GLY B CA 1
ATOM 2406 C C . GLY B 1 144 ? -25.184 23.143 -29.830 1.00 18.79 426 GLY B C 1
ATOM 2407 O O . GLY B 1 144 ? -24.131 23.059 -30.486 1.00 20.98 426 GLY B O 1
ATOM 2408 N N . ASN B 1 145 ? -26.402 22.895 -30.277 1.00 19.19 427 ASN B N 1
ATOM 2409 C CA . ASN B 1 145 ? -26.657 22.429 -31.642 1.00 20.48 427 ASN B CA 1
ATOM 2410 C C . ASN B 1 145 ? -27.121 23.637 -32.438 1.00 17.95 427 ASN B C 1
ATOM 2411 O O . ASN B 1 145 ? -28.209 24.143 -32.222 1.00 17.88 427 ASN B O 1
ATOM 2416 N N . PRO B 1 146 ? -26.229 24.188 -33.290 1.00 18.62 428 PRO B N 1
ATOM 2417 C CA . PRO B 1 146 ? -26.607 25.399 -34.013 1.00 18.23 428 PRO B CA 1
ATOM 2418 C C . PRO B 1 146 ? -27.867 25.269 -34.870 1.00 19.64 428 PRO B C 1
ATOM 2419 O O . PRO B 1 146 ? -28.543 26.260 -35.095 1.00 20.60 428 PRO B O 1
ATOM 2423 N N . LEU B 1 147 ? -28.211 24.047 -35.290 1.00 20.64 429 LEU B N 1
ATOM 2424 C CA . LEU B 1 147 ? -29.433 23.769 -36.040 1.00 23.60 429 LEU B CA 1
ATOM 2425 C C . LEU B 1 147 ? -30.707 24.002 -35.233 1.00 24.55 429 LEU B C 1
ATOM 2426 O O . LEU B 1 147 ? -31.777 24.264 -35.792 1.00 24.84 429 LEU B O 1
ATOM 2431 N N . GLY B 1 148 ? -30.573 23.965 -33.913 1.00 21.73 430 GLY B N 1
ATOM 2432 C CA . GLY B 1 148 ? -31.707 24.225 -33.041 1.00 20.84 430 GLY B CA 1
ATOM 2433 C C . GLY B 1 148 ? -32.001 25.707 -32.880 1.00 18.71 430 GLY B C 1
ATOM 2434 O O . GLY B 1 148 ? -33.054 26.082 -32.338 1.00 19.23 430 GLY B O 1
ATOM 2435 N N . MET B 1 149 ? -31.114 26.572 -33.384 1.00 19.88 431 MET B N 1
ATOM 2436 C CA . MET B 1 149 ? -31.297 27.993 -33.173 1.00 19.93 431 MET B CA 1
ATOM 2437 C C . MET B 1 149 ? -32.527 28.562 -33.877 1.00 19.52 431 MET B C 1
ATOM 2438 O O . MET B 1 149 ? -33.124 29.523 -33.422 1.00 19.90 431 MET B O 1
ATOM 2443 N N . ALA B 1 150 ? -32.935 27.946 -34.982 1.00 21.14 432 ALA B N 1
ATOM 2444 C CA . ALA B 1 150 ? -34.144 28.396 -35.653 1.00 21.34 432 ALA B CA 1
ATOM 2445 C C . ALA B 1 150 ? -35.371 28.351 -34.724 1.00 22.10 432 ALA B C 1
ATOM 2446 O O . ALA B 1 150 ? -36.204 29.244 -34.794 1.00 25.24 432 ALA B O 1
ATOM 2448 N N . ASN B 1 151 ? -35.405 27.352 -33.834 1.00 22.18 433 ASN B N 1
ATOM 2449 C CA . ASN B 1 151 ? -36.547 27.079 -32.922 1.00 24.77 433 ASN B CA 1
ATOM 2450 C C . ASN B 1 151 ? -36.789 28.247 -31.994 1.00 23.28 433 ASN B C 1
ATOM 2451 O O . ASN B 1 151 ? -37.901 28.458 -31.508 1.00 22.42 433 ASN B O 1
ATOM 2456 N N . ILE B 1 152 ? -35.716 28.953 -31.690 1.00 20.61 434 ILE B N 1
ATOM 2457 C CA . ILE B 1 152 ? -35.772 29.953 -30.638 1.00 18.95 434 ILE B CA 1
ATOM 2458 C C . ILE B 1 152 ? -35.402 31.337 -31.147 1.00 16.61 434 ILE B C 1
ATOM 2459 O O . ILE B 1 152 ? -35.003 32.224 -30.396 1.00 16.27 434 ILE B O 1
ATOM 2464 N N . ALA B 1 153 ? -35.498 31.534 -32.460 1.00 18.65 435 ALA B N 1
ATOM 2465 C CA . ALA B 1 153 ? -35.103 32.825 -33.019 1.00 14.90 435 ALA B CA 1
ATOM 2466 C C . ALA B 1 153 ? -35.945 34.010 -32.539 1.00 16.82 435 ALA B C 1
ATOM 2467 O O . ALA B 1 153 ? -35.545 35.174 -32.686 1.00 17.14 435 ALA B O 1
ATOM 2469 N N . HIS B 1 154 ? -37.137 33.720 -32.017 1.00 15.64 436 HIS B N 1
ATOM 2470 C CA . HIS B 1 154 ? -38.011 34.750 -31.471 1.00 15.79 436 HIS B CA 1
ATOM 2471 C C . HIS B 1 154 ? -37.615 35.155 -30.053 1.00 15.15 436 HIS B C 1
ATOM 2472 O O . HIS B 1 154 ? -38.157 36.119 -29.497 1.00 16.23 436 HIS B O 1
ATOM 2479 N N . ILE B 1 155 ? -36.634 34.447 -29.490 1.00 13.40 437 ILE B N 1
ATOM 2480 C CA . ILE B 1 155 ? -36.246 34.714 -28.080 1.00 14.47 437 ILE B CA 1
ATOM 2481 C C . ILE B 1 155 ? -34.963 35.538 -28.072 1.00 14.40 437 ILE B C 1
ATOM 2482 O O . ILE B 1 155 ? -33.952 35.090 -28.603 1.00 15.28 437 ILE B O 1
ATOM 2487 N N . PRO B 1 156 ? -34.979 36.702 -27.420 1.00 13.44 438 PRO B N 1
ATOM 2488 C CA . PRO B 1 156 ? -33.767 37.499 -27.358 1.00 13.97 438 PRO B CA 1
ATOM 2489 C C . PRO B 1 156 ? -32.682 36.838 -26.505 1.00 14.22 438 PRO B C 1
ATOM 2490 O O . PRO B 1 156 ? -32.956 36.375 -25.369 1.00 13.95 438 PRO B O 1
ATOM 2494 N N . GLN B 1 157 ? -31.454 36.798 -27.009 1.00 12.92 439 GLN B N 1
ATOM 2495 C CA . GLN B 1 157 ? -30.418 36.001 -26.355 1.00 12.83 439 GLN B CA 1
ATOM 2496 C C . GLN B 1 157 ? -29.180 36.812 -26.116 1.00 13.29 439 GLN B C 1
ATOM 2497 O O . GLN B 1 157 ? -28.704 37.507 -27.010 1.00 14.21 439 GLN B O 1
ATOM 2503 N N . LEU B 1 158 ? -28.634 36.724 -24.898 1.00 11.77 440 LEU B N 1
ATOM 2504 C CA . LEU B 1 158 ? -27.320 37.269 -24.560 1.00 12.10 440 LEU B CA 1
ATOM 2505 C C . LEU B 1 158 ? -26.346 36.113 -24.391 1.00 12.68 440 LEU B C 1
ATOM 2506 O O . LEU B 1 158 ? -26.556 35.242 -23.568 1.00 14.56 440 LEU B O 1
ATOM 2511 N N . VAL B 1 159 ? -25.301 36.071 -25.195 1.00 12.46 441 VAL B N 1
ATOM 2512 C CA . VAL B 1 159 ? -24.299 35.007 -25.095 1.00 11.10 441 VAL B CA 1
ATOM 2513 C C . VAL B 1 159 ? -23.000 35.595 -24.561 1.00 13.18 441 VAL B C 1
ATOM 2514 O O . VAL B 1 159 ? -22.592 36.672 -24.983 1.00 12.69 441 VAL B O 1
ATOM 2518 N N . VAL B 1 160 ? -22.364 34.909 -23.608 1.00 11.78 442 VAL B N 1
ATOM 2519 C CA . VAL B 1 160 ? -21.086 35.352 -23.037 1.00 10.90 442 VAL B CA 1
ATOM 2520 C C . VAL B 1 160 ? -20.094 34.225 -23.159 1.00 13.01 442 VAL B C 1
ATOM 2521 O O . VAL B 1 160 ? -20.445 33.069 -22.894 1.00 14.41 442 VAL B O 1
ATOM 2525 N N . HIS B 1 161 ? -18.867 34.555 -23.561 1.00 12.02 443 HIS B N 1
ATOM 2526 C CA . HIS B 1 161 ? -17.799 33.523 -23.651 1.00 13.66 443 HIS B CA 1
ATOM 2527 C C . HIS B 1 161 ? -16.434 34.200 -23.570 1.00 15.57 443 HIS B C 1
ATOM 2528 O O . HIS B 1 161 ? -16.244 35.309 -24.094 1.00 16.07 443 HIS B O 1
ATOM 2535 N N . GLY B 1 162 ? -15.484 33.570 -22.883 1.00 14.83 444 GLY B N 1
ATOM 2536 C CA . GLY B 1 162 ? -14.112 34.063 -22.846 1.00 14.91 444 GLY B CA 1
ATOM 2537 C C . GLY B 1 162 ? -13.301 33.508 -24.011 1.00 17.30 444 GLY B C 1
ATOM 2538 O O . GLY B 1 162 ? -13.446 32.344 -24.375 1.00 17.21 444 GLY B O 1
ATOM 2539 N N . ASP B 1 163 ? -12.474 34.347 -24.641 1.00 18.31 445 ASP B N 1
ATOM 2540 C CA . ASP B 1 163 ? -11.752 33.878 -25.807 1.00 19.20 445 ASP B CA 1
ATOM 2541 C C . ASP B 1 163 ? -10.490 33.062 -25.486 1.00 20.97 445 ASP B C 1
ATOM 2542 O O . ASP B 1 163 ? -9.819 32.594 -26.400 1.00 23.19 445 ASP B O 1
ATOM 2547 N N . ASN B 1 164 ? -10.202 32.861 -24.210 1.00 19.92 446 ASN B N 1
ATOM 2548 C CA . ASN B 1 164 ? -9.133 31.939 -23.775 1.00 21.09 446 ASN B CA 1
ATOM 2549 C C . ASN B 1 164 ? -9.693 30.787 -22.926 1.00 19.74 446 ASN B C 1
ATOM 2550 O O . ASN B 1 164 ? -9.021 30.298 -22.031 1.00 22.93 446 ASN B O 1
ATOM 2555 N N . ASP B 1 165 ? -10.918 30.366 -23.217 1.00 18.38 447 ASP B N 1
ATOM 2556 C CA . ASP B 1 165 ? -11.570 29.283 -22.480 1.00 15.80 447 ASP B CA 1
ATOM 2557 C C . ASP B 1 165 ? -11.017 27.936 -22.953 1.00 17.66 447 ASP B C 1
ATOM 2558 O O . ASP B 1 165 ? -11.086 27.593 -24.132 1.00 19.45 447 ASP B O 1
ATOM 2563 N N . LYS B 1 166 ? -10.543 27.132 -22.001 1.00 17.07 448 LYS B N 1
ATOM 2564 C CA . LYS B 1 166 ? -9.882 25.871 -22.353 1.00 17.67 448 LYS B CA 1
ATOM 2565 C C . LYS B 1 166 ? -10.737 24.660 -22.080 1.00 20.67 448 LYS B C 1
ATOM 2566 O O . LYS B 1 166 ? -10.423 23.527 -22.496 1.00 21.39 448 LYS B O 1
ATOM 2572 N N . THR B 1 167 ? -11.867 24.878 -21.419 1.00 17.49 449 THR B N 1
ATOM 2573 C CA . THR B 1 167 ? -12.810 23.786 -21.243 1.00 17.33 449 THR B CA 1
ATOM 2574 C C . THR B 1 167 ? -13.794 23.728 -22.392 1.00 18.62 449 THR B C 1
ATOM 2575 O O . THR B 1 167 ? -14.049 22.653 -22.957 1.00 20.02 449 THR B O 1
ATOM 2579 N N . VAL B 1 168 ? -14.364 24.892 -22.741 1.00 17.60 450 VAL B N 1
ATOM 2580 C CA . VAL B 1 168 ? -15.291 24.961 -23.866 1.00 17.43 450 VAL B CA 1
ATOM 2581 C C . VAL B 1 168 ? -14.758 25.999 -24.822 1.00 16.21 450 VAL B C 1
ATOM 2582 O O . VAL B 1 168 ? -14.694 27.174 -24.466 1.00 15.88 450 VAL B O 1
ATOM 2586 N N . PRO B 1 169 ? -14.290 25.563 -25.991 1.00 17.44 451 PRO B N 1
ATOM 2587 C CA . PRO B 1 169 ? -13.690 26.518 -26.907 1.00 17.97 451 PRO B CA 1
ATOM 2588 C C . PRO B 1 169 ? -14.658 27.660 -27.190 1.00 14.90 451 PRO B C 1
ATOM 2589 O O . PRO B 1 169 ? -15.854 27.380 -27.408 1.00 16.31 451 PRO B O 1
ATOM 2593 N N . VAL B 1 170 ? -14.091 28.865 -27.351 1.00 16.41 452 VAL B N 1
ATOM 2594 C CA . VAL B 1 170 ? -14.909 30.066 -27.617 1.00 17.03 452 VAL B CA 1
ATOM 2595 C C . VAL B 1 170 ? -15.650 29.892 -28.922 1.00 17.72 452 VAL B C 1
ATOM 2596 O O . VAL B 1 170 ? -16.724 30.470 -29.100 1.00 16.71 452 VAL B O 1
ATOM 2600 N N . GLU B 1 171 ? -15.130 29.058 -29.825 1.00 16.99 453 GLU B N 1
ATOM 2601 C CA . GLU B 1 171 ? -15.843 28.736 -31.055 1.00 21.01 453 GLU B CA 1
ATOM 2602 C C . GLU B 1 171 ? -17.228 28.123 -30.863 1.00 17.53 453 GLU B C 1
ATOM 2603 O O . GLU B 1 171 ? -18.081 28.194 -31.740 1.00 20.51 453 GLU B O 1
ATOM 2609 N N . ARG B 1 172 ? -17.475 27.496 -29.702 1.00 16.02 454 ARG B N 1
ATOM 2610 C CA . ARG B 1 172 ? -18.783 26.895 -29.426 1.00 17.90 454 ARG B CA 1
ATOM 2611 C C . ARG B 1 172 ? -19.893 27.934 -29.261 1.00 16.13 454 ARG B C 1
ATOM 2612 O O . ARG B 1 172 ? -21.037 27.675 -29.637 1.00 20.22 454 ARG B O 1
ATOM 2620 N N . SER B 1 173 ? -19.544 29.093 -28.705 1.00 17.17 455 SER B N 1
ATOM 2621 C CA . SER B 1 173 ? -20.479 30.212 -28.667 1.00 15.49 455 SER B CA 1
ATOM 2622 C C . SER B 1 173 ? -20.548 30.898 -30.028 1.00 14.71 455 SER B C 1
ATOM 2623 O O . SER B 1 173 ? -21.626 31.296 -30.468 1.00 15.49 455 SER B O 1
ATOM 2626 N N . ARG B 1 174 ? -19.392 31.056 -30.654 1.00 16.97 456 ARG B N 1
ATOM 2627 C CA . ARG B 1 174 ? -19.335 31.853 -31.880 1.00 15.46 456 ARG B CA 1
ATOM 2628 C C . ARG B 1 174 ? -20.236 31.206 -32.935 1.00 17.37 456 ARG B C 1
ATOM 2629 O O . ARG B 1 174 ? -20.984 31.919 -33.643 1.00 17.86 456 ARG B O 1
ATOM 2637 N N . VAL B 1 175 ? -20.238 29.868 -33.013 1.00 16.93 457 VAL B N 1
ATOM 2638 C CA . VAL B 1 175 ? -21.083 29.182 -34.002 1.00 17.91 457 VAL B CA 1
ATOM 2639 C C . VAL B 1 175 ? -22.569 29.321 -33.721 1.00 18.31 457 VAL B C 1
ATOM 2640 O O . VAL B 1 175 ? -23.371 29.444 -34.637 1.00 18.85 457 VAL B O 1
ATOM 2644 N N . MET B 1 176 ? -22.929 29.458 -32.435 1.00 16.39 458 MET B N 1
ATOM 2645 C CA . MET B 1 176 ? -24.317 29.590 -32.109 1.00 14.81 458 MET B CA 1
ATOM 2646 C C . MET B 1 176 ? -24.782 31.000 -32.474 1.00 13.90 458 MET B C 1
ATOM 2647 O O . MET B 1 176 ? -25.929 31.184 -32.889 1.00 16.37 458 MET B O 1
ATOM 2652 N N . VAL B 1 177 ? -23.936 31.983 -32.179 1.00 15.80 459 VAL B N 1
ATOM 2653 C CA . VAL B 1 177 ? -24.237 33.382 -32.512 1.00 13.79 459 VAL B CA 1
ATOM 2654 C C . VAL B 1 177 ? -24.378 33.545 -34.027 1.00 16.90 459 VAL B C 1
ATOM 2655 O O . VAL B 1 177 ? -25.346 34.165 -34.484 1.00 16.80 459 VAL B O 1
ATOM 2659 N N . GLU B 1 178 ? -23.454 32.946 -34.772 1.00 16.32 460 GLU B N 1
ATOM 2660 C CA . GLU B 1 178 ? -23.573 32.911 -36.248 1.00 17.94 460 GLU B CA 1
ATOM 2661 C C . GLU B 1 178 ? -24.902 32.310 -36.705 1.00 16.94 460 GLU B C 1
ATOM 2662 O O . GLU B 1 178 ? -25.554 32.872 -37.583 1.00 16.31 460 GLU B O 1
ATOM 2668 N N . ALA B 1 179 ? -25.332 31.213 -36.095 1.00 15.78 461 ALA B N 1
ATOM 2669 C CA . ALA B 1 179 ? -26.557 30.562 -36.454 1.00 15.94 461 ALA B CA 1
ATOM 2670 C C . ALA B 1 179 ? -27.773 31.391 -36.088 1.00 18.23 461 ALA B C 1
ATOM 2671 O O . ALA B 1 179 ? -28.722 31.486 -36.842 1.00 18.03 461 ALA B O 1
ATOM 2673 N N . ALA B 1 180 ? -27.690 32.079 -34.957 1.00 16.10 462 ALA B N 1
ATOM 2674 C CA . ALA B 1 180 ? -28.788 32.921 -34.533 1.00 18.11 462 ALA B CA 1
ATOM 2675 C C . ALA B 1 180 ? -29.051 34.006 -35.576 1.00 16.37 462 ALA B C 1
ATOM 2676 O O . ALA B 1 180 ? -30.192 34.301 -35.875 1.00 16.06 462 ALA B O 1
ATOM 2678 N N . LYS B 1 181 ? -27.969 34.523 -36.149 1.00 17.20 463 LYS B N 1
ATOM 2679 C CA . LYS B 1 181 ? -28.079 35.645 -37.085 1.00 16.16 463 LYS B CA 1
ATOM 2680 C C . LYS B 1 181 ? -28.723 35.187 -38.390 1.00 18.38 463 LYS B C 1
ATOM 2681 O O . LYS B 1 181 ? -29.491 35.961 -38.986 1.00 19.79 463 LYS B O 1
ATOM 2687 N N . LYS B 1 182 ? -28.497 33.929 -38.777 1.00 18.70 464 LYS B N 1
ATOM 2688 C CA . LYS B 1 182 ? -29.186 33.338 -39.958 1.00 18.63 464 LYS B CA 1
ATOM 2689 C C . LYS B 1 182 ? -30.691 33.425 -39.874 1.00 20.88 464 LYS B C 1
ATOM 2690 O O . LYS B 1 182 ? -31.411 33.584 -40.874 1.00 19.03 464 LYS B O 1
ATOM 2696 N N . HIS B 1 183 ? -31.212 33.329 -38.660 1.00 17.30 465 HIS B N 1
ATOM 2697 C CA . HIS B 1 183 ? -32.646 33.231 -38.464 1.00 18.75 465 HIS B CA 1
ATOM 2698 C C . HIS B 1 183 ? -33.266 34.507 -37.896 1.00 18.33 465 HIS B C 1
ATOM 2699 O O . HIS B 1 183 ? -34.439 34.502 -37.478 1.00 18.71 465 HIS B O 1
ATOM 2706 N N . GLY B 1 184 ? -32.514 35.604 -37.979 1.00 17.52 466 GLY B N 1
ATOM 2707 C CA . GLY B 1 184 ? -33.004 36.918 -37.609 1.00 17.82 466 GLY B CA 1
ATOM 2708 C C . GLY B 1 184 ? -33.227 37.115 -36.113 1.00 18.89 466 GLY B C 1
ATOM 2709 O O . GLY B 1 184 ? -33.989 37.993 -35.706 1.00 20.33 466 GLY B O 1
ATOM 2710 N N . THR B 1 185 ? -32.389 36.457 -35.318 1.00 17.42 467 THR B N 1
ATOM 2711 C CA . THR B 1 185 ? -32.517 36.515 -33.861 1.00 17.32 467 THR B CA 1
ATOM 2712 C C . THR B 1 185 ? -32.015 37.867 -33.319 1.00 14.91 467 THR B C 1
ATOM 2713 O O . THR B 1 185 ? -30.995 38.408 -33.785 1.00 16.08 467 THR B O 1
ATOM 2717 N N . GLU B 1 186 ? -32.680 38.363 -32.278 1.00 14.65 468 GLU B N 1
ATOM 2718 C CA . GLU B 1 186 ? -32.113 39.468 -31.504 1.00 14.65 468 GLU B CA 1
ATOM 2719 C C . GLU B 1 186 ? -31.081 38.870 -30.577 1.00 16.77 468 GLU B C 1
ATOM 2720 O O . GLU B 1 186 ? -31.444 38.125 -29.671 1.00 13.80 468 GLU B O 1
ATOM 2726 N N . ILE B 1 187 ? -29.807 39.136 -30.847 1.00 17.08 469 ILE B N 1
ATOM 2727 C CA . ILE B 1 187 ? -28.721 38.506 -30.108 1.00 16.23 469 ILE B CA 1
ATOM 2728 C C . ILE B 1 187 ? -27.613 39.474 -29.813 1.00 17.92 469 ILE B C 1
ATOM 2729 O O . ILE B 1 187 ? -27.266 40.345 -30.631 1.00 19.70 469 ILE B O 1
ATOM 2734 N N . LYS B 1 188 ? -27.132 39.425 -28.573 1.00 14.43 470 LYS B N 1
ATOM 2735 C CA . LYS B 1 188 ? -25.982 40.203 -28.176 1.00 14.02 470 LYS B CA 1
ATOM 2736 C C . LYS B 1 188 ? -24.943 39.200 -27.741 1.00 15.29 470 LYS B C 1
ATOM 2737 O O . LYS B 1 188 ? -25.237 38.289 -26.948 1.00 15.67 470 LYS B O 1
ATOM 2743 N N . TYR B 1 189 ? -23.711 39.409 -28.171 1.00 13.39 471 TYR B N 1
ATOM 2744 C CA . TYR B 1 189 ? -22.610 38.520 -27.810 1.00 12.93 471 TYR B CA 1
ATOM 2745 C C . TYR B 1 189 ? -21.507 39.307 -27.125 1.00 14.27 471 TYR B C 1
ATOM 2746 O O . TYR B 1 189 ? -20.972 40.289 -27.657 1.00 17.72 471 TYR B O 1
ATOM 2755 N N . ILE B 1 190 ? -21.195 38.927 -25.896 1.00 12.03 472 ILE B N 1
ATOM 2756 C CA . ILE B 1 190 ? -20.073 39.501 -25.175 1.00 12.50 472 ILE B CA 1
ATOM 2757 C C . ILE B 1 190 ? -18.915 38.518 -25.104 1.00 14.43 472 ILE B C 1
ATOM 2758 O O . ILE B 1 190 ? -19.016 37.441 -24.483 1.00 14.56 472 ILE B O 1
ATOM 2763 N N . GLU B 1 191 ? -17.897 38.770 -25.915 1.00 14.89 473 GLU B N 1
ATOM 2764 C CA . GLU B 1 191 ? -16.674 37.955 -25.914 1.00 13.22 473 GLU B CA 1
ATOM 2765 C C . GLU B 1 191 ? -15.579 38.665 -25.137 1.00 16.56 473 GLU B C 1
ATOM 2766 O O . GLU B 1 191 ? -15.228 39.819 -25.426 1.00 19.42 473 GLU B O 1
ATOM 2772 N N . ILE B 1 192 ? -15.065 38.009 -24.099 1.00 17.30 474 ILE B N 1
ATOM 2773 C CA . ILE B 1 192 ? -14.200 38.658 -23.133 1.00 17.76 474 ILE B CA 1
ATOM 2774 C C . ILE B 1 192 ? -12.762 38.330 -23.511 1.00 20.42 474 ILE B C 1
ATOM 2775 O O . ILE B 1 192 ? -12.355 37.150 -23.513 1.00 18.59 474 ILE B O 1
ATOM 2780 N N . PRO B 1 193 ? -11.980 39.356 -23.829 1.00 19.98 475 PRO B N 1
ATOM 2781 C CA . PRO B 1 193 ? -10.600 39.062 -24.216 1.00 20.39 475 PRO B CA 1
ATOM 2782 C C . PRO B 1 193 ? -9.799 38.560 -23.011 1.00 18.39 475 PRO B C 1
ATOM 2783 O O . PRO B 1 193 ? -9.846 39.128 -21.909 1.00 21.83 475 PRO B O 1
ATOM 2787 N N . GLY B 1 194 ? -9.140 37.424 -23.195 1.00 20.26 476 GLY B N 1
ATOM 2788 C CA . GLY B 1 194 ? -8.402 36.810 -22.093 1.00 21.45 476 GLY B CA 1
ATOM 2789 C C . GLY B 1 194 ? -9.300 36.032 -21.131 1.00 22.58 476 GLY B C 1
ATOM 2790 O O . GLY B 1 194 ? -8.842 35.597 -20.064 1.00 22.28 476 GLY B O 1
ATOM 2791 N N . GLY B 1 195 ? -10.605 36.067 -21.384 1.00 20.56 477 GLY B N 1
ATOM 2792 C CA . GLY B 1 195 ? -11.551 35.386 -20.483 1.00 18.42 477 GLY B CA 1
ATOM 2793 C C . GLY B 1 195 ? -11.284 33.893 -20.458 1.00 17.16 477 GLY B C 1
ATOM 2794 O O . GLY B 1 195 ? -11.140 33.256 -21.499 1.00 17.71 477 GLY B O 1
ATOM 2795 N N . ASP B 1 196 ? -11.325 33.322 -19.250 1.00 17.10 478 ASP B N 1
ATOM 2796 C CA . ASP B 1 196 ? -11.267 31.878 -19.107 1.00 17.47 478 ASP B CA 1
ATOM 2797 C C . ASP B 1 196 ? -12.635 31.237 -18.891 1.00 16.72 478 ASP B C 1
ATOM 2798 O O . ASP B 1 196 ? -13.642 31.888 -19.083 1.00 16.70 478 ASP B O 1
ATOM 2803 N N . HIS B 1 197 ? -12.668 29.947 -18.572 1.00 15.07 479 HIS B N 1
ATOM 2804 C CA . HIS B 1 197 ? -13.946 29.222 -18.535 1.00 15.50 479 HIS B CA 1
ATOM 2805 C C . HIS B 1 197 ? -14.819 29.732 -17.399 1.00 15.03 479 HIS B C 1
ATOM 2806 O O . HIS B 1 197 ? -16.027 29.787 -17.564 1.00 13.27 479 HIS B O 1
ATOM 2813 N N . VAL B 1 198 ? -14.202 30.096 -16.284 1.00 14.49 480 VAL B N 1
ATOM 2814 C CA . VAL B 1 198 ? -14.927 30.442 -15.055 1.00 17.86 480 VAL B CA 1
ATOM 2815 C C . VAL B 1 198 ? -15.193 31.944 -14.850 1.00 18.59 480 VAL B C 1
ATOM 2816 O O . VAL B 1 198 ? -16.348 32.334 -14.501 1.00 18.84 480 VAL B O 1
ATOM 2820 N N . SER B 1 199 ? -14.171 32.781 -15.081 1.00 18.28 481 SER B N 1
ATOM 2821 C CA . SER B 1 199 ? -14.228 34.198 -14.641 1.00 18.57 481 SER B CA 1
ATOM 2822 C C . SER B 1 199 ? -15.432 34.888 -15.284 1.00 18.06 481 SER B C 1
ATOM 2823 O O . SER B 1 199 ? -16.036 35.777 -14.689 1.00 19.08 481 SER B O 1
ATOM 2826 N N . VAL B 1 200 ? -15.793 34.450 -16.486 1.00 15.62 482 VAL B N 1
ATOM 2827 C CA . VAL B 1 200 ? -16.715 35.245 -17.288 1.00 15.05 482 VAL B CA 1
ATOM 2828 C C . VAL B 1 200 ? -18.132 35.231 -16.703 1.00 15.58 482 VAL B C 1
ATOM 2829 O O . VAL B 1 200 ? -18.980 36.068 -17.057 1.00 14.12 482 VAL B O 1
ATOM 2833 N N . ALA B 1 201 ? -18.415 34.253 -15.845 1.00 14.28 483 ALA B N 1
ATOM 2834 C CA . ALA B 1 201 ? -19.754 34.145 -15.312 1.00 15.18 483 ALA B CA 1
ATOM 2835 C C . ALA B 1 201 ? -20.060 35.286 -14.348 1.00 12.20 483 ALA B C 1
ATOM 2836 O O . ALA B 1 201 ? -20.943 36.146 -14.634 1.00 13.43 483 ALA B O 1
ATOM 2838 N N . ALA B 1 202 ? -19.322 35.364 -13.235 1.00 13.89 484 ALA B N 1
ATOM 2839 C CA . ALA B 1 202 ? -19.669 36.432 -12.288 1.00 13.42 484 ALA B CA 1
ATOM 2840 C C . ALA B 1 202 ? -19.399 37.815 -12.877 1.00 12.94 484 ALA B C 1
ATOM 2841 O O . ALA B 1 202 ? -20.156 38.769 -12.633 1.00 15.14 484 ALA B O 1
ATOM 2843 N N . ARG B 1 203 ? -18.437 37.889 -13.787 1.00 14.32 485 ARG B N 1
ATOM 2844 C CA . ARG B 1 203 ? -18.137 39.197 -14.338 1.00 16.20 485 ARG B CA 1
ATOM 2845 C C . ARG B 1 203 ? -19.232 39.750 -15.210 1.00 14.82 485 ARG B C 1
ATOM 2846 O O . ARG B 1 203 ? -19.241 40.939 -15.495 1.00 15.93 485 ARG B O 1
ATOM 2854 N N . THR B 1 204 ? -20.116 38.892 -15.720 1.00 12.07 486 THR B N 1
ATOM 2855 C CA . THR B 1 204 ? -21.190 39.340 -16.587 1.00 12.09 486 THR B CA 1
ATOM 2856 C C . THR B 1 204 ? -22.595 39.183 -15.980 1.00 10.58 486 THR B C 1
ATOM 2857 O O . THR B 1 204 ? -23.594 39.435 -16.682 1.00 10.67 486 THR B O 1
ATOM 2861 N N . PHE B 1 205 ? -22.658 38.995 -14.670 1.00 11.34 487 PHE B N 1
ATOM 2862 C CA . PHE B 1 205 ? -24.015 38.977 -14.045 1.00 11.58 487 PHE B CA 1
ATOM 2863 C C . PHE B 1 205 ? -24.770 40.304 -14.259 1.00 11.57 487 PHE B C 1
ATOM 2864 O O . PHE B 1 205 ? -25.970 40.286 -14.543 1.00 12.15 487 PHE B O 1
ATOM 2872 N N . LYS B 1 206 ? -24.071 41.447 -14.184 1.00 12.39 488 LYS B N 1
ATOM 2873 C CA . LYS B 1 206 ? -24.750 42.736 -14.467 1.00 14.91 488 LYS B CA 1
ATOM 2874 C C . LYS B 1 206 ? -25.378 42.720 -15.878 1.00 13.38 488 LYS B C 1
ATOM 2875 O O . LYS B 1 206 ? -26.479 43.229 -16.106 1.00 14.03 488 LYS B O 1
ATOM 2881 N N . ASP B 1 207 ? -24.625 42.225 -16.852 1.00 11.96 489 ASP B N 1
ATOM 2882 C CA . ASP B 1 207 ? -25.112 42.174 -18.217 1.00 11.74 489 ASP B CA 1
ATOM 2883 C C . ASP B 1 207 ? -26.315 41.270 -18.373 1.00 12.38 489 ASP B C 1
ATOM 2884 O O . ASP B 1 207 ? -27.204 41.558 -19.168 1.00 12.57 489 ASP B O 1
ATOM 2889 N N . VAL B 1 208 ? -26.264 40.116 -17.699 1.00 10.52 490 VAL B N 1
ATOM 2890 C CA . VAL B 1 208 ? -27.358 39.152 -17.784 1.00 11.20 490 VAL B CA 1
ATOM 2891 C C . VAL B 1 208 ? -28.622 39.795 -17.205 1.00 11.20 490 VAL B C 1
ATOM 2892 O O . VAL B 1 208 ? -29.673 39.763 -17.837 1.00 10.56 490 VAL B O 1
ATOM 2896 N N . PHE B 1 209 ? -28.514 40.419 -16.035 1.00 11.40 491 PHE B N 1
ATOM 2897 C CA . PHE B 1 209 ? -29.691 41.084 -15.488 1.00 12.29 491 PHE B CA 1
ATOM 2898 C C . PHE B 1 209 ? -30.162 42.275 -16.316 1.00 11.13 491 PHE B C 1
ATOM 2899 O O . PHE B 1 209 ? -31.346 42.530 -16.420 1.00 13.28 491 PHE B O 1
ATOM 2907 N N . ASP B 1 210 ? -29.224 43.031 -16.888 1.00 11.71 492 ASP B N 1
ATOM 2908 C CA . ASP B 1 210 ? -29.660 44.113 -17.762 1.00 12.88 492 ASP B CA 1
ATOM 2909 C C . ASP B 1 210 ? -30.453 43.552 -18.955 1.00 13.95 492 ASP B C 1
ATOM 2910 O O . ASP B 1 210 ? -31.435 44.178 -19.413 1.00 13.94 492 ASP B O 1
ATOM 2915 N N . TRP B 1 211 ? -30.013 42.428 -19.526 1.00 12.65 493 TRP B N 1
ATOM 2916 C CA . TRP B 1 211 ? -30.736 41.805 -20.652 1.00 11.84 493 TRP B CA 1
ATOM 2917 C C . TRP B 1 211 ? -32.145 41.370 -20.251 1.00 14.03 493 TRP B C 1
ATOM 2918 O O . TRP B 1 211 ? -33.147 41.552 -20.980 1.00 14.62 493 TRP B O 1
ATOM 2929 N N . PHE B 1 212 ? -32.259 40.816 -19.055 1.00 12.40 494 PHE B N 1
ATOM 2930 C CA . PHE B 1 212 ? -33.573 40.382 -18.644 1.00 12.21 494 PHE B CA 1
ATOM 2931 C C . PHE B 1 212 ? -34.474 41.572 -18.302 1.00 14.85 494 PHE B C 1
ATOM 2932 O O . PHE B 1 212 ? -35.680 41.511 -18.540 1.00 14.89 494 PHE B O 1
ATOM 2940 N N . ASP B 1 213 ? -33.881 42.626 -17.733 1.00 14.45 495 ASP B N 1
ATOM 2941 C CA . ASP B 1 213 ? -34.618 43.827 -17.345 1.00 14.81 495 ASP B CA 1
ATOM 2942 C C . ASP B 1 213 ? -35.254 44.445 -18.590 1.00 17.31 495 ASP B C 1
ATOM 2943 O O . ASP B 1 213 ? -36.325 45.060 -18.495 1.00 20.93 495 ASP B O 1
ATOM 2948 N N . SER B 1 214 ? -34.653 44.213 -19.764 1.00 14.83 496 SER B N 1
ATOM 2949 C CA . SER B 1 214 ? -35.043 44.980 -20.956 1.00 15.12 496 SER B CA 1
ATOM 2950 C C . SER B 1 214 ? -35.794 44.151 -21.973 1.00 18.12 496 SER B C 1
ATOM 2951 O O . SER B 1 214 ? -36.024 44.611 -23.095 1.00 18.84 496 SER B O 1
ATOM 2954 N N . HIS B 1 215 ? -36.123 42.897 -21.633 1.00 16.01 497 HIS B N 1
ATOM 2955 C CA . HIS B 1 215 ? -36.865 42.023 -22.530 1.00 15.75 497 HIS B CA 1
ATOM 2956 C C . HIS B 1 215 ? -37.951 41.282 -21.797 1.00 19.29 497 HIS B C 1
ATOM 2957 O O . HIS B 1 215 ? -37.738 40.758 -20.709 1.00 20.95 497 HIS B O 1
ATOM 2964 N N . LYS B 1 216 ? -39.130 41.269 -22.398 1.00 18.66 498 LYS B N 1
ATOM 2965 C CA . LYS B 1 216 ? -40.289 40.527 -21.910 1.00 22.36 498 LYS B CA 1
ATOM 2966 C C . LYS B 1 216 ? -40.811 39.657 -23.050 1.00 22.42 498 LYS B C 1
ATOM 2967 O O . LYS B 1 216 ? -40.610 39.979 -24.219 1.00 24.16 498 LYS B O 1
ATOM 2973 N N . ARG B 1 217 ? -41.498 38.574 -22.727 1.00 19.56 499 ARG B N 1
ATOM 2974 C CA . ARG B 1 217 ? -42.059 37.673 -23.734 1.00 22.50 499 ARG B CA 1
ATOM 2975 C C . ARG B 1 217 ? -43.201 38.394 -24.465 1.00 26.32 499 ARG B C 1
ATOM 2976 O O . ARG B 1 217 ? -44.006 39.088 -23.843 1.00 24.98 499 ARG B O 1
ATOM 2984 N N . LYS B 1 218 ? -43.184 38.303 -25.793 1.00 30.49 500 LYS B N 1
ATOM 2985 C CA . LYS B 1 218 ? -44.109 39.041 -26.659 1.00 34.84 500 LYS B CA 1
ATOM 2986 C C . LYS B 1 218 ? -45.259 38.121 -27.016 1.00 35.56 500 LYS B C 1
ATOM 2987 O O . LYS B 1 218 ? -45.032 36.938 -27.271 1.00 37.15 500 LYS B O 1
#

Radius of gyration: 21.81 Å; Cα contacts (8 Å, |Δi|>4): 895; chains: 2; bounding box: 50×59×42 Å

Organism: NCBI:txid155900

Solvent-accessible surface area: 16279 Å² total; per-residue (Å²): 119,58,87,49,50,53,3,116,93,38,103,33,101,136,48,16,6,0,0,0,1,0,6,8,19,11,25,51,34,42,13,5,32,98,58,32,141,224,8,26,0,15,111,34,0,46,112,67,12,0,0,0,0,3,2,109,42,22,76,22,67,18,15,150,78,1,30,94,15,4,44,64,0,98,173,93,56,105,18,28,62,54,52,1,0,0,4,0,8,3,34,0,0,48,1,0,0,34,0,0,24,95,54,36,83,30,2,1,0,0,0,0,6,0,0,0,38,82,48,162,7,0,48,83,0,20,56,1,8,0,1,0,0,0,0,58,71,9,140,22,0,43,9,83,80,0,97,58,0,10,101,15,0,135,154,97,68,12,93,28,105,59,37,54,9,113,56,4,69,9,57,63,0,1,23,159,3,12,125,48,1,0,57,26,1,69,79,24,116,42,129,155,146,121,53,91,43,50,49,2,117,92,39,105,31,109,130,37,10,5,0,0,0,0,0,6,10,20,12,26,53,31,46,16,4,26,94,58,33,129,217,4,31,0,12,106,15,0,43,112,71,14,2,0,0,0,2,4,95,62,34,72,34,86,31,19,147,61,1,37,65,9,5,59,81,0,111,185,76,62,97,16,32,58,57,49,1,0,0,3,0,7,4,41,0,0,44,1,0,1,38,0,0,24,91,44,43,104,36,4,2,0,0,0,0,6,0,0,0,36,89,52,155,11,0,47,77,0,22,112,2,16,0,0,0,0,0,0,60,72,10,145,21,0,44,9,84,79,0,100,61,0,7,103,5,0,137,151,87,67,14,95,32,93,62,30,56,51,112,57,3,67,9,52,26,0,1,21,171,2,10,120,46,1,0,75,26,1,67,80,24,100,86,219

Secondary structure (DSSP, 8-state):
-EEEE--TT--SSS-EEEEEEE--TT--TTHHHHSHHHHHHHHHHHHHT-EEEEE----THHHHHHHHHHHHHHHHS-EEEEEEEEEEETHHHHHHHHHHHHSTTT-SEEEEES----GGGGGGGTTS-EEEEEETT-SSS-THHHHHHHHHHHTTT--EEEEEETT--TTHHHHHTHHHHHHHHHT------/-EEEE--TT--SSS-EEEEEEE--TT--TTHHHHSHHHHHHHHHHHHHT-EEEEE----THHHHHHHHHHHHHHHHS-EEEEEEEEEEETHHHHHHHHHHHHSTTT-SEEEEES----GGGGGGGTTS-EEEEEETT-SSS-THHHHHHHHHHHHTT--EEEEEETT--TTHHHHHTHHHHHHHHHT----

B-factor: mean 20.16, std 9.72, range [8.07, 60.19]

Foldseek 3Di:
DADKDFAPPFDQPDAFAEEEEEEAPPDFRCPCCCDLPNNLLNVLCNVVPYMYMYHGAPDDPNLVSVVVVVVVCVVVGRHDQFRYEYEYAHVSLQRQVVSCLVVVQRHFAYERELYAYDLVSLLSNLQHEYEYEYECAEPPRHPVRVVSNVVSSVVNNHNYHYHYHYVDYRSVTVSVCSVVVSVVSVPTTHDDD/DKDKDFAPPAPQPDAFAEEEEEEDPVDFNCDCCCHLPGNLLNVVCNVVPYMYIYHGAPDDVNLVVVVVVVVVCVVVGRHDQQQYEYEYAAVSLQSQQVSCLVVVQRHFAYERELYAYDLVSLLSNLLHEYEYEYECAEDVRHPVRRVSNVVSSVVNPHNYHYHYHYVDYRRNGVSVCSVVVVVVSVPTTHD

CATH classification: 3.40.50.1820